Protein AF-A0A937PQC6-F1 (afdb_monomer)

Secondary structure (DSSP, 8-state):
-EE-TT-----SS-EEE----TT-SS--SSSSEEEEESS-----SEEE-SEEEEEEEESSHHHHHHHTTTPEEPTT-S--GGGGEEE--------EEEEEEETTS-EEEEEEEEEETTEEEEEESSS--EEEEEGGGEEEEEETTEEEE-S---PPPHHHHHHHTTT-S-TTS--TT---GGGG---PPPEEEEESSTT--EETT-GGGEE-TTSPBP-S-GGGT-S-EEEEE---SS-EEEE-PPTTSPPPPPEES-EEE-TTEEE-SSEEE-S-EEE-TTBEE--SSEEEEEE-STT-EEEEEE--BEE--TT-TTSPPEES-TT--SEEEEEEEE-TT-EEEEEEEEE-EEEEEEEEESSEEEE-TT-EEE--TTS-EEE-TT-EEEE-TT-EEE-SS---TTT---SEEESSEEEESBTTB-B-S-EEEEEPPBPGGG--SSPPPSTT--S-SEEE-TT-EEEE-BSSTTTS-EEEEE--SHHHHHHHHHTT---BEEEEE-SEEE-EEEEE-SEEEEEEEE-HHHHHT-EEEEE-TT-SS-GGGGEEEPP-

Solvent-accessible surface area (backbone atoms only — not comparable to full-atom values): 26957 Å² total; per-residue (Å²): 92,77,54,57,83,86,61,86,66,78,50,91,57,84,49,76,48,70,61,92,49,96,89,48,91,58,22,38,82,89,42,60,36,49,38,44,29,79,44,76,61,48,54,41,49,26,38,41,26,19,30,10,43,34,19,38,29,12,62,49,40,66,57,38,49,62,35,41,66,63,42,44,75,42,90,33,26,48,46,63,74,73,51,27,39,27,69,43,82,67,72,96,52,88,48,40,59,32,39,45,29,29,21,68,67,54,70,46,68,25,34,40,31,45,72,54,96,73,19,37,34,34,25,42,68,45,65,49,52,48,52,60,42,57,43,87,52,28,15,33,38,32,40,88,87,47,74,47,79,71,40,74,74,44,81,69,51,73,68,54,54,59,54,42,64,67,52,44,95,47,87,55,58,64,56,89,60,46,89,42,68,35,44,77,42,77,47,80,91,57,56,41,37,32,52,64,49,60,41,54,61,46,52,62,64,44,13,68,48,24,16,37,67,83,68,46,67,33,76,58,43,63,68,81,78,50,58,63,26,30,38,29,34,44,56,31,94,42,67,22,41,41,30,51,70,39,93,88,73,51,33,74,57,44,51,24,21,30,40,25,29,21,30,31,20,29,47,31,34,20,37,27,37,50,43,40,37,36,34,27,43,33,7,38,48,50,19,75,37,48,26,36,37,43,39,64,53,62,67,42,44,29,40,38,37,37,41,42,41,27,48,61,53,82,90,44,91,79,42,74,56,39,75,63,51,76,80,55,35,42,6,28,34,26,38,41,34,16,11,49,76,7,35,39,36,36,38,36,55,44,22,33,8,42,34,36,33,36,38,33,43,54,14,33,42,33,28,21,36,66,5,33,44,28,45,25,70,52,24,7,36,24,29,34,66,64,10,33,39,34,27,30,56,56,18,49,63,20,35,80,35,30,38,41,86,102,46,28,28,12,19,33,28,28,30,10,35,44,30,37,23,36,92,94,50,38,21,80,42,68,27,69,48,52,24,19,18,40,40,82,94,50,58,48,93,78,56,60,87,51,46,72,19,39,37,32,14,32,36,33,31,71,73,7,36,38,41,51,30,40,72,41,34,89,64,10,23,45,30,42,29,44,46,76,50,71,66,9,46,56,46,9,59,76,41,73,49,42,80,19,27,26,40,37,43,64,24,52,58,51,46,40,10,34,29,48,25,19,32,31,57,45,16,40,32,31,34,69,74,54,58,71,67,46,38,58,74,48,74,43,92,59,35,67,44,60,80,80,48,23,53,26,72,52,80,134

Radius of gyration: 27.75 Å; Cα contacts (8 Å, |Δi|>4): 1633; chains: 1; bounding box: 67×44×89 Å

Mean predicted aligned error: 8.61 Å

Sequence (556 aa):
LYIRPTAEVRNFGKLSITAYNADANDAAADTGVSIFMEKVVDLGDVSIDYLRRGGIVARDPEAARAALAKATFGPHCAAKGAALFSRLDLVDFKGGMGTVEFVDGLKTDCRVLFPHAGRLMVRSKGNRTAQSLDLKSIHAVTIDGRRTEFNARRPLTAQEQESRKPDALWGDVPGEGQLGNYASQQWDEARLLIWRRPGETGSRFVGPNWLDARGIPCFESPMDVDPNIDILLPAARDAYSVTGYGPGGMSRPVPSRHVTIEYNAEYGSSFDVRGNLWMKHGSGIRGRQLGCFNNEEPNVHRFMRFYGKRLNKGGSRDAPPFVDSEDYTTSQWGSYQTGKDSTLEVIGKIRGAADHSRAHGAGTLIMSENSFLTEGERSAFSIVPGATVVLLQDARIGHETTMQQDICKASVWVAGTLMIGLPERPITRDMLFPVAGVTKDHISRDPAEGGRTAGVSLLLGKQGRMVIHSADPAKARVIFKMHDSEKAKTRGKRYGNPQGIALYFAGKAELNGVVFDNVYEDGIMVSPETRATWKNVSYGEHNLAEPDKLYRSLGK

Nearest PDB structures (foldseek):
  1sr6-assembly1_A  TM=5.745E-01  e=3.781E+00  Argopecten irradians
  7cfd-assembly1_B  TM=3.736E-01  e=2.196E+00  Drosophila melanogaster

pLDDT: mean 85.96, std 14.05, range [39.16, 98.75]

Structure (mmCIF, N/CA/C/O backbone):
data_AF-A0A937PQC6-F1
#
_entry.id   AF-A0A937PQC6-F1
#
loop_
_atom_site.group_PDB
_atom_site.id
_atom_site.type_symbol
_atom_site.label_atom_id
_atom_site.label_alt_id
_atom_site.label_comp_id
_atom_site.label_asym_id
_atom_site.label_entity_id
_atom_site.label_seq_id
_atom_site.pdbx_PDB_ins_code
_atom_site.Cartn_x
_atom_site.Cartn_y
_atom_site.Cartn_z
_atom_site.occupancy
_atom_site.B_iso_or_equiv
_atom_site.auth_seq_id
_atom_site.auth_comp_id
_atom_site.auth_asym_id
_atom_site.auth_atom_id
_atom_site.pdbx_PDB_model_num
ATOM 1 N N . LEU A 1 1 ? 1.681 -1.363 -37.205 1.00 61.41 1 LEU A N 1
ATOM 2 C CA . LEU A 1 1 ? 1.971 -2.719 -37.737 1.00 61.41 1 LEU A CA 1
ATOM 3 C C . LEU A 1 1 ? 3.273 -3.222 -37.114 1.00 61.41 1 LEU A C 1
ATOM 5 O O . LEU A 1 1 ? 4.212 -2.439 -37.033 1.00 61.41 1 LEU A O 1
ATOM 9 N N . TYR A 1 2 ? 3.341 -4.479 -36.669 1.00 51.19 2 TYR A N 1
ATOM 10 C CA . TYR A 1 2 ? 4.580 -5.101 -36.180 1.00 51.19 2 TYR A CA 1
ATOM 11 C C . TYR A 1 2 ? 4.824 -6.428 -36.896 1.00 51.19 2 TYR A C 1
ATOM 13 O O . TYR A 1 2 ? 3.902 -7.233 -37.007 1.00 51.19 2 TYR A O 1
ATOM 21 N N . ILE A 1 3 ? 6.050 -6.649 -37.373 1.00 58.12 3 ILE A N 1
ATOM 22 C CA . ILE A 1 3 ? 6.432 -7.858 -38.108 1.00 58.12 3 ILE A CA 1
ATOM 23 C C . ILE A 1 3 ? 7.481 -8.604 -37.281 1.00 58.12 3 ILE A C 1
ATOM 25 O O . ILE A 1 3 ? 8.595 -8.115 -37.089 1.00 58.12 3 ILE A O 1
ATOM 29 N N . ARG A 1 4 ? 7.093 -9.769 -36.742 1.00 45.78 4 ARG A N 1
ATOM 30 C CA . ARG A 1 4 ? 7.930 -10.590 -35.851 1.00 45.78 4 ARG A CA 1
ATOM 31 C C . ARG A 1 4 ? 9.152 -11.157 -36.600 1.00 45.78 4 ARG A C 1
ATOM 33 O O . ARG A 1 4 ? 9.034 -11.458 -37.786 1.00 45.78 4 ARG A O 1
ATOM 40 N N . PRO A 1 5 ? 10.284 -11.420 -35.916 1.00 44.47 5 PRO A N 1
ATOM 41 C CA . PRO A 1 5 ? 11.506 -11.960 -36.533 1.00 44.47 5 PRO A CA 1
ATOM 42 C C . PRO A 1 5 ? 11.341 -13.284 -37.292 1.00 44.47 5 PRO A C 1
ATOM 44 O O . PRO A 1 5 ? 12.136 -13.582 -38.181 1.00 44.47 5 PRO A O 1
ATOM 47 N N . THR A 1 6 ? 10.339 -14.087 -36.928 1.00 42.06 6 THR A N 1
ATOM 48 C CA . THR A 1 6 ? 10.061 -15.403 -37.522 1.00 42.06 6 THR A CA 1
ATOM 49 C C . THR A 1 6 ? 9.070 -15.352 -38.683 1.00 42.06 6 THR A C 1
ATOM 51 O O . THR A 1 6 ? 8.801 -16.386 -39.285 1.00 42.06 6 THR A O 1
ATOM 54 N N . ALA A 1 7 ? 8.485 -14.190 -38.979 1.00 49.34 7 ALA A N 1
ATOM 55 C CA . ALA A 1 7 ? 7.516 -14.053 -40.055 1.00 49.34 7 ALA A CA 1
ATOM 56 C C . ALA A 1 7 ? 8.227 -13.715 -41.373 1.00 49.34 7 ALA A C 1
ATOM 58 O O . ALA A 1 7 ? 8.906 -12.693 -41.472 1.00 49.34 7 ALA A O 1
ATOM 59 N N . GLU A 1 8 ? 8.029 -14.539 -42.404 1.00 53.00 8 GLU A N 1
ATOM 60 C CA . GLU A 1 8 ? 8.186 -14.087 -43.787 1.00 53.00 8 GLU A CA 1
ATOM 61 C C . GLU A 1 8 ? 6.868 -13.449 -44.224 1.00 53.00 8 GLU A C 1
ATOM 63 O O . GLU A 1 8 ? 5.859 -14.130 -44.393 1.00 53.00 8 GLU A O 1
ATOM 68 N N . VAL A 1 9 ? 6.862 -12.127 -44.385 1.00 55.53 9 VAL A N 1
ATOM 69 C CA . VAL A 1 9 ? 5.743 -11.419 -45.011 1.00 55.53 9 VAL A CA 1
ATOM 70 C C . VAL A 1 9 ? 6.125 -11.196 -46.465 1.00 55.53 9 VAL A C 1
ATOM 72 O O . VAL A 1 9 ? 7.112 -10.525 -46.743 1.00 55.53 9 VAL A O 1
ATOM 75 N N . ARG A 1 10 ? 5.354 -11.775 -47.387 1.00 56.34 10 ARG A N 1
ATOM 76 C CA . ARG A 1 10 ? 5.423 -11.464 -48.818 1.00 56.34 10 ARG A CA 1
ATOM 77 C C . ARG A 1 10 ? 4.057 -10.958 -49.242 1.00 56.34 10 ARG A C 1
ATOM 79 O O . ARG A 1 10 ? 3.076 -11.695 -49.188 1.00 56.34 10 ARG A O 1
ATOM 86 N N . ASN A 1 11 ? 3.987 -9.685 -49.604 1.00 51.94 11 ASN A N 1
ATOM 87 C CA . ASN A 1 11 ? 2.776 -9.100 -50.152 1.00 51.94 11 ASN A CA 1
ATOM 88 C C . ASN A 1 11 ? 2.755 -9.341 -51.668 1.00 51.94 11 ASN A C 1
ATOM 90 O O . ASN A 1 11 ? 3.586 -8.801 -52.391 1.00 51.94 11 ASN A O 1
ATOM 94 N N . PHE A 1 12 ? 1.816 -10.161 -52.138 1.00 48.94 12 PHE A N 1
ATOM 95 C CA . PHE A 1 12 ? 1.635 -10.468 -53.564 1.00 48.94 12 PHE A CA 1
ATOM 96 C C . PHE A 1 12 ? 0.605 -9.545 -54.250 1.00 48.94 12 PHE A C 1
ATOM 98 O O . PHE A 1 12 ? 0.220 -9.795 -55.389 1.00 48.94 12 PHE A O 1
ATOM 105 N N . GLY A 1 13 ? 0.137 -8.498 -53.559 1.00 57.12 13 GLY A N 1
ATOM 106 C CA . GLY A 1 13 ? -0.836 -7.524 -54.056 1.00 57.12 13 GLY A CA 1
ATOM 107 C C . GLY A 1 13 ? -0.625 -6.130 -53.451 1.00 57.12 13 GLY A C 1
ATOM 108 O O . GLY A 1 13 ? 0.497 -5.749 -53.130 1.00 57.12 13 GLY A O 1
ATOM 109 N N . LYS A 1 14 ? -1.703 -5.351 -53.282 1.00 51.06 14 LYS A N 1
ATOM 110 C CA . LYS A 1 14 ? -1.649 -4.001 -52.694 1.00 51.06 14 LYS A CA 1
ATOM 111 C C . LYS A 1 14 ? -2.082 -4.028 -51.227 1.00 51.06 14 LYS A C 1
ATOM 113 O O . LYS A 1 14 ? -3.242 -4.310 -50.935 1.00 51.06 14 LYS A O 1
ATOM 118 N N . LEU A 1 15 ? -1.176 -3.678 -50.314 1.00 57.47 15 LEU A N 1
ATOM 119 C CA . LEU A 1 15 ? -1.475 -3.485 -48.891 1.00 57.47 15 LEU A CA 1
ATOM 120 C C . LEU A 1 15 ? -1.585 -1.983 -48.605 1.00 57.47 15 LEU A C 1
ATOM 122 O O . LEU A 1 15 ? -0.674 -1.232 -48.937 1.00 57.47 15 LEU A O 1
ATOM 126 N N . SER A 1 16 ? -2.682 -1.534 -47.992 1.00 55.28 16 SER A N 1
ATOM 127 C CA . SER A 1 16 ? -2.844 -0.138 -47.567 1.00 55.28 16 SER A CA 1
ATOM 128 C C . SER A 1 16 ? -2.915 -0.059 -46.047 1.00 55.28 16 SER A C 1
ATOM 130 O O . SER A 1 16 ? -3.814 -0.638 -45.441 1.00 55.28 16 SER A O 1
ATOM 132 N N . ILE A 1 17 ? -1.978 0.656 -45.430 1.00 69.50 17 ILE A N 1
ATOM 133 C CA . ILE A 1 17 ? -1.936 0.892 -43.985 1.00 69.50 17 ILE A CA 1
ATOM 134 C C . ILE A 1 17 ? -2.270 2.362 -43.752 1.00 69.50 17 ILE A C 1
ATOM 136 O O . ILE A 1 17 ? -1.503 3.243 -44.130 1.00 69.50 17 ILE A O 1
ATOM 140 N N . THR A 1 18 ? -3.410 2.624 -43.124 1.00 51.19 18 THR A N 1
ATOM 141 C CA . THR A 1 18 ? -3.857 3.975 -42.771 1.00 51.19 18 THR A CA 1
ATOM 142 C C . THR A 1 18 ? -4.385 3.992 -41.339 1.00 51.19 18 THR A C 1
ATOM 144 O O . THR A 1 18 ? -4.791 2.952 -40.813 1.00 51.19 18 THR A O 1
ATOM 147 N N . ALA A 1 19 ? -4.362 5.155 -40.696 1.00 60.62 19 ALA A N 1
ATOM 148 C CA . ALA A 1 19 ? -5.050 5.395 -39.437 1.00 60.62 19 ALA A CA 1
ATOM 149 C C . ALA A 1 19 ? -6.194 6.373 -39.710 1.00 60.62 19 ALA A C 1
ATOM 151 O O . ALA A 1 19 ? -5.952 7.481 -40.172 1.00 60.62 19 ALA A O 1
ATOM 152 N N . TYR A 1 20 ? -7.432 5.972 -39.424 1.00 44.31 20 TYR A N 1
ATOM 153 C CA . TYR A 1 20 ? -8.561 6.894 -39.476 1.00 44.31 20 TYR A CA 1
ATOM 154 C C . TYR A 1 20 ? -8.657 7.630 -38.140 1.00 44.31 20 TYR A C 1
ATOM 156 O O . TYR A 1 20 ? -8.960 7.017 -37.115 1.00 44.31 20 TYR A O 1
ATOM 164 N N . ASN A 1 21 ? -8.375 8.931 -38.148 1.00 54.16 21 ASN A N 1
ATOM 165 C CA . ASN A 1 21 ? -8.683 9.824 -37.040 1.00 54.16 21 ASN A CA 1
ATOM 166 C C . ASN A 1 21 ? -9.731 10.832 -37.522 1.00 54.16 21 ASN A C 1
ATOM 168 O O . ASN A 1 21 ? -9.428 11.661 -38.372 1.00 54.16 21 ASN A O 1
ATOM 172 N N . ALA A 1 22 ? -10.956 10.747 -37.000 1.00 49.97 22 ALA A N 1
ATOM 173 C CA . ALA A 1 22 ? -12.048 11.638 -37.400 1.00 49.97 22 ALA A CA 1
ATOM 174 C C . ALA A 1 22 ? -11.781 13.112 -37.034 1.00 49.97 22 ALA A C 1
ATOM 176 O O . ALA A 1 22 ? -12.342 14.004 -37.665 1.00 49.97 22 ALA A O 1
ATOM 177 N N . ASP A 1 23 ? -10.902 13.356 -36.056 1.00 53.44 23 ASP A N 1
ATOM 178 C CA . ASP A 1 23 ? -10.641 14.684 -35.494 1.00 53.44 23 ASP A CA 1
ATOM 179 C C . ASP A 1 23 ? -9.305 15.297 -35.960 1.00 53.44 23 ASP A C 1
ATOM 181 O O . ASP A 1 23 ? -8.996 16.436 -35.611 1.00 53.44 23 ASP A O 1
ATOM 185 N N . ALA A 1 24 ? -8.489 14.567 -36.735 1.00 57.41 24 ALA A N 1
ATOM 186 C CA . ALA A 1 24 ? -7.202 15.060 -37.230 1.00 57.41 24 ALA A CA 1
ATOM 187 C C . ALA A 1 24 ? -7.010 14.738 -38.714 1.00 57.41 24 ALA A C 1
ATOM 189 O O . ALA A 1 24 ? -6.947 13.575 -39.107 1.00 57.41 24 ALA A O 1
ATOM 190 N N . ASN A 1 25 ? -6.854 15.790 -39.521 1.00 60.19 25 ASN A N 1
ATOM 191 C CA . ASN A 1 25 ? -6.659 15.660 -40.964 1.00 60.19 25 ASN A CA 1
ATOM 192 C C . ASN A 1 25 ? -5.242 15.188 -41.346 1.00 60.19 25 ASN A C 1
ATOM 194 O O . ASN A 1 25 ? -5.097 14.619 -42.421 1.00 60.19 25 ASN A O 1
ATOM 198 N N . ASP A 1 26 ? -4.239 15.325 -40.463 1.00 65.12 26 ASP A N 1
ATOM 199 C CA . ASP A 1 26 ? -2.829 14.982 -40.722 1.00 65.12 26 ASP A CA 1
ATOM 200 C C . ASP A 1 26 ? -2.165 14.238 -39.546 1.00 65.12 26 ASP A C 1
ATOM 202 O O . ASP A 1 26 ? -2.565 14.390 -38.388 1.00 65.12 26 ASP A O 1
ATOM 206 N N . ALA A 1 27 ? -1.110 13.459 -39.823 1.00 61.59 27 ALA A N 1
ATOM 207 C CA . ALA A 1 27 ? -0.245 12.909 -38.778 1.00 61.59 27 ALA A CA 1
ATOM 208 C C . ALA A 1 27 ? 0.687 13.981 -38.186 1.00 61.59 27 ALA A C 1
ATOM 210 O O . ALA A 1 27 ? 1.243 14.815 -38.901 1.00 61.59 27 ALA A O 1
ATOM 211 N N . ALA A 1 28 ? 0.940 13.903 -36.880 1.00 66.06 28 ALA A N 1
ATOM 212 C CA . ALA A 1 28 ? 1.915 14.724 -36.165 1.00 66.06 28 ALA A CA 1
ATOM 213 C C . ALA A 1 28 ? 3.035 13.854 -35.561 1.00 66.06 28 ALA A C 1
ATOM 215 O O . ALA A 1 28 ? 3.111 12.646 -35.782 1.00 66.06 28 ALA A O 1
ATOM 216 N N . ALA A 1 29 ? 3.959 14.455 -34.804 1.00 58.88 29 ALA A N 1
ATOM 217 C CA . ALA A 1 29 ? 5.062 13.714 -34.177 1.00 58.88 29 ALA A CA 1
ATOM 218 C C . ALA A 1 29 ? 4.577 12.651 -33.163 1.00 58.88 29 ALA A C 1
ATOM 220 O O . ALA A 1 29 ? 5.226 11.621 -32.957 1.00 58.88 29 ALA A O 1
ATOM 221 N N . ASP A 1 30 ? 3.423 12.889 -32.547 1.00 54.94 30 ASP A N 1
ATOM 222 C CA . ASP A 1 30 ? 2.812 12.087 -31.487 1.00 54.94 30 ASP A CA 1
ATOM 223 C C . ASP A 1 30 ? 1.512 11.378 -31.910 1.00 54.94 30 ASP A C 1
ATOM 225 O O . ASP A 1 30 ? 1.024 10.517 -31.179 1.00 54.94 30 ASP A O 1
ATOM 229 N N . THR A 1 31 ? 0.990 11.665 -33.105 1.00 58.03 31 THR A N 1
ATOM 230 C CA . THR A 1 31 ? -0.251 11.096 -33.652 1.00 58.03 31 THR A CA 1
ATOM 231 C C . THR A 1 31 ? -0.017 10.550 -35.063 1.00 58.03 31 THR A C 1
ATOM 233 O O . THR A 1 31 ? 0.431 11.276 -35.940 1.00 58.03 31 THR A O 1
ATOM 236 N N . GLY A 1 32 ? -0.288 9.259 -35.295 1.00 64.62 32 GLY A N 1
ATOM 237 C CA . GLY A 1 32 ? -0.123 8.620 -36.610 1.00 64.62 32 GLY A CA 1
ATOM 238 C C . GLY A 1 32 ? 0.278 7.139 -36.558 1.00 64.62 32 GLY A C 1
ATOM 239 O O . GLY A 1 32 ? 0.483 6.557 -35.490 1.00 64.62 32 GLY A O 1
ATOM 240 N N . VAL A 1 33 ? 0.415 6.520 -37.730 1.00 71.12 33 VAL A N 1
ATOM 241 C CA . VAL A 1 33 ? 0.856 5.132 -37.926 1.00 71.12 33 VAL A CA 1
ATOM 242 C C . VAL A 1 33 ? 2.329 4.978 -37.542 1.00 71.12 33 VAL A C 1
ATOM 244 O O . VAL A 1 33 ? 3.174 5.811 -37.872 1.00 71.12 33 VAL A O 1
ATOM 247 N N . SER A 1 34 ? 2.653 3.872 -36.862 1.00 74.81 34 SER A N 1
ATOM 248 C CA . SER A 1 34 ? 4.030 3.396 -36.685 1.00 74.81 34 SER A CA 1
ATOM 249 C C . SER A 1 34 ? 4.185 1.942 -37.136 1.00 74.81 34 SER A C 1
ATOM 251 O O . SER A 1 34 ? 3.308 1.096 -36.906 1.00 74.81 34 SER A O 1
ATOM 253 N N . ILE A 1 35 ? 5.318 1.657 -37.769 1.00 78.44 35 ILE A N 1
ATOM 254 C CA . ILE A 1 35 ? 5.746 0.345 -38.244 1.00 78.44 35 ILE A CA 1
ATOM 255 C C . ILE A 1 35 ? 7.056 0.011 -37.542 1.00 78.44 35 ILE A C 1
ATOM 257 O O . ILE A 1 35 ? 7.996 0.792 -37.586 1.00 78.44 35 ILE A O 1
ATOM 261 N N . PHE A 1 36 ? 7.124 -1.143 -36.890 1.00 71.12 36 PHE A N 1
ATOM 262 C CA . PHE A 1 36 ? 8.334 -1.584 -36.199 1.00 71.12 36 PHE A CA 1
ATOM 263 C C . PHE A 1 36 ? 8.888 -2.837 -36.875 1.00 71.12 36 PHE A C 1
ATOM 265 O O . PHE A 1 36 ? 8.153 -3.805 -37.085 1.00 71.12 36 PHE A O 1
ATOM 272 N N . MET A 1 37 ? 10.177 -2.801 -37.212 1.00 73.31 37 MET A N 1
ATOM 273 C CA . MET A 1 37 ? 10.878 -3.825 -37.985 1.00 73.31 37 MET A CA 1
ATOM 274 C C . MET A 1 37 ? 12.110 -4.305 -37.208 1.00 73.31 37 MET A C 1
ATOM 276 O O . MET A 1 37 ? 13.169 -3.677 -37.225 1.00 73.31 37 MET A O 1
ATOM 280 N N . GLU A 1 38 ? 11.985 -5.431 -36.498 1.00 64.25 38 GLU A N 1
ATOM 281 C CA . GLU A 1 38 ? 13.140 -6.059 -35.832 1.00 64.25 38 GLU A CA 1
ATOM 282 C C . GLU A 1 38 ? 14.099 -6.718 -36.826 1.00 64.25 38 GLU A C 1
ATOM 284 O O . GLU A 1 38 ? 15.311 -6.732 -36.606 1.00 64.25 38 GLU A O 1
ATOM 289 N N . LYS A 1 39 ? 13.547 -7.226 -37.929 1.00 73.31 39 LYS A N 1
ATOM 290 C CA . LYS A 1 39 ? 14.263 -7.678 -39.117 1.00 73.31 39 LYS A CA 1
ATOM 291 C C . LYS A 1 39 ? 13.776 -6.845 -40.297 1.00 73.31 39 LYS A C 1
ATOM 293 O O . LYS A 1 39 ? 12.625 -6.416 -40.325 1.00 73.31 39 LYS A O 1
ATOM 298 N N . VAL A 1 40 ? 14.657 -6.614 -41.259 1.00 75.19 40 VAL A N 1
ATOM 299 C CA . VAL A 1 40 ? 14.302 -5.973 -42.525 1.00 75.19 40 VAL A CA 1
ATOM 300 C C . VAL A 1 40 ? 13.346 -6.894 -43.285 1.00 75.19 40 VAL A C 1
ATOM 302 O O . VAL A 1 40 ? 13.622 -8.086 -43.430 1.00 75.19 40 VAL A O 1
ATOM 305 N N . VAL A 1 41 ? 12.216 -6.349 -43.729 1.00 74.12 41 VAL A N 1
ATOM 306 C CA . VAL A 1 41 ? 11.156 -7.078 -44.433 1.00 74.12 41 VAL A CA 1
ATOM 307 C C . VAL A 1 41 ? 10.754 -6.269 -45.655 1.00 74.12 41 VAL A C 1
ATO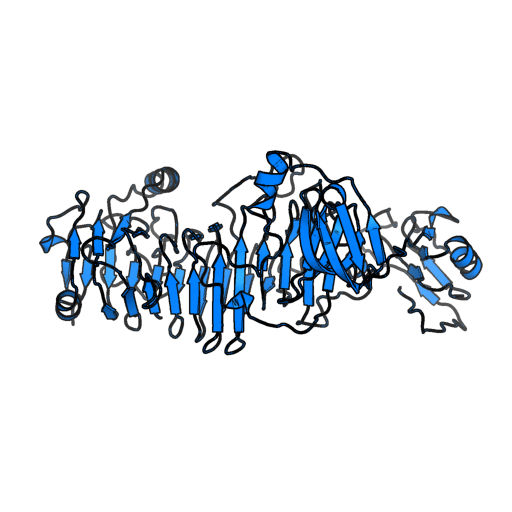M 309 O O . VAL A 1 41 ? 10.456 -5.082 -45.532 1.00 74.12 41 VAL A O 1
ATOM 312 N N . ASP A 1 42 ? 10.748 -6.919 -46.813 1.00 76.19 42 ASP A N 1
ATOM 313 C CA . ASP A 1 42 ? 10.194 -6.361 -48.043 1.00 76.19 42 ASP A CA 1
ATOM 314 C C . ASP A 1 42 ? 8.663 -6.444 -47.976 1.00 76.19 42 ASP A C 1
ATOM 316 O O . ASP A 1 42 ? 8.083 -7.530 -47.972 1.00 76.19 42 ASP A O 1
ATOM 320 N N . LEU A 1 43 ? 8.004 -5.290 -47.865 1.00 73.31 43 LEU A N 1
ATOM 321 C CA . LEU A 1 43 ? 6.541 -5.203 -47.843 1.00 73.31 43 LEU A CA 1
ATOM 322 C C . LEU A 1 43 ? 5.917 -5.177 -49.248 1.00 73.31 43 LEU A C 1
ATOM 324 O O . LEU A 1 43 ? 4.689 -5.104 -49.358 1.00 73.31 43 LEU A O 1
ATOM 328 N N . GLY A 1 44 ? 6.730 -5.244 -50.306 1.00 76.25 44 GLY A N 1
ATOM 329 C CA . GLY A 1 44 ? 6.295 -5.108 -51.690 1.00 76.25 44 GLY A CA 1
ATOM 330 C C . GLY A 1 44 ? 5.657 -3.744 -51.965 1.00 76.25 44 GLY A C 1
ATOM 331 O O . GLY A 1 44 ? 6.061 -2.720 -51.406 1.00 76.25 44 GLY A O 1
ATOM 332 N N . ASP A 1 45 ? 4.626 -3.739 -52.810 1.00 77.94 45 ASP A N 1
ATOM 333 C CA . ASP A 1 45 ? 3.860 -2.539 -53.154 1.00 77.94 45 ASP A CA 1
ATOM 334 C C . ASP A 1 45 ? 2.862 -2.210 -52.026 1.00 77.94 45 ASP A C 1
ATOM 336 O O . ASP A 1 45 ? 1.689 -2.607 -52.032 1.00 77.94 45 ASP A O 1
ATOM 340 N N . VAL A 1 46 ? 3.350 -1.504 -51.003 1.00 81.50 46 VAL A N 1
ATOM 341 C CA . VAL A 1 46 ? 2.557 -1.051 -49.852 1.00 81.50 46 VAL A CA 1
ATOM 342 C C . VAL A 1 46 ? 2.302 0.453 -49.924 1.00 81.50 46 VAL A C 1
ATOM 344 O O . VAL A 1 46 ? 3.217 1.239 -50.147 1.00 81.50 46 VAL A O 1
ATOM 347 N N . SER A 1 47 ? 1.061 0.874 -49.693 1.00 82.31 47 SER A N 1
ATOM 348 C CA . SER A 1 47 ? 0.717 2.281 -49.493 1.00 82.31 47 SER A CA 1
ATOM 349 C C . SER A 1 47 ? 0.552 2.558 -48.007 1.00 82.31 47 SER A C 1
ATOM 351 O O . SER A 1 47 ? -0.247 1.903 -47.340 1.00 82.31 47 SER A O 1
ATOM 353 N N . ILE A 1 48 ? 1.295 3.522 -47.476 1.00 84.06 48 ILE A N 1
ATOM 354 C CA . ILE A 1 48 ? 1.250 3.885 -46.060 1.00 84.06 48 ILE A CA 1
ATOM 355 C C . ILE A 1 48 ? 0.887 5.356 -45.958 1.00 84.06 48 ILE A C 1
ATOM 357 O O . ILE A 1 48 ? 1.579 6.197 -46.519 1.00 84.06 48 ILE A O 1
ATOM 361 N N . ASP A 1 49 ? -0.176 5.676 -45.234 1.00 80.19 49 ASP A N 1
ATOM 362 C CA . ASP A 1 49 ? -0.577 7.058 -44.981 1.00 80.19 49 ASP A CA 1
ATOM 363 C C . ASP A 1 49 ? -0.628 7.341 -43.478 1.00 80.19 49 ASP A C 1
ATOM 365 O O . ASP A 1 49 ? -0.625 6.415 -42.660 1.00 80.19 49 ASP A O 1
ATOM 369 N N . TYR A 1 50 ? -0.636 8.621 -43.107 1.00 80.00 50 TYR A N 1
ATOM 370 C CA . TYR A 1 50 ? -0.612 9.073 -41.713 1.00 80.00 50 TYR A CA 1
ATOM 371 C C . TYR A 1 50 ? 0.602 8.577 -40.910 1.00 80.00 50 TYR A C 1
ATOM 373 O O . TYR A 1 50 ? 0.525 8.430 -39.689 1.00 80.00 50 TYR A O 1
ATOM 381 N N . LEU A 1 51 ? 1.742 8.293 -41.548 1.00 80.94 51 LEU A N 1
ATOM 382 C CA . LEU A 1 51 ? 2.944 7.886 -40.820 1.00 80.94 51 LEU A CA 1
ATOM 383 C C . LEU A 1 51 ? 3.526 9.082 -40.061 1.00 80.94 51 LEU A C 1
ATOM 385 O O . LEU A 1 51 ? 3.788 10.133 -40.647 1.00 80.94 51 LEU A O 1
ATOM 389 N N . ARG A 1 52 ? 3.773 8.927 -38.760 1.00 79.50 52 ARG A N 1
ATOM 390 C CA . ARG A 1 52 ? 4.435 9.981 -37.980 1.00 79.50 52 ARG A CA 1
ATOM 391 C C . ARG A 1 52 ? 5.914 10.116 -38.355 1.00 79.50 52 ARG A C 1
ATOM 393 O O . ARG A 1 52 ? 6.512 9.201 -38.923 1.00 79.50 52 ARG A O 1
ATOM 400 N N . ARG A 1 53 ? 6.546 11.231 -37.976 1.00 78.06 53 ARG A N 1
ATOM 401 C CA . ARG A 1 53 ? 8.003 11.398 -38.102 1.00 78.06 53 ARG A CA 1
ATOM 402 C C . ARG A 1 53 ? 8.710 10.280 -37.328 1.00 78.06 53 ARG A C 1
ATOM 404 O O . ARG A 1 53 ? 8.381 10.030 -36.171 1.00 78.06 53 ARG A O 1
ATOM 411 N N . GLY A 1 54 ? 9.654 9.597 -37.975 1.00 78.50 54 GLY A N 1
ATOM 412 C CA . GLY A 1 54 ? 10.312 8.410 -37.420 1.00 78.50 54 GLY A CA 1
ATOM 413 C C . GLY A 1 54 ? 9.377 7.214 -37.199 1.00 78.50 54 GLY A C 1
ATOM 414 O O . GLY A 1 54 ? 9.707 6.330 -36.411 1.00 78.50 54 GLY A O 1
ATOM 415 N N . GLY A 1 55 ? 8.203 7.190 -37.838 1.00 79.00 55 GLY A N 1
ATOM 416 C CA . GLY A 1 55 ? 7.181 6.166 -37.647 1.00 79.00 55 GLY A CA 1
ATOM 417 C C . GLY A 1 55 ? 7.600 4.766 -38.094 1.00 79.00 55 GLY A C 1
ATOM 418 O O . GLY A 1 55 ? 7.031 3.806 -37.586 1.00 79.00 55 GLY A O 1
ATOM 419 N N . ILE A 1 56 ? 8.595 4.622 -38.975 1.00 82.56 56 ILE A N 1
ATOM 420 C CA . ILE A 1 56 ? 9.214 3.334 -39.314 1.00 82.56 56 ILE A CA 1
ATOM 421 C C . ILE A 1 56 ? 10.447 3.148 -38.431 1.00 82.56 56 ILE A C 1
ATOM 423 O O . ILE A 1 56 ? 11.481 3.770 -38.650 1.00 82.56 56 ILE A O 1
ATOM 427 N N . VAL A 1 57 ? 10.342 2.296 -37.420 1.00 79.25 57 VAL A N 1
ATOM 428 C CA . VAL A 1 57 ? 11.397 2.062 -36.431 1.00 79.25 57 VAL A CA 1
ATOM 429 C C . VAL A 1 57 ? 12.083 0.730 -36.735 1.00 79.25 57 VAL A C 1
ATOM 431 O O . VAL A 1 57 ? 11.435 -0.315 -36.666 1.00 79.25 57 VAL A O 1
ATOM 434 N N . ALA A 1 58 ? 13.378 0.739 -37.057 1.00 80.62 58 ALA A N 1
ATOM 435 C CA . ALA A 1 58 ? 14.116 -0.464 -37.462 1.00 80.62 58 ALA A CA 1
ATOM 436 C C . ALA A 1 58 ? 15.539 -0.515 -36.891 1.00 80.62 58 ALA A C 1
ATOM 438 O O . ALA A 1 58 ? 16.161 0.528 -36.707 1.00 80.62 58 ALA A O 1
ATOM 439 N N . ARG A 1 59 ? 16.086 -1.718 -36.641 1.00 77.06 59 ARG A N 1
ATOM 440 C CA . ARG A 1 59 ? 17.487 -1.872 -36.170 1.00 77.06 59 ARG A CA 1
ATOM 441 C C . ARG A 1 59 ? 18.491 -1.233 -37.131 1.00 77.06 59 ARG A C 1
ATOM 443 O O . ARG A 1 59 ? 19.457 -0.615 -36.694 1.00 77.06 59 ARG A O 1
ATOM 450 N N . ASP A 1 60 ? 18.218 -1.385 -38.421 1.00 86.50 60 ASP A N 1
ATOM 451 C CA . ASP A 1 60 ? 18.950 -0.774 -39.521 1.00 86.50 60 ASP A CA 1
ATOM 452 C C . ASP A 1 60 ? 17.964 0.059 -40.361 1.00 86.50 60 ASP A C 1
ATOM 454 O O . ASP A 1 60 ? 17.238 -0.494 -41.197 1.00 86.50 60 ASP A O 1
ATOM 458 N N . PRO A 1 61 ? 17.867 1.377 -40.099 1.00 87.31 61 PRO A N 1
ATOM 459 C CA . PRO A 1 61 ? 16.989 2.276 -40.843 1.00 87.31 61 PRO A CA 1
ATOM 460 C C . PRO A 1 61 ? 17.281 2.314 -42.341 1.00 87.31 61 PRO A C 1
ATOM 462 O O . PRO A 1 61 ? 16.350 2.459 -43.128 1.00 87.31 61 PRO A O 1
ATOM 465 N N . GLU A 1 62 ? 18.545 2.165 -42.742 1.00 89.56 62 GLU A N 1
ATOM 466 C CA . GLU A 1 62 ? 18.934 2.199 -44.151 1.00 89.56 62 GLU A CA 1
ATOM 467 C C . GLU A 1 62 ? 18.483 0.932 -44.867 1.00 89.56 62 GLU A C 1
ATOM 469 O O . GLU A 1 62 ? 17.874 1.007 -45.935 1.00 89.56 62 GLU A O 1
ATOM 474 N N . ALA A 1 63 ? 18.675 -0.231 -44.246 1.00 88.44 63 ALA A N 1
ATOM 475 C CA . ALA A 1 63 ? 18.178 -1.478 -44.807 1.00 88.44 63 ALA A CA 1
ATOM 476 C C . ALA A 1 63 ? 16.639 -1.542 -44.811 1.00 88.44 63 ALA A C 1
ATOM 478 O O . ALA A 1 63 ? 16.049 -2.022 -45.778 1.00 88.44 63 ALA A O 1
ATOM 479 N N . ALA A 1 64 ? 15.964 -1.001 -43.790 1.00 87.69 64 ALA A N 1
ATOM 480 C CA . ALA A 1 64 ? 14.506 -0.855 -43.800 1.00 87.69 64 ALA A CA 1
ATOM 481 C C . ALA A 1 64 ? 14.026 0.096 -44.908 1.00 87.69 64 ALA A C 1
ATOM 483 O O . ALA A 1 64 ? 13.037 -0.192 -45.579 1.00 87.69 64 ALA A O 1
ATOM 484 N N . ARG A 1 65 ? 14.743 1.201 -45.145 1.00 90.62 65 ARG A N 1
ATOM 485 C CA . ARG A 1 65 ? 14.468 2.131 -46.246 1.00 90.62 65 ARG A CA 1
ATOM 486 C C . ARG A 1 65 ? 14.639 1.463 -47.604 1.00 90.62 65 ARG A C 1
ATOM 488 O O . ARG A 1 65 ? 13.781 1.636 -48.464 1.00 90.62 65 ARG A O 1
ATOM 495 N N . ALA A 1 66 ? 15.694 0.672 -47.779 1.00 90.12 66 ALA A N 1
ATOM 496 C CA . ALA A 1 66 ? 15.916 -0.106 -48.993 1.00 90.12 66 ALA A CA 1
ATOM 497 C C . ALA A 1 66 ? 14.795 -1.134 -49.223 1.00 90.12 66 ALA A C 1
ATOM 499 O O . ALA A 1 66 ? 14.273 -1.238 -50.331 1.00 90.12 66 ALA A O 1
ATOM 500 N N . ALA A 1 67 ? 14.365 -1.837 -48.173 1.00 85.81 67 ALA A N 1
ATOM 501 C CA . ALA A 1 67 ? 13.278 -2.813 -48.260 1.00 85.81 67 ALA A CA 1
ATOM 502 C C . ALA A 1 67 ? 11.894 -2.187 -48.492 1.00 85.81 67 ALA A C 1
ATOM 504 O O . ALA A 1 67 ? 10.990 -2.861 -48.974 1.00 85.81 67 ALA A O 1
ATOM 505 N N . LEU A 1 68 ? 11.724 -0.901 -48.182 1.00 87.50 68 LEU A N 1
ATOM 506 C CA . LEU A 1 68 ? 10.502 -0.139 -48.442 1.00 87.50 68 LEU A CA 1
ATOM 507 C C . LEU A 1 68 ? 10.636 0.805 -49.643 1.00 87.50 68 LEU A C 1
ATOM 509 O O . LEU A 1 68 ? 9.832 1.721 -49.791 1.00 87.50 68 LEU A O 1
ATOM 513 N N . ALA A 1 69 ? 11.613 0.589 -50.529 1.00 89.75 69 ALA A N 1
ATOM 514 C CA . ALA A 1 69 ? 11.837 1.458 -51.686 1.00 89.75 69 ALA A CA 1
ATOM 515 C C . ALA A 1 69 ? 10.645 1.505 -52.664 1.00 89.75 69 ALA A C 1
ATOM 517 O O . ALA A 1 69 ? 10.488 2.490 -53.382 1.00 89.75 69 ALA A O 1
ATOM 518 N N . LYS A 1 70 ? 9.802 0.462 -52.681 1.00 85.31 70 LYS A N 1
ATOM 519 C CA . LYS A 1 70 ? 8.572 0.387 -53.492 1.00 85.31 70 LYS A CA 1
ATOM 520 C C . LYS A 1 70 ? 7.320 0.894 -52.767 1.00 85.31 70 LYS A C 1
ATOM 522 O O . LYS A 1 70 ? 6.254 0.970 -53.371 1.00 85.31 70 LYS A O 1
ATOM 527 N N . ALA A 1 71 ? 7.430 1.245 -51.485 1.00 87.50 71 ALA A N 1
ATOM 528 C CA . ALA A 1 71 ? 6.302 1.751 -50.721 1.00 87.50 71 ALA A CA 1
ATOM 529 C C . ALA A 1 71 ? 5.908 3.163 -51.182 1.00 87.50 71 ALA A C 1
ATOM 531 O O . ALA A 1 71 ? 6.764 4.027 -51.385 1.00 87.50 71 ALA A O 1
ATOM 532 N N . THR A 1 72 ? 4.608 3.432 -51.282 1.00 88.12 72 THR A N 1
ATOM 533 C CA . THR A 1 72 ? 4.080 4.779 -51.520 1.00 88.12 72 THR A CA 1
ATOM 534 C C . THR A 1 72 ? 3.632 5.404 -50.207 1.00 88.12 72 THR A C 1
ATOM 536 O O . THR A 1 72 ? 2.831 4.821 -49.479 1.00 88.12 72 THR A O 1
ATOM 539 N N . PHE A 1 73 ? 4.112 6.611 -49.912 1.00 87.81 73 PHE A N 1
ATOM 540 C CA . PHE A 1 73 ? 3.725 7.349 -48.709 1.00 87.81 73 PHE A CA 1
ATOM 541 C C . PHE A 1 73 ? 2.668 8.399 -49.047 1.00 87.81 73 PHE A C 1
ATOM 543 O O . PHE A 1 73 ? 2.891 9.243 -49.918 1.00 87.81 73 PHE A O 1
ATOM 550 N N . GLY A 1 74 ? 1.515 8.312 -48.387 1.00 85.31 74 GLY A N 1
ATOM 551 C CA . GLY A 1 74 ? 0.383 9.205 -48.603 1.00 85.31 74 GLY A CA 1
ATOM 552 C C . GLY A 1 74 ? 0.648 10.641 -48.131 1.00 85.31 74 GLY A C 1
ATOM 553 O O . GLY A 1 74 ? 1.624 10.901 -47.415 1.00 85.31 74 GLY A O 1
ATOM 554 N N . PRO A 1 75 ? -0.194 11.597 -48.559 1.00 85.81 75 PRO A N 1
ATOM 555 C CA . PRO A 1 75 ? 0.030 13.021 -48.323 1.00 85.81 75 PRO A CA 1
ATOM 556 C C . PRO A 1 75 ? -0.075 13.423 -46.847 1.00 85.81 75 PRO A C 1
ATOM 558 O O . PRO A 1 75 ? 0.494 14.448 -46.484 1.00 85.81 75 PRO A O 1
ATOM 561 N N . HIS A 1 76 ? -0.720 12.613 -46.003 1.00 82.94 76 HIS A N 1
ATOM 562 C CA . HIS A 1 76 ? -0.962 12.917 -44.591 1.00 82.94 76 HIS A CA 1
ATOM 563 C C . HIS A 1 76 ? 0.162 12.414 -43.667 1.00 82.94 76 HIS A C 1
ATOM 565 O O . HIS A 1 76 ? 0.041 12.464 -42.442 1.00 82.94 76 HIS A O 1
ATOM 571 N N . CYS A 1 77 ? 1.267 11.891 -44.217 1.00 82.25 77 CYS A N 1
ATOM 572 C CA . CYS A 1 77 ? 2.439 11.520 -43.424 1.00 82.25 77 CYS A CA 1
ATOM 573 C C . CYS A 1 77 ? 3.159 12.771 -42.888 1.00 82.25 77 CYS A C 1
ATOM 575 O O . CYS A 1 77 ? 3.471 13.697 -43.632 1.00 82.25 77 CYS A O 1
ATOM 577 N N . ALA A 1 78 ? 3.541 12.753 -41.610 1.00 81.88 78 ALA A N 1
ATOM 578 C CA . ALA A 1 78 ? 4.173 13.880 -40.914 1.00 81.88 78 ALA A CA 1
ATOM 579 C C . ALA A 1 78 ? 5.613 14.193 -41.386 1.00 81.88 78 ALA A C 1
ATOM 581 O O . ALA A 1 78 ? 6.260 15.123 -40.894 1.00 81.88 78 ALA A O 1
ATOM 582 N N . ALA A 1 79 ? 6.173 13.366 -42.271 1.00 87.12 79 ALA A N 1
ATOM 583 C CA . ALA A 1 79 ? 7.518 13.495 -42.817 1.00 87.12 79 ALA A CA 1
ATOM 584 C C . ALA A 1 79 ? 7.606 12.850 -44.214 1.00 87.12 79 ALA A C 1
ATOM 586 O O . ALA A 1 79 ? 6.660 12.229 -44.689 1.00 87.12 79 ALA A O 1
ATOM 587 N N . LYS A 1 80 ? 8.759 12.987 -44.879 1.00 88.25 80 LYS A N 1
ATOM 588 C CA . LYS A 1 80 ? 9.069 12.319 -46.153 1.00 88.25 80 LYS A CA 1
ATOM 589 C C . LYS A 1 80 ? 10.481 11.733 -46.121 1.00 88.25 80 LYS A C 1
ATOM 591 O O . LYS A 1 80 ? 11.338 12.207 -45.373 1.00 88.25 80 LYS A O 1
ATOM 596 N N . GLY A 1 81 ? 10.727 10.726 -46.960 1.00 89.88 81 GLY A N 1
ATOM 597 C CA . GLY A 1 81 ? 12.055 10.137 -47.155 1.00 89.88 81 GLY A CA 1
ATOM 598 C C . GLY A 1 81 ? 12.665 9.595 -45.859 1.00 89.88 81 GLY A C 1
ATOM 599 O O . GLY A 1 81 ? 11.981 8.953 -45.068 1.00 89.88 81 GLY A O 1
ATOM 600 N N . ALA A 1 82 ? 13.949 9.877 -45.623 1.00 88.81 82 ALA A N 1
ATOM 601 C CA . ALA A 1 82 ? 14.686 9.373 -44.460 1.00 88.81 82 ALA A CA 1
ATOM 602 C C . ALA A 1 82 ? 14.072 9.786 -43.109 1.00 88.81 82 ALA A C 1
ATOM 604 O O . ALA A 1 82 ? 14.162 9.036 -42.145 1.00 88.81 82 ALA A O 1
ATOM 605 N N . ALA A 1 83 ? 13.376 10.927 -43.038 1.00 87.00 83 ALA A N 1
ATOM 606 C CA . ALA A 1 83 ? 12.740 11.398 -41.805 1.00 87.00 83 ALA A CA 1
ATOM 607 C C . ALA A 1 83 ? 11.528 10.547 -41.363 1.00 87.00 83 ALA A C 1
ATOM 609 O O . ALA A 1 83 ? 11.014 10.731 -40.257 1.00 87.00 83 ALA A O 1
ATOM 610 N N . LEU A 1 84 ? 11.063 9.617 -42.205 1.00 86.00 84 LEU A N 1
ATOM 611 C CA . LEU A 1 84 ? 10.074 8.599 -41.834 1.00 86.00 84 LEU A CA 1
ATOM 612 C C . LEU A 1 84 ? 10.691 7.459 -41.013 1.00 86.00 84 LEU A C 1
ATOM 614 O O . LEU A 1 84 ? 9.960 6.755 -40.320 1.00 86.00 84 LEU A O 1
ATOM 618 N N . PHE A 1 85 ? 12.013 7.292 -41.065 1.00 87.69 85 PHE A N 1
ATOM 619 C CA . PHE A 1 85 ? 12.726 6.181 -40.452 1.00 87.69 85 PHE A CA 1
ATOM 620 C C . PHE A 1 85 ? 13.407 6.619 -39.155 1.00 87.69 85 PHE A C 1
ATOM 622 O O . PHE A 1 85 ? 13.922 7.730 -39.041 1.00 87.69 85 PHE A O 1
ATOM 629 N N . SER A 1 86 ? 13.414 5.740 -38.160 1.00 80.69 86 SER A N 1
ATOM 630 C CA . SER A 1 86 ? 14.171 5.915 -36.926 1.00 80.69 86 SER A CA 1
ATOM 631 C C . SER A 1 86 ? 14.851 4.612 -36.524 1.00 80.69 86 SER A C 1
ATOM 633 O O . SER A 1 86 ? 14.390 3.512 -36.842 1.00 80.69 86 SER A O 1
ATOM 635 N N . ARG A 1 87 ? 15.992 4.736 -35.843 1.00 79.31 87 ARG A N 1
ATOM 636 C CA . ARG A 1 87 ? 16.742 3.581 -35.361 1.00 79.31 87 ARG A CA 1
ATOM 637 C C . ARG A 1 87 ? 16.044 2.962 -34.156 1.00 79.31 87 ARG A C 1
ATOM 639 O O . ARG A 1 87 ? 15.675 3.652 -33.209 1.00 79.31 87 ARG A O 1
ATOM 646 N N . LEU A 1 88 ? 15.883 1.643 -34.192 1.00 70.06 88 LEU A N 1
ATOM 647 C CA . LEU A 1 88 ? 15.579 0.840 -33.021 1.00 70.06 88 LEU A CA 1
ATOM 648 C C . LEU A 1 88 ? 16.898 0.548 -32.307 1.00 70.06 88 LEU A C 1
ATOM 650 O O . LEU A 1 88 ? 17.570 -0.439 -32.614 1.00 70.06 88 LEU A O 1
ATOM 654 N N . ASP A 1 89 ? 17.268 1.414 -31.370 1.00 62.28 89 ASP A N 1
ATOM 655 C CA . ASP A 1 89 ? 18.393 1.163 -30.475 1.00 62.28 89 ASP A CA 1
ATOM 656 C C . ASP A 1 89 ? 17.991 0.079 -29.474 1.00 62.28 89 ASP A C 1
ATOM 658 O O . ASP A 1 89 ? 17.433 0.348 -28.409 1.00 62.28 89 ASP A O 1
ATOM 662 N N . LEU A 1 90 ? 18.224 -1.180 -29.846 1.00 63.28 90 LEU A N 1
ATOM 663 C CA . LEU A 1 90 ? 18.223 -2.251 -28.865 1.00 63.28 90 LEU A CA 1
ATOM 664 C C . LEU A 1 90 ? 19.512 -2.162 -28.078 1.00 63.28 90 LEU A C 1
ATOM 666 O O . LEU A 1 90 ? 20.603 -2.046 -28.636 1.00 63.28 90 LEU A O 1
ATOM 670 N N . VAL A 1 91 ? 19.369 -2.239 -26.768 1.00 59.31 91 VAL A N 1
ATOM 671 C CA . VAL A 1 91 ? 20.519 -2.313 -25.894 1.00 59.31 91 VAL A CA 1
ATOM 672 C C . VAL A 1 91 ? 21.195 -3.660 -26.135 1.00 59.31 91 VAL A C 1
ATOM 674 O O . VAL A 1 91 ? 20.591 -4.702 -25.885 1.00 59.31 91 VAL A O 1
ATOM 677 N N . ASP A 1 92 ? 22.442 -3.648 -26.607 1.00 67.12 92 ASP A N 1
ATOM 678 C CA . ASP A 1 92 ? 23.295 -4.840 -26.652 1.00 67.12 92 ASP A CA 1
ATOM 679 C C . ASP A 1 92 ? 23.764 -5.185 -25.230 1.00 67.12 92 ASP A C 1
ATOM 681 O O . ASP A 1 92 ? 24.912 -4.994 -24.834 1.00 67.12 92 ASP A O 1
ATOM 685 N N . PHE A 1 93 ? 22.804 -5.586 -24.401 1.00 77.50 93 PHE A N 1
ATOM 686 C CA . PHE A 1 93 ? 23.005 -5.955 -23.014 1.00 77.50 93 PHE A CA 1
ATOM 687 C C . PHE A 1 93 ? 22.351 -7.308 -22.786 1.00 77.50 93 PHE A C 1
ATOM 689 O O . PHE A 1 93 ? 21.127 -7.451 -22.814 1.00 77.50 93 PHE A O 1
ATOM 696 N N . LYS A 1 94 ? 23.179 -8.325 -22.551 1.00 86.31 94 LYS A N 1
ATOM 697 C CA . LYS A 1 94 ? 22.699 -9.658 -22.206 1.00 86.31 94 LYS A CA 1
ATOM 698 C C . LYS A 1 94 ? 22.354 -9.689 -20.717 1.00 86.31 94 LYS A C 1
ATOM 700 O O . LYS A 1 94 ? 23.230 -9.876 -19.878 1.00 86.31 94 LYS A O 1
ATOM 705 N N . GLY A 1 95 ? 21.076 -9.481 -20.408 1.00 92.50 95 GLY A N 1
ATOM 706 C CA . GLY A 1 95 ? 20.538 -9.694 -19.067 1.00 92.50 95 GLY A CA 1
ATOM 707 C C . GLY A 1 95 ? 20.700 -11.144 -18.596 1.00 92.50 95 GLY A C 1
ATOM 708 O O . GLY A 1 95 ? 20.913 -12.057 -19.395 1.00 92.50 95 GLY A O 1
ATOM 709 N N . GLY A 1 96 ? 20.572 -11.366 -17.293 1.00 95.62 96 GLY A N 1
ATOM 710 C CA . GLY A 1 96 ? 20.759 -12.674 -16.675 1.00 95.62 96 GLY A CA 1
ATOM 711 C C . GLY A 1 96 ? 20.720 -12.609 -15.154 1.00 95.62 96 GLY A C 1
ATOM 712 O O . GLY A 1 96 ? 20.520 -11.544 -14.566 1.00 95.62 96 GLY A O 1
ATOM 713 N N . MET A 1 97 ? 20.887 -13.761 -14.509 1.00 96.25 97 MET A N 1
ATOM 714 C CA . MET A 1 97 ? 21.084 -13.796 -13.062 1.00 96.25 97 MET A CA 1
ATOM 715 C C . MET A 1 97 ? 22.458 -13.222 -12.723 1.00 96.25 97 MET A C 1
ATOM 717 O O . MET A 1 97 ? 23.449 -13.500 -13.397 1.00 96.25 97 MET A O 1
ATOM 721 N N . GLY A 1 98 ? 22.514 -12.404 -11.680 1.00 96.25 98 GLY A N 1
ATOM 722 C CA . GLY A 1 98 ? 23.730 -11.695 -11.340 1.00 96.25 98 GLY A CA 1
ATOM 723 C C . GLY A 1 98 ? 23.651 -10.942 -10.025 1.00 96.25 98 GLY A C 1
ATOM 724 O O . GLY A 1 98 ? 22.679 -11.046 -9.277 1.00 96.25 98 GLY A O 1
ATOM 725 N N . THR A 1 99 ? 24.685 -10.148 -9.779 1.00 97.12 99 THR A N 1
ATOM 726 C CA . THR A 1 99 ? 24.801 -9.291 -8.600 1.00 97.12 99 THR A CA 1
ATOM 727 C C . THR A 1 99 ? 24.997 -7.850 -9.052 1.00 97.12 99 THR A C 1
ATOM 729 O O . THR A 1 99 ? 25.846 -7.568 -9.900 1.00 97.12 99 THR A O 1
ATOM 732 N N . VAL A 1 100 ? 24.233 -6.929 -8.466 1.00 96.94 100 VAL A N 1
ATOM 733 C CA . VAL A 1 100 ? 24.455 -5.485 -8.591 1.00 96.94 100 VAL A CA 1
ATOM 734 C C . VAL A 1 100 ? 25.208 -5.008 -7.356 1.00 96.94 100 VAL A C 1
ATOM 736 O O . VAL A 1 100 ? 24.776 -5.246 -6.229 1.00 96.94 100 VAL A O 1
ATOM 739 N N . GLU A 1 101 ? 26.337 -4.344 -7.573 1.00 96.94 101 GLU A N 1
ATOM 740 C CA . GLU A 1 101 ? 27.148 -3.695 -6.549 1.00 96.94 101 GLU A CA 1
ATOM 741 C C . GLU A 1 101 ? 27.000 -2.178 -6.675 1.00 96.94 101 GLU A C 1
ATOM 743 O O . GLU A 1 101 ? 27.210 -1.607 -7.746 1.00 96.94 101 GLU A O 1
ATOM 748 N N . PHE A 1 102 ? 26.644 -1.516 -5.583 1.00 96.19 102 PHE A N 1
ATOM 749 C CA . PHE A 1 102 ? 26.446 -0.073 -5.525 1.00 96.19 102 PHE A CA 1
ATOM 750 C C . PHE A 1 102 ? 27.739 0.661 -5.165 1.00 96.19 102 PHE A C 1
ATOM 752 O O . PHE A 1 102 ? 28.703 0.058 -4.693 1.00 96.19 102 PHE A O 1
ATOM 759 N N . VAL A 1 103 ? 27.767 1.975 -5.401 1.00 96.38 103 VAL A N 1
ATOM 760 C CA . VAL A 1 103 ? 28.941 2.829 -5.135 1.00 96.38 103 VAL A CA 1
ATOM 761 C C . VAL A 1 103 ? 29.414 2.770 -3.683 1.00 96.38 103 VAL A C 1
ATOM 763 O O . VAL A 1 103 ? 30.612 2.872 -3.438 1.00 96.38 103 VAL A O 1
ATOM 766 N N . ASP A 1 104 ? 28.509 2.512 -2.742 1.00 95.00 104 ASP A N 1
ATOM 767 C CA . ASP A 1 104 ? 28.789 2.357 -1.312 1.00 95.00 104 ASP A CA 1
ATOM 768 C C . ASP A 1 104 ? 29.202 0.937 -0.898 1.00 95.00 104 ASP A C 1
ATOM 770 O O . ASP A 1 104 ? 29.414 0.670 0.282 1.00 95.00 104 ASP A O 1
ATOM 774 N N . GLY A 1 105 ? 29.324 0.017 -1.856 1.00 95.12 105 GLY A N 1
ATOM 775 C CA . GLY A 1 105 ? 29.714 -1.370 -1.621 1.00 95.12 105 GLY A CA 1
ATOM 776 C C . GLY A 1 105 ? 28.562 -2.303 -1.249 1.00 95.12 105 GLY A C 1
ATOM 777 O O . GLY A 1 105 ? 28.799 -3.507 -1.124 1.00 95.12 105 GLY A O 1
ATOM 778 N N . LEU A 1 106 ? 27.323 -1.805 -1.119 1.00 93.69 106 LEU A N 1
ATOM 779 C CA . LEU A 1 106 ? 26.164 -2.678 -0.938 1.00 93.69 106 LEU A CA 1
ATOM 780 C C . LEU A 1 106 ? 26.006 -3.580 -2.168 1.00 93.69 106 LEU A C 1
ATOM 782 O O . LEU A 1 106 ? 26.169 -3.132 -3.303 1.00 93.69 106 LEU A O 1
ATOM 786 N N . LYS A 1 107 ? 25.676 -4.854 -1.952 1.00 94.88 107 LYS A N 1
ATOM 787 C CA . LYS A 1 107 ? 25.491 -5.843 -3.019 1.00 94.88 107 LYS A CA 1
ATOM 788 C C . LYS A 1 107 ? 24.114 -6.463 -2.945 1.00 94.88 107 LYS A C 1
ATOM 790 O O . LYS A 1 107 ? 23.565 -6.643 -1.860 1.00 94.88 107 LYS A O 1
ATOM 795 N N . THR A 1 108 ? 23.567 -6.811 -4.102 1.00 93.94 108 THR A N 1
ATOM 796 C CA . THR A 1 108 ? 22.288 -7.504 -4.161 1.00 93.94 108 THR A CA 1
ATOM 797 C C . THR A 1 108 ? 22.187 -8.452 -5.340 1.00 93.94 108 THR A C 1
ATOM 799 O O . THR A 1 108 ? 22.522 -8.093 -6.471 1.00 93.94 108 THR A O 1
ATOM 802 N N . ASP A 1 109 ? 21.716 -9.663 -5.065 1.00 95.00 109 ASP A N 1
ATOM 803 C CA . ASP A 1 109 ? 21.495 -10.680 -6.083 1.00 95.00 109 ASP A CA 1
ATOM 804 C C . ASP A 1 109 ? 20.128 -10.495 -6.731 1.00 95.00 109 ASP A C 1
ATOM 806 O O . ASP A 1 109 ? 19.104 -10.347 -6.059 1.00 95.00 109 ASP A O 1
ATOM 810 N N . CYS A 1 110 ? 20.105 -10.514 -8.058 1.00 96.25 110 CYS A N 1
ATOM 811 C CA . CYS A 1 110 ? 18.897 -10.281 -8.831 1.00 96.25 110 CYS A CA 1
ATOM 812 C C . CYS A 1 110 ? 18.996 -10.831 -10.246 1.00 96.25 110 CYS A C 1
ATOM 814 O O . CYS A 1 110 ? 20.044 -11.291 -10.699 1.00 96.25 110 CYS A O 1
ATOM 816 N N . ARG A 1 111 ? 17.877 -10.761 -10.964 1.00 96.50 111 ARG A N 1
ATOM 817 C CA . ARG A 1 111 ? 17.889 -10.861 -12.416 1.00 96.50 111 ARG A CA 1
ATOM 818 C C . ARG A 1 111 ? 18.088 -9.463 -12.988 1.00 96.50 111 ARG A C 1
ATOM 820 O O . ARG A 1 111 ? 17.209 -8.608 -12.864 1.00 96.50 111 ARG A O 1
ATOM 827 N N . VAL A 1 112 ? 19.235 -9.235 -13.611 1.00 97.00 112 VAL A N 1
ATOM 828 C CA . VAL A 1 112 ? 19.523 -8.003 -14.343 1.00 97.00 112 VAL A CA 1
ATOM 829 C C . VAL A 1 112 ? 18.887 -8.109 -15.722 1.00 97.00 112 VAL A C 1
ATOM 831 O O . VAL A 1 112 ? 19.072 -9.113 -16.407 1.00 97.00 112 VAL A O 1
ATOM 834 N N . LEU A 1 113 ? 18.120 -7.099 -16.124 1.00 96.12 113 LEU A N 1
ATOM 835 C CA . LEU A 1 113 ? 17.393 -7.116 -17.391 1.00 96.12 113 LEU A CA 1
ATOM 836 C C . LEU A 1 113 ? 18.173 -6.347 -18.458 1.00 96.12 113 LEU A C 1
ATOM 838 O O . LEU A 1 113 ? 18.863 -6.953 -19.270 1.00 96.12 113 LEU A O 1
ATOM 842 N N . PHE A 1 114 ? 18.091 -5.019 -18.433 1.00 94.88 114 PHE A N 1
ATOM 843 C CA . PHE A 1 114 ? 18.755 -4.122 -19.378 1.00 94.88 114 PHE A CA 1
ATOM 844 C C . PHE A 1 114 ? 18.781 -2.689 -18.813 1.00 94.88 114 PHE A C 1
ATOM 846 O O . PHE A 1 114 ? 17.926 -2.332 -17.995 1.00 94.88 114 PHE A O 1
ATOM 853 N N . PRO A 1 115 ? 19.742 -1.839 -19.208 1.00 94.12 115 PRO A N 1
ATOM 854 C CA . PRO A 1 115 ? 19.694 -0.410 -18.932 1.00 94.12 115 PRO A CA 1
ATOM 855 C C . PRO A 1 115 ? 18.648 0.299 -19.804 1.00 94.12 115 PRO A C 1
ATOM 857 O O . PRO A 1 115 ? 18.512 0.020 -20.988 1.00 94.12 115 PRO A O 1
ATOM 860 N N . HIS A 1 116 ? 17.922 1.255 -19.240 1.00 93.06 116 HIS A N 1
ATOM 861 C CA . HIS A 1 116 ? 16.936 2.065 -19.940 1.00 93.06 116 HIS A CA 1
ATOM 862 C C . HIS A 1 116 ? 16.769 3.425 -19.252 1.00 93.06 116 HIS A C 1
ATOM 864 O O . HIS A 1 116 ? 16.682 3.500 -18.028 1.00 93.06 116 HIS A O 1
ATOM 870 N N . ALA A 1 117 ? 16.760 4.505 -20.043 1.00 90.19 117 ALA A N 1
ATOM 871 C CA . ALA A 1 117 ? 16.605 5.887 -19.570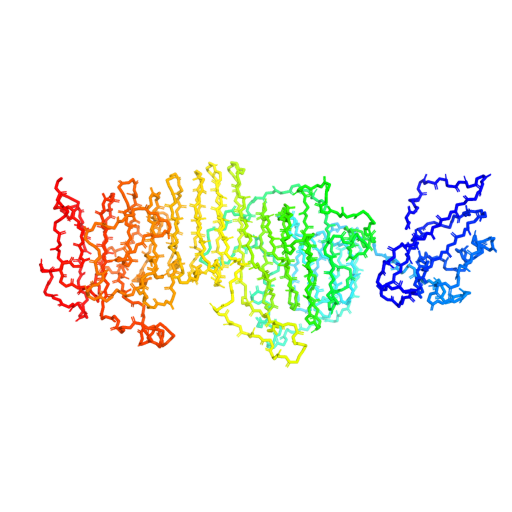 1.00 90.19 117 ALA A CA 1
ATOM 872 C C . ALA A 1 117 ? 17.578 6.285 -18.431 1.00 90.19 117 ALA A C 1
ATOM 874 O O . ALA A 1 117 ? 17.194 6.945 -17.469 1.00 90.19 117 ALA A O 1
ATOM 875 N N . GLY A 1 118 ? 18.847 5.864 -18.522 1.00 92.19 118 GLY A N 1
ATOM 876 C CA . GLY A 1 118 ? 19.866 6.154 -17.500 1.00 92.19 118 GLY A CA 1
ATOM 877 C C . GLY A 1 118 ? 19.748 5.309 -16.225 1.00 92.19 118 GLY A C 1
ATOM 878 O O . GLY A 1 118 ? 20.388 5.618 -15.223 1.00 92.19 118 GLY A O 1
ATOM 879 N N . ARG A 1 119 ? 18.940 4.245 -16.245 1.00 95.50 119 ARG A N 1
ATOM 880 C CA . ARG A 1 119 ? 18.669 3.375 -15.094 1.00 95.50 119 ARG A CA 1
ATOM 881 C C . ARG A 1 119 ? 18.852 1.910 -15.468 1.00 95.50 119 ARG A C 1
ATOM 883 O O . ARG A 1 119 ? 18.663 1.552 -16.621 1.00 95.50 119 ARG A O 1
ATOM 890 N N . LEU A 1 120 ? 19.201 1.050 -14.520 1.00 96.31 120 LEU A N 1
ATOM 891 C CA . LEU A 1 120 ? 19.268 -0.397 -14.712 1.00 96.31 120 LEU A CA 1
ATOM 892 C C . LEU A 1 120 ? 17.953 -1.042 -14.281 1.00 96.31 120 LEU A C 1
ATOM 894 O O . LEU A 1 120 ? 17.564 -0.924 -13.119 1.00 96.31 120 LEU A O 1
ATOM 898 N N . MET A 1 121 ? 17.287 -1.738 -15.200 1.00 97.31 121 MET A N 1
ATOM 899 C CA . MET A 1 121 ? 16.087 -2.512 -14.890 1.00 97.31 121 MET A CA 1
ATOM 900 C C . MET A 1 121 ? 16.495 -3.845 -14.267 1.00 97.31 121 MET A C 1
ATOM 902 O O . MET A 1 121 ? 17.305 -4.587 -14.833 1.00 97.31 121 MET A O 1
ATOM 906 N N . VAL A 1 122 ? 15.935 -4.155 -13.101 1.00 96.81 122 VAL A N 1
ATOM 907 C CA . VAL A 1 122 ? 16.235 -5.383 -12.358 1.00 96.81 122 VAL A CA 1
ATOM 908 C C . VAL A 1 122 ? 14.965 -5.996 -11.788 1.00 96.81 122 VAL A C 1
ATOM 910 O O . VAL A 1 122 ? 13.954 -5.319 -11.593 1.00 96.81 122 VAL A O 1
ATOM 913 N N . ARG A 1 123 ? 15.034 -7.290 -11.488 1.00 96.06 123 ARG A N 1
ATOM 914 C CA . ARG A 1 123 ? 13.956 -8.061 -10.871 1.00 96.06 123 ARG A CA 1
ATOM 915 C C . ARG A 1 123 ? 14.488 -8.850 -9.678 1.00 96.06 123 ARG A C 1
ATOM 917 O O . ARG A 1 123 ? 15.540 -9.484 -9.790 1.00 96.06 123 ARG A O 1
ATOM 924 N N . SER A 1 124 ? 13.768 -8.817 -8.554 1.00 94.25 124 SER A N 1
ATOM 925 C CA . SER A 1 124 ? 14.175 -9.523 -7.336 1.00 94.25 124 SER A CA 1
ATOM 926 C C . SER A 1 124 ? 14.255 -11.029 -7.589 1.00 94.25 124 SER A C 1
ATOM 928 O O . SER A 1 124 ? 13.544 -11.583 -8.437 1.00 94.25 124 SER A O 1
ATOM 930 N N . LYS A 1 125 ? 15.163 -11.708 -6.882 1.00 90.06 125 LYS A N 1
ATOM 931 C CA . LYS A 1 125 ? 15.292 -13.167 -6.977 1.00 90.06 125 LYS A CA 1
ATOM 932 C C . LYS A 1 125 ? 14.087 -13.883 -6.354 1.00 90.06 125 LYS A C 1
ATOM 934 O O . LYS A 1 125 ? 13.666 -14.886 -6.917 1.00 90.06 125 LYS A O 1
ATOM 939 N N . GLY A 1 126 ? 13.569 -13.359 -5.238 1.00 87.19 126 GLY A N 1
ATOM 940 C CA . GLY A 1 126 ? 12.451 -13.922 -4.474 1.00 87.19 126 GLY A CA 1
ATOM 941 C C . GLY A 1 126 ? 11.100 -13.615 -5.111 1.00 87.19 126 GLY A C 1
ATOM 942 O O . GLY A 1 126 ? 10.666 -14.317 -6.021 1.00 87.19 126 GLY A O 1
ATOM 943 N N . ASN A 1 127 ? 10.454 -12.523 -4.693 1.00 88.00 127 ASN A N 1
ATOM 944 C CA . ASN A 1 127 ? 9.085 -12.204 -5.115 1.00 88.00 127 ASN A CA 1
ATOM 945 C C . ASN A 1 127 ? 8.939 -11.743 -6.572 1.00 88.00 127 ASN A C 1
ATOM 947 O O . ASN A 1 127 ? 7.845 -11.364 -6.984 1.00 88.00 127 ASN A O 1
ATOM 951 N N . ARG A 1 128 ? 10.025 -11.727 -7.353 1.00 92.50 128 ARG A N 1
ATOM 952 C CA . ARG A 1 128 ? 10.053 -11.304 -8.764 1.00 92.50 128 ARG A CA 1
ATOM 953 C C . ARG A 1 128 ? 9.526 -9.888 -9.007 1.00 92.50 128 ARG A C 1
ATOM 955 O O . ARG A 1 128 ? 9.205 -9.536 -10.144 1.00 92.50 128 ARG A O 1
ATOM 962 N N . THR A 1 129 ? 9.511 -9.046 -7.975 1.00 92.94 129 THR A N 1
ATOM 963 C CA . THR A 1 129 ? 9.168 -7.629 -8.111 1.00 92.94 129 THR A CA 1
ATOM 964 C C . THR A 1 129 ? 10.249 -6.926 -8.925 1.00 92.94 129 THR A C 1
ATOM 966 O O . THR A 1 129 ? 11.445 -7.189 -8.772 1.00 92.94 129 THR A O 1
ATOM 969 N N . ALA A 1 130 ? 9.833 -6.058 -9.843 1.00 96.12 130 ALA A N 1
ATOM 970 C CA . ALA A 1 130 ? 10.744 -5.293 -10.684 1.00 96.12 130 ALA A CA 1
ATOM 971 C C . ALA A 1 130 ? 10.960 -3.889 -10.116 1.00 96.12 130 ALA A C 1
ATOM 973 O O . ALA A 1 130 ? 10.090 -3.343 -9.440 1.00 96.12 130 ALA A O 1
ATOM 974 N N . GLN A 1 131 ? 12.112 -3.301 -10.411 1.00 96.06 131 GLN A N 1
ATOM 975 C CA . GLN A 1 131 ? 12.437 -1.914 -10.084 1.00 96.06 131 GLN A CA 1
ATOM 976 C C . GLN A 1 131 ? 13.492 -1.377 -11.052 1.00 96.06 131 GLN A C 1
ATOM 978 O O . GLN A 1 131 ? 14.108 -2.143 -11.801 1.00 96.06 131 GLN A O 1
ATOM 983 N N . SER A 1 132 ? 13.747 -0.073 -10.995 1.00 96.00 132 SER A N 1
ATOM 984 C CA . SER A 1 132 ? 14.852 0.537 -11.719 1.00 96.00 132 SER A CA 1
ATOM 985 C C . SER A 1 132 ? 15.836 1.236 -10.785 1.00 96.00 132 SER A C 1
ATOM 987 O O . SER A 1 132 ? 15.463 2.008 -9.901 1.00 96.00 132 SER A O 1
ATOM 989 N N . LEU A 1 133 ? 17.121 0.966 -10.989 1.00 94.50 133 LEU A N 1
ATOM 990 C CA . LEU A 1 133 ? 18.222 1.493 -10.187 1.00 94.50 133 LEU A CA 1
ATOM 991 C C . LEU A 1 133 ? 18.932 2.605 -10.958 1.00 94.50 133 LEU A C 1
ATOM 993 O O . LEU A 1 133 ? 19.197 2.442 -12.145 1.00 94.50 133 LEU A O 1
ATOM 997 N N . ASP A 1 134 ? 19.262 3.727 -10.319 1.00 93.19 134 ASP A N 1
ATOM 998 C CA . ASP A 1 134 ? 20.030 4.786 -10.990 1.00 93.19 134 ASP A CA 1
ATOM 999 C C . ASP A 1 134 ? 21.417 4.252 -11.374 1.00 93.19 134 ASP A C 1
ATOM 1001 O O . ASP A 1 134 ? 22.165 3.808 -10.497 1.00 93.19 134 ASP A O 1
ATOM 1005 N N . LEU A 1 135 ? 21.784 4.311 -12.662 1.00 94.50 135 LEU A N 1
ATOM 1006 C CA . LEU A 1 135 ? 23.102 3.858 -13.112 1.00 94.50 135 LEU A CA 1
ATOM 1007 C C . LEU A 1 135 ? 24.230 4.610 -12.408 1.00 94.50 135 LEU A C 1
ATOM 1009 O O . LEU A 1 135 ? 25.274 4.013 -12.188 1.00 94.50 135 LEU A O 1
ATOM 1013 N N . LYS A 1 136 ? 24.023 5.864 -11.982 1.00 93.44 136 LYS A N 1
ATOM 1014 C CA . LYS A 1 136 ? 25.017 6.651 -11.223 1.00 93.44 136 LYS A CA 1
ATOM 1015 C C . LYS A 1 136 ? 25.274 6.124 -9.808 1.00 93.44 136 LYS A C 1
ATOM 1017 O O . LYS A 1 136 ? 26.295 6.452 -9.205 1.00 93.44 136 LYS A O 1
ATOM 1022 N N . SER A 1 137 ? 24.350 5.327 -9.273 1.00 93.75 137 SER A N 1
ATOM 1023 C CA . SER A 1 137 ? 24.467 4.696 -7.952 1.00 93.75 137 SER A CA 1
ATOM 1024 C C . SER A 1 137 ? 25.120 3.311 -8.006 1.00 93.75 137 SER A C 1
ATOM 1026 O O . SER A 1 137 ? 25.448 2.740 -6.965 1.00 93.75 137 SER A O 1
ATOM 1028 N N . ILE A 1 138 ? 25.329 2.763 -9.206 1.00 95.75 138 ILE A N 1
ATOM 1029 C CA . ILE A 1 138 ? 25.862 1.416 -9.415 1.00 95.75 138 ILE A CA 1
ATOM 1030 C C . ILE A 1 138 ? 27.375 1.496 -9.612 1.00 95.75 138 ILE A C 1
ATOM 1032 O O . ILE A 1 138 ? 27.855 2.169 -10.516 1.00 95.75 138 ILE A O 1
ATOM 1036 N N . HIS A 1 139 ? 28.142 0.782 -8.792 1.00 97.31 139 HIS A N 1
ATOM 1037 C CA . HIS A 1 139 ? 29.573 0.600 -9.015 1.00 97.31 139 HIS A CA 1
ATOM 1038 C C . HIS A 1 139 ? 29.813 -0.403 -10.143 1.00 97.31 139 HIS A C 1
ATOM 1040 O O . HIS A 1 139 ? 30.514 -0.091 -11.104 1.00 97.31 139 HIS A O 1
ATOM 1046 N N . ALA A 1 140 ? 29.221 -1.594 -10.041 1.00 97.44 140 ALA A N 1
ATOM 1047 C CA . ALA A 1 140 ? 29.424 -2.667 -11.003 1.00 97.44 140 ALA A CA 1
ATOM 1048 C C . ALA A 1 140 ? 28.250 -3.649 -11.040 1.00 97.44 140 ALA A C 1
ATOM 1050 O O . ALA A 1 140 ? 27.478 -3.772 -10.092 1.00 97.44 140 ALA A O 1
ATOM 1051 N N . VAL A 1 141 ? 28.153 -4.390 -12.137 1.00 97.25 141 VAL A N 1
ATOM 1052 C CA . VAL A 1 141 ? 27.199 -5.483 -12.321 1.00 97.25 141 VAL A CA 1
ATOM 1053 C C . VAL A 1 141 ? 27.956 -6.722 -12.773 1.00 97.25 141 VAL A C 1
ATOM 1055 O O . VAL A 1 141 ? 28.759 -6.645 -13.702 1.00 97.25 141 VAL A O 1
ATOM 1058 N N . THR A 1 142 ? 27.685 -7.863 -12.148 1.00 97.50 142 THR A N 1
ATOM 1059 C CA . THR A 1 142 ? 28.234 -9.162 -12.555 1.00 97.50 142 THR A CA 1
ATOM 1060 C C . THR A 1 142 ? 27.105 -10.062 -13.038 1.00 97.50 142 THR A C 1
ATOM 1062 O O . THR A 1 142 ? 26.210 -10.356 -12.253 1.00 97.50 142 THR A O 1
ATOM 1065 N N . ILE A 1 143 ? 27.151 -10.516 -14.292 1.00 96.44 143 ILE A N 1
ATOM 1066 C CA . ILE A 1 143 ? 26.185 -11.460 -14.890 1.00 96.44 143 ILE A CA 1
ATOM 1067 C C . ILE A 1 143 ? 26.977 -12.633 -15.451 1.00 96.44 143 ILE A C 1
ATOM 1069 O O . ILE A 1 143 ? 27.934 -12.412 -16.190 1.00 96.44 143 ILE A O 1
ATOM 1073 N N . ASP A 1 144 ? 26.611 -13.864 -15.089 1.00 92.38 144 ASP A N 1
ATOM 1074 C CA . ASP A 1 144 ? 27.286 -15.086 -15.555 1.00 92.38 144 ASP A CA 1
ATOM 1075 C C . ASP A 1 144 ? 28.828 -15.022 -15.415 1.00 92.38 144 ASP A C 1
ATOM 1077 O O . ASP A 1 144 ? 29.581 -15.391 -16.313 1.00 92.38 144 ASP A O 1
ATOM 1081 N N . GLY A 1 145 ? 29.315 -14.466 -14.298 1.00 92.62 145 GLY A N 1
ATOM 1082 C CA . GLY A 1 145 ? 30.747 -14.288 -14.015 1.00 92.62 145 GLY A CA 1
ATOM 1083 C C . GLY A 1 145 ? 31.421 -13.106 -14.726 1.00 92.62 145 GLY A C 1
ATOM 1084 O O . GLY A 1 145 ? 32.542 -12.742 -14.371 1.00 92.62 145 GLY A O 1
ATOM 1085 N N . ARG A 1 146 ? 30.752 -12.444 -15.677 1.00 95.44 146 ARG A N 1
ATOM 1086 C CA . ARG A 1 146 ? 31.272 -11.253 -16.357 1.00 95.44 146 ARG A CA 1
ATOM 1087 C C . ARG A 1 146 ? 30.924 -9.987 -15.579 1.00 95.44 146 ARG A C 1
ATOM 1089 O O . ARG A 1 146 ? 29.753 -9.635 -15.454 1.00 95.44 146 ARG A O 1
ATOM 1096 N N . ARG A 1 147 ? 31.949 -9.273 -15.109 1.00 95.81 147 ARG A N 1
ATOM 1097 C CA . ARG A 1 147 ? 31.825 -7.980 -14.416 1.00 95.81 147 ARG A CA 1
ATOM 1098 C C . ARG A 1 147 ? 31.860 -6.811 -15.405 1.00 95.81 147 ARG A C 1
ATOM 1100 O O . ARG A 1 147 ? 32.718 -6.767 -16.281 1.00 95.81 147 ARG A O 1
ATOM 1107 N N . THR A 1 148 ? 30.950 -5.858 -15.230 1.00 94.94 148 THR A N 1
ATOM 1108 C CA . THR A 1 148 ? 30.892 -4.575 -15.945 1.00 94.94 148 THR A CA 1
ATOM 1109 C C . THR A 1 148 ? 30.867 -3.446 -14.922 1.00 94.94 148 THR A C 1
ATOM 1111 O O . THR A 1 148 ? 29.982 -3.424 -14.068 1.00 94.94 148 THR A O 1
ATOM 1114 N N . GLU A 1 149 ? 31.826 -2.525 -14.985 1.00 95.50 149 GLU A N 1
ATOM 1115 C CA . GLU A 1 149 ? 31.917 -1.388 -14.060 1.00 95.50 149 GLU A CA 1
ATOM 1116 C C . GLU A 1 149 ? 31.270 -0.135 -14.660 1.00 95.50 149 GLU A C 1
ATOM 1118 O O . GLU A 1 149 ? 31.394 0.122 -15.856 1.00 95.50 149 GLU A O 1
ATOM 1123 N N . PHE A 1 150 ? 30.567 0.630 -13.825 1.00 93.44 150 PHE A N 1
ATOM 1124 C CA . PHE A 1 150 ? 29.825 1.833 -14.215 1.00 93.44 150 PHE A CA 1
ATOM 1125 C C . PHE A 1 150 ? 30.365 3.092 -13.531 1.00 93.44 150 PHE A C 1
ATOM 1127 O O . PHE A 1 150 ? 30.520 4.120 -14.183 1.00 93.44 150 PHE A O 1
ATOM 1134 N N . ASN A 1 151 ? 30.663 3.024 -12.230 1.00 97.06 151 ASN A N 1
ATOM 1135 C CA . ASN A 1 151 ? 31.169 4.157 -11.448 1.00 97.06 151 ASN A CA 1
ATOM 1136 C C . ASN A 1 151 ? 32.230 3.689 -10.449 1.00 97.06 151 ASN A C 1
ATOM 1138 O O . ASN A 1 151 ? 32.237 2.527 -10.052 1.00 97.06 151 ASN A O 1
ATOM 1142 N N . ALA A 1 152 ? 33.094 4.594 -9.985 1.00 97.62 152 ALA A N 1
ATOM 1143 C CA . ALA A 1 152 ? 34.004 4.311 -8.876 1.00 97.62 152 ALA A CA 1
ATOM 1144 C C . ALA A 1 152 ? 33.242 4.155 -7.546 1.00 97.62 152 ALA A C 1
ATOM 1146 O O . ALA A 1 152 ? 32.179 4.751 -7.349 1.00 97.62 152 ALA A O 1
ATOM 1147 N N . ARG A 1 153 ? 33.806 3.382 -6.609 1.00 97.94 153 ARG A N 1
ATOM 1148 C CA . ARG A 1 153 ? 33.279 3.308 -5.240 1.00 97.94 153 ARG A CA 1
ATOM 1149 C C . ARG A 1 153 ? 33.431 4.651 -4.537 1.00 97.94 153 ARG A C 1
ATOM 1151 O O . ARG A 1 153 ? 34.459 5.310 -4.672 1.00 97.94 153 ARG A O 1
ATOM 1158 N N . ARG A 1 154 ? 32.424 5.024 -3.757 1.00 97.25 154 ARG A N 1
ATOM 1159 C CA . ARG A 1 154 ? 32.410 6.229 -2.928 1.00 97.25 154 ARG A CA 1
ATOM 1160 C C . ARG A 1 154 ? 31.360 6.108 -1.822 1.00 97.25 154 ARG A C 1
ATOM 1162 O O . ARG A 1 154 ? 30.371 5.397 -2.003 1.00 97.25 154 ARG A O 1
ATOM 1169 N N . PRO A 1 155 ? 31.516 6.832 -0.705 1.00 95.75 155 PRO A N 1
ATOM 1170 C CA . PRO A 1 155 ? 30.427 6.978 0.250 1.00 95.75 155 PRO A CA 1
ATOM 1171 C C . PRO A 1 155 ? 29.193 7.606 -0.417 1.00 95.75 155 PRO A C 1
ATOM 1173 O O . PRO A 1 155 ? 29.301 8.418 -1.346 1.00 95.75 155 PRO A O 1
ATOM 1176 N N . LEU A 1 156 ? 28.013 7.231 0.078 1.00 92.50 156 LEU A N 1
ATOM 1177 C CA . LEU A 1 156 ? 26.772 7.914 -0.268 1.00 92.50 156 LEU A CA 1
ATOM 1178 C C . LEU A 1 156 ? 26.796 9.335 0.295 1.00 92.50 156 LEU A C 1
ATOM 1180 O O . LEU A 1 156 ? 27.164 9.548 1.453 1.00 92.50 156 LEU A O 1
ATOM 1184 N N . THR A 1 157 ? 26.333 10.287 -0.505 1.00 91.25 157 THR A N 1
ATOM 1185 C CA . THR A 1 157 ? 25.957 11.618 -0.021 1.00 91.25 157 THR A CA 1
ATOM 1186 C C . THR A 1 157 ? 24.790 11.509 0.967 1.00 91.25 157 THR A C 1
ATOM 1188 O O . THR A 1 157 ? 24.048 10.527 0.955 1.00 91.25 157 THR A O 1
ATOM 1191 N N . ALA A 1 158 ? 24.583 12.524 1.812 1.00 88.50 158 ALA A N 1
ATOM 1192 C CA . ALA A 1 158 ? 23.470 12.530 2.768 1.00 88.50 158 ALA A CA 1
ATOM 1193 C C . ALA A 1 158 ? 22.103 12.324 2.081 1.00 88.50 158 ALA A C 1
ATOM 1195 O O . ALA A 1 158 ? 21.292 11.529 2.546 1.00 88.50 158 ALA A O 1
ATOM 1196 N N . GLN A 1 159 ? 21.895 12.955 0.920 1.00 83.12 159 GLN A N 1
ATOM 1197 C CA . GLN A 1 159 ? 20.676 12.806 0.118 1.00 83.12 159 GLN A CA 1
ATOM 1198 C C . GLN A 1 159 ? 20.488 11.374 -0.419 1.00 83.12 159 GLN A C 1
ATOM 1200 O O . GLN A 1 159 ? 19.374 10.847 -0.441 1.00 83.12 159 GLN A O 1
ATOM 1205 N N . GLU A 1 160 ? 21.565 10.713 -0.848 1.00 86.75 160 GLU A N 1
ATOM 1206 C CA . GLU A 1 160 ? 21.510 9.309 -1.277 1.00 86.75 160 GLU A CA 1
ATOM 1207 C C . GLU A 1 160 ? 21.213 8.369 -0.104 1.00 86.75 160 GLU A C 1
ATOM 1209 O O . GLU A 1 160 ? 20.442 7.427 -0.254 1.00 86.75 160 GLU A O 1
ATOM 1214 N N . GLN A 1 161 ? 21.775 8.631 1.080 1.00 85.81 161 GLN A N 1
ATOM 1215 C CA . GLN A 1 161 ? 21.465 7.849 2.282 1.00 85.81 161 GLN A CA 1
ATOM 1216 C C . GLN A 1 161 ? 19.998 8.003 2.688 1.00 85.81 161 GLN A C 1
ATOM 1218 O O . GLN A 1 161 ? 19.348 7.022 3.051 1.00 85.81 161 GLN A O 1
ATOM 1223 N N . GLU A 1 162 ? 19.475 9.226 2.617 1.00 78.69 162 GLU A N 1
ATOM 1224 C CA . GLU A 1 162 ? 18.087 9.526 2.948 1.00 78.69 162 GLU A CA 1
ATOM 1225 C C . GLU A 1 162 ? 17.116 8.867 1.969 1.00 78.69 162 GLU A C 1
ATOM 1227 O O . GLU A 1 162 ? 16.183 8.207 2.413 1.00 78.69 162 GLU A O 1
ATOM 1232 N N . SER A 1 163 ? 17.368 8.956 0.659 1.00 74.56 163 SER A N 1
ATOM 1233 C CA . SER A 1 163 ? 16.523 8.332 -0.374 1.00 74.56 163 SER A CA 1
ATOM 1234 C C . SER A 1 163 ? 16.588 6.802 -0.383 1.00 74.56 163 SER A C 1
ATOM 1236 O O . SER A 1 163 ? 15.608 6.144 -0.728 1.00 74.56 163 SER A O 1
ATOM 1238 N N . ARG A 1 164 ? 17.697 6.202 0.064 1.00 79.06 164 ARG A N 1
ATOM 1239 C CA . ARG A 1 164 ? 17.858 4.742 0.106 1.00 79.06 164 ARG A CA 1
ATOM 1240 C C . ARG A 1 164 ? 17.032 4.047 1.190 1.00 79.06 164 ARG A C 1
ATOM 1242 O O . ARG A 1 164 ? 16.691 2.879 1.029 1.00 79.06 164 ARG A O 1
ATOM 1249 N N . LYS A 1 165 ? 16.715 4.738 2.290 1.00 72.31 165 LYS A N 1
ATOM 1250 C CA . LYS A 1 165 ? 15.886 4.196 3.382 1.00 72.31 165 LYS A CA 1
ATOM 1251 C C . LYS A 1 165 ? 14.439 3.898 2.952 1.00 72.31 165 LYS A C 1
ATOM 1253 O O . LYS A 1 165 ? 13.998 2.770 3.177 1.00 72.31 165 LYS A O 1
ATOM 1258 N N . PRO A 1 166 ? 13.691 4.843 2.345 1.00 66.75 166 PRO A N 1
ATOM 1259 C CA . PRO A 1 166 ? 12.376 4.547 1.796 1.00 66.75 166 PRO A CA 1
ATOM 1260 C C . PRO A 1 166 ? 12.483 3.620 0.579 1.00 66.75 166 PRO A C 1
ATOM 1262 O O . PRO A 1 166 ? 11.705 2.681 0.462 1.00 66.75 166 PRO A O 1
ATOM 1265 N N . ASP A 1 167 ? 13.495 3.777 -0.275 1.00 71.88 167 ASP A N 1
ATOM 1266 C CA . ASP A 1 167 ? 13.672 2.929 -1.459 1.00 71.88 167 ASP A CA 1
ATOM 1267 C C . ASP A 1 167 ? 14.574 1.722 -1.176 1.00 71.88 167 ASP A C 1
ATOM 1269 O O . ASP A 1 167 ? 15.517 1.444 -1.925 1.00 71.88 167 ASP A O 1
ATOM 1273 N N . ALA A 1 168 ? 14.280 1.002 -0.084 1.00 76.00 168 ALA A N 1
ATOM 1274 C CA . ALA A 1 168 ? 14.972 -0.235 0.273 1.00 76.00 168 ALA A CA 1
ATOM 1275 C C . ALA A 1 168 ? 15.140 -1.123 -0.963 1.00 76.00 168 ALA A C 1
ATOM 1277 O O . ALA A 1 168 ? 14.243 -1.183 -1.796 1.00 76.00 168 ALA A O 1
ATOM 1278 N N . LEU A 1 169 ? 16.275 -1.819 -1.081 1.00 80.56 169 LEU A N 1
ATOM 1279 C CA . LEU A 1 169 ? 16.641 -2.504 -2.323 1.00 80.56 169 LEU A CA 1
ATOM 1280 C C . LEU A 1 169 ? 15.550 -3.402 -2.879 1.00 80.56 169 LEU A C 1
ATOM 1282 O O . LEU A 1 169 ? 15.420 -3.467 -4.086 1.00 80.56 169 LEU A O 1
ATOM 1286 N N . TRP A 1 170 ? 14.767 -4.075 -2.050 1.00 90.00 170 TRP A N 1
ATOM 1287 C CA . TRP A 1 170 ? 13.626 -4.818 -2.550 1.00 90.00 170 TRP A CA 1
ATOM 1288 C C . TRP A 1 170 ? 12.403 -4.554 -1.700 1.00 90.00 170 TRP A C 1
ATOM 1290 O O . TRP A 1 170 ? 12.475 -4.513 -0.470 1.00 90.00 170 TRP A O 1
ATOM 1300 N N . GLY A 1 171 ? 11.258 -4.436 -2.370 1.00 79.44 171 GLY A N 1
ATOM 1301 C CA . GLY A 1 171 ? 9.973 -4.323 -1.698 1.00 79.44 171 GLY A CA 1
ATOM 1302 C C . GLY A 1 171 ? 9.655 -5.551 -0.841 1.00 79.44 171 GLY A C 1
ATOM 1303 O O . GLY A 1 171 ? 8.947 -5.408 0.149 1.00 79.44 171 GLY A O 1
ATOM 1304 N N . ASP A 1 172 ? 10.225 -6.714 -1.183 1.00 80.88 172 ASP A N 1
ATOM 1305 C CA . ASP A 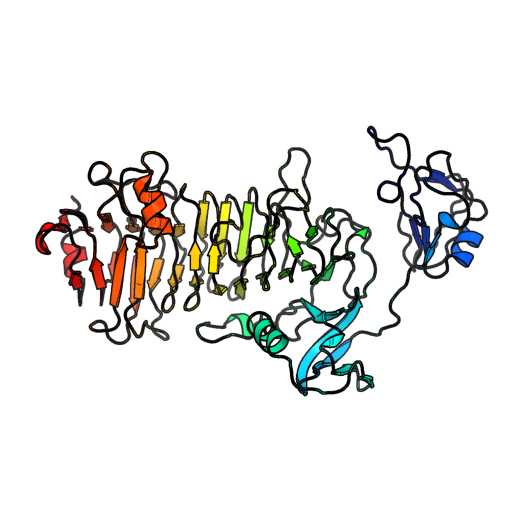1 172 ? 10.057 -7.984 -0.472 1.00 80.88 172 ASP A CA 1
ATOM 1306 C C . ASP A 1 172 ? 10.975 -8.161 0.748 1.00 80.88 172 ASP A C 1
ATOM 1308 O O . ASP A 1 172 ? 10.857 -9.169 1.432 1.00 80.88 172 ASP A O 1
ATOM 1312 N N . VAL A 1 173 ? 11.831 -7.187 1.072 1.00 87.69 173 VAL A N 1
ATOM 1313 C CA . VAL A 1 173 ? 12.619 -7.199 2.312 1.00 87.69 173 VAL A CA 1
ATOM 1314 C C . VAL A 1 173 ? 11.810 -6.544 3.438 1.00 87.69 173 VAL A C 1
ATOM 1316 O O . VAL A 1 173 ? 11.542 -5.334 3.341 1.00 87.69 173 VAL A O 1
ATOM 1319 N N . PRO A 1 174 ? 11.458 -7.292 4.506 1.00 90.00 174 PRO A N 1
ATOM 1320 C CA . PRO A 1 174 ? 10.745 -6.749 5.651 1.00 90.00 174 PRO A CA 1
ATOM 1321 C C . PRO A 1 174 ? 11.588 -5.722 6.390 1.00 90.00 174 PRO A C 1
ATOM 1323 O O . PRO A 1 174 ? 12.759 -5.950 6.693 1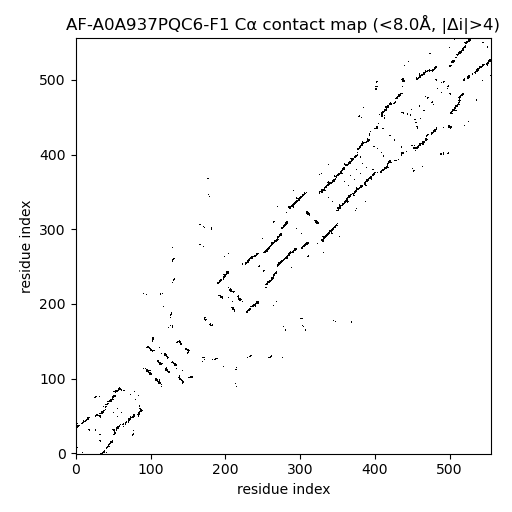.00 90.00 174 PRO A O 1
ATOM 1326 N N . GLY A 1 175 ? 10.974 -4.581 6.675 1.00 89.12 175 GLY A N 1
ATOM 1327 C CA . GLY A 1 175 ? 11.515 -3.590 7.597 1.00 89.12 175 GLY A CA 1
ATOM 1328 C C . GLY A 1 175 ? 11.094 -3.856 9.041 1.00 89.12 175 GLY A C 1
ATOM 1329 O O . GLY A 1 175 ? 10.282 -4.737 9.326 1.00 89.12 175 GLY A O 1
ATOM 1330 N N . GLU A 1 176 ? 11.623 -3.039 9.947 1.00 89.94 176 GLU A N 1
ATOM 1331 C CA . GLU A 1 176 ? 11.173 -2.989 11.338 1.00 89.94 176 GLU A CA 1
ATOM 1332 C C . GLU A 1 176 ? 9.652 -2.768 11.416 1.00 89.94 176 GLU A C 1
ATOM 1334 O O . GLU A 1 176 ? 9.076 -2.024 10.615 1.00 89.94 176 GLU A O 1
ATOM 1339 N N . GLY A 1 177 ? 9.001 -3.469 12.349 1.00 91.69 177 GLY A N 1
ATOM 1340 C CA . GLY A 1 177 ? 7.560 -3.368 12.578 1.00 91.69 177 GLY A CA 1
ATOM 1341 C C . GLY A 1 177 ? 6.660 -4.079 11.558 1.00 91.69 177 GLY A C 1
ATOM 1342 O O . GLY A 1 177 ? 5.439 -3.931 11.595 1.00 91.69 177 GLY A O 1
ATOM 1343 N N . GLN A 1 178 ? 7.231 -4.863 10.642 1.00 94.12 178 GLN A N 1
ATOM 1344 C CA . GLN A 1 178 ? 6.483 -5.640 9.647 1.00 94.12 178 GLN A CA 1
ATOM 1345 C C . GLN A 1 178 ? 6.448 -7.121 10.035 1.00 94.12 178 GLN A C 1
ATOM 1347 O O . GLN A 1 178 ? 7.428 -7.639 10.580 1.00 94.12 178 GLN A O 1
ATOM 1352 N N . LEU A 1 179 ? 5.347 -7.830 9.756 1.00 93.62 179 LEU A N 1
ATOM 1353 C CA . LEU A 1 179 ? 5.305 -9.290 9.902 1.00 93.62 179 LEU A CA 1
ATOM 1354 C C . LEU A 1 179 ? 6.263 -9.942 8.917 1.00 93.62 179 LEU A C 1
ATOM 1356 O O . LEU A 1 179 ? 7.053 -10.796 9.315 1.00 93.62 179 LEU A O 1
ATOM 1360 N N . GLY A 1 180 ? 6.227 -9.501 7.657 1.00 92.19 180 GLY A N 1
ATOM 1361 C CA . GLY A 1 180 ? 7.195 -9.927 6.655 1.00 92.19 180 GLY A CA 1
ATOM 1362 C C . GLY A 1 180 ? 6.937 -11.317 6.075 1.00 92.19 180 GLY A C 1
ATOM 1363 O O . GLY A 1 180 ? 7.799 -11.836 5.373 1.00 92.19 180 GLY A O 1
ATOM 1364 N N . ASN A 1 181 ? 5.760 -11.916 6.300 1.00 92.12 181 ASN A N 1
ATOM 1365 C CA . ASN A 1 181 ? 5.409 -13.241 5.758 1.00 92.12 181 ASN A CA 1
ATOM 1366 C C . ASN A 1 181 ? 5.504 -13.300 4.224 1.00 92.12 181 ASN A C 1
ATOM 1368 O O . ASN A 1 181 ? 5.725 -14.357 3.642 1.00 92.12 181 ASN A O 1
ATOM 1372 N N . TYR A 1 182 ? 5.355 -12.156 3.557 1.00 92.50 182 TYR A N 1
ATOM 1373 C CA . TYR A 1 182 ? 5.505 -12.036 2.111 1.00 92.50 182 TYR A CA 1
ATOM 1374 C C . TYR A 1 182 ? 6.949 -12.251 1.632 1.00 92.50 182 TYR A C 1
ATOM 1376 O O . TYR A 1 182 ? 7.148 -12.541 0.460 1.00 92.50 182 TYR A O 1
ATOM 1384 N N . ALA A 1 183 ? 7.961 -12.100 2.488 1.00 90.44 183 ALA A N 1
ATOM 1385 C CA . ALA A 1 183 ? 9.372 -12.165 2.098 1.00 90.44 183 ALA A CA 1
ATOM 1386 C C . ALA A 1 183 ? 9.873 -13.587 1.834 1.00 90.44 183 ALA A C 1
ATOM 1388 O O . ALA A 1 183 ? 10.858 -13.782 1.124 1.00 90.44 183 ALA A O 1
ATOM 1389 N N . SER A 1 184 ? 9.205 -14.585 2.415 1.00 89.31 184 SER A N 1
ATOM 1390 C CA . SER A 1 184 ? 9.519 -15.998 2.200 1.00 89.31 184 SER A CA 1
ATOM 1391 C C . SER A 1 184 ? 8.843 -16.573 0.956 1.00 89.31 184 SER A C 1
ATOM 1393 O O . SER A 1 184 ? 9.190 -17.676 0.530 1.00 89.31 184 SER A O 1
ATOM 1395 N N . GLN A 1 185 ? 7.894 -15.844 0.362 1.00 90.50 185 GLN A N 1
ATOM 1396 C CA . GLN A 1 185 ? 7.167 -16.306 -0.811 1.00 90.50 185 GLN A CA 1
ATOM 1397 C C . GLN A 1 185 ? 8.112 -16.452 -2.005 1.00 90.50 185 GLN A C 1
ATOM 1399 O O . GLN A 1 185 ? 9.049 -15.679 -2.205 1.00 90.50 185 GLN A O 1
ATOM 1404 N N . GLN A 1 186 ? 7.868 -17.486 -2.801 1.00 90.81 186 GLN A N 1
ATOM 1405 C CA . GLN A 1 186 ? 8.540 -17.686 -4.074 1.00 90.81 186 GLN A CA 1
ATOM 1406 C C . GLN A 1 186 ? 7.499 -17.606 -5.167 1.00 90.81 186 GLN A C 1
ATOM 1408 O O . GLN A 1 186 ? 6.387 -18.107 -5.041 1.00 90.81 186 GLN A O 1
ATOM 1413 N N . TRP A 1 187 ? 7.882 -16.927 -6.230 1.00 92.12 187 TRP A N 1
ATOM 1414 C CA . TRP A 1 187 ? 6.964 -16.461 -7.241 1.00 92.12 187 TRP A CA 1
ATOM 1415 C C . TRP A 1 187 ? 7.539 -16.843 -8.601 1.00 92.12 187 TRP A C 1
ATOM 1417 O O . TRP A 1 187 ? 8.698 -16.541 -8.908 1.00 92.12 187 TRP A O 1
ATOM 1427 N N . ASP A 1 188 ? 6.726 -17.503 -9.425 1.00 92.75 188 ASP A N 1
ATOM 1428 C CA . ASP A 1 188 ? 7.121 -17.843 -10.789 1.00 92.75 188 ASP A CA 1
ATOM 1429 C C . ASP A 1 188 ? 7.318 -16.582 -11.617 1.00 92.75 188 ASP A C 1
ATOM 1431 O O . ASP A 1 188 ? 6.684 -15.551 -11.382 1.00 92.75 188 ASP A O 1
ATOM 1435 N N . GLU A 1 189 ? 8.198 -16.639 -12.607 1.00 91.69 189 GLU A N 1
ATOM 1436 C CA . GLU A 1 189 ? 8.438 -15.477 -13.445 1.00 91.69 189 GLU A CA 1
ATOM 1437 C C . GLU A 1 189 ? 7.225 -15.164 -14.329 1.00 91.69 189 GLU A C 1
ATOM 1439 O O . GLU A 1 189 ? 6.851 -15.949 -15.196 1.00 91.69 189 GLU A O 1
ATOM 1444 N N . ALA A 1 190 ? 6.632 -13.988 -14.123 1.00 93.38 190 ALA A N 1
ATOM 1445 C CA . ALA A 1 190 ? 5.563 -13.457 -14.956 1.00 93.38 190 ALA A CA 1
ATOM 1446 C C . ALA A 1 190 ? 6.097 -12.552 -16.072 1.00 93.38 190 ALA A C 1
ATOM 1448 O O . ALA A 1 190 ? 7.220 -12.016 -16.019 1.00 93.38 190 ALA A O 1
ATOM 1449 N N . ARG A 1 191 ? 5.240 -12.320 -17.072 1.00 93.50 191 ARG A N 1
ATOM 1450 C CA . ARG A 1 191 ? 5.462 -11.293 -18.090 1.00 93.50 191 ARG A CA 1
ATOM 1451 C C . ARG A 1 191 ? 5.646 -9.938 -17.403 1.00 93.50 191 ARG A C 1
ATOM 1453 O O . ARG A 1 191 ? 4.809 -9.528 -16.610 1.00 93.50 191 ARG A O 1
ATOM 1460 N N . LEU A 1 192 ? 6.735 -9.243 -17.727 1.00 95.25 192 LEU A N 1
ATOM 1461 C CA . LEU A 1 192 ? 7.011 -7.894 -17.231 1.00 95.25 192 LEU A CA 1
ATOM 1462 C C . LEU A 1 192 ? 6.677 -6.858 -18.298 1.00 95.25 192 LEU A C 1
ATOM 1464 O O 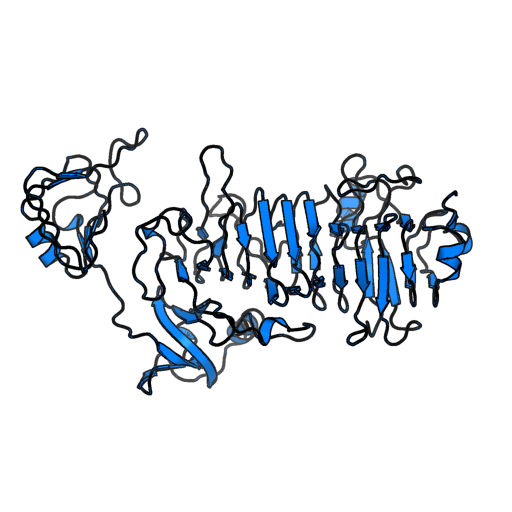. LEU A 1 192 ? 7.115 -6.998 -19.441 1.00 95.25 192 LEU A O 1
ATOM 1468 N N . LEU A 1 193 ? 5.975 -5.804 -17.899 1.00 95.56 193 LEU A N 1
ATOM 1469 C CA . LEU A 1 193 ? 5.802 -4.584 -18.670 1.00 95.56 193 LEU A CA 1
ATOM 1470 C C . LEU A 1 193 ? 6.525 -3.435 -17.980 1.00 95.56 193 LEU A C 1
ATOM 1472 O O . LEU A 1 193 ? 6.262 -3.118 -16.821 1.00 95.56 193 LEU A O 1
ATOM 1476 N N . ILE A 1 194 ? 7.411 -2.781 -18.718 1.00 96.62 194 ILE A N 1
ATOM 1477 C CA . ILE A 1 194 ? 8.160 -1.618 -18.247 1.00 96.62 194 ILE A CA 1
ATOM 1478 C C . ILE A 1 194 ? 7.710 -0.421 -19.070 1.00 96.62 194 ILE A C 1
ATOM 1480 O O . ILE A 1 194 ? 7.679 -0.496 -20.298 1.00 96.62 194 ILE A O 1
ATOM 1484 N N . TRP A 1 195 ? 7.343 0.686 -18.430 1.00 96.50 195 TRP A N 1
ATOM 1485 C CA . TRP A 1 195 ? 6.993 1.888 -19.183 1.00 96.50 195 TRP A CA 1
ATOM 1486 C C . TRP A 1 195 ? 8.194 2.392 -19.990 1.00 96.50 195 TRP A C 1
ATOM 1488 O O . TRP A 1 195 ? 9.259 2.654 -19.435 1.00 96.50 195 TRP A O 1
ATOM 1498 N N . ARG A 1 196 ? 8.016 2.527 -21.308 1.00 94.38 196 ARG A N 1
ATOM 1499 C CA . ARG A 1 196 ? 9.093 2.815 -22.270 1.00 94.38 196 ARG A CA 1
ATOM 1500 C C . ARG A 1 196 ? 9.607 4.249 -22.207 1.00 94.38 196 ARG A C 1
ATOM 1502 O O . ARG A 1 196 ? 10.695 4.528 -22.698 1.00 94.38 196 ARG A O 1
ATOM 1509 N N . ARG A 1 197 ? 8.794 5.189 -21.727 1.00 93.19 197 ARG A N 1
ATOM 1510 C CA . ARG A 1 197 ? 9.113 6.622 -21.785 1.00 93.19 197 ARG A CA 1
ATOM 1511 C C . ARG A 1 197 ? 8.937 7.270 -20.411 1.00 93.19 197 ARG A C 1
ATOM 1513 O O . ARG A 1 197 ? 7.985 8.028 -20.226 1.00 93.19 197 ARG A O 1
ATOM 1520 N N . PRO A 1 198 ? 9.778 6.933 -19.412 1.00 94.38 198 PRO A N 1
ATOM 1521 C CA . PRO A 1 198 ? 9.729 7.592 -18.109 1.00 94.38 198 PRO A CA 1
ATOM 1522 C C . PRO A 1 198 ? 9.838 9.114 -18.283 1.00 94.38 198 PRO A C 1
ATOM 1524 O O . PRO A 1 198 ? 10.709 9.588 -19.006 1.00 94.38 198 PRO A O 1
ATOM 1527 N N . GLY A 1 199 ? 8.939 9.871 -17.655 1.00 90.75 199 GLY A N 1
ATOM 1528 C CA . GLY A 1 199 ? 8.812 11.323 -17.847 1.00 90.75 199 GLY A CA 1
ATOM 1529 C C . GLY A 1 199 ? 7.789 11.740 -18.911 1.00 90.75 199 GLY A C 1
ATOM 1530 O O . GLY A 1 199 ? 7.380 12.897 -18.943 1.00 90.75 199 GLY A O 1
ATOM 1531 N N . GLU A 1 200 ? 7.283 10.803 -19.718 1.00 88.38 200 GLU A N 1
ATOM 1532 C CA . GLU A 1 200 ? 6.215 11.060 -20.686 1.00 88.38 200 GLU A CA 1
ATOM 1533 C C . GLU A 1 200 ? 4.905 10.382 -20.273 1.00 88.38 200 GLU A C 1
ATOM 1535 O O . GLU A 1 200 ? 4.832 9.170 -20.057 1.00 88.38 200 GLU A O 1
ATOM 1540 N N . THR A 1 201 ? 3.842 11.184 -20.187 1.00 88.88 201 THR A N 1
ATOM 1541 C CA . THR A 1 201 ? 2.480 10.704 -19.916 1.00 88.88 201 THR A CA 1
ATOM 1542 C C . THR A 1 201 ? 1.923 9.979 -21.136 1.00 88.88 201 THR A C 1
ATOM 1544 O O . THR A 1 201 ? 2.104 10.426 -22.268 1.00 88.88 201 THR A O 1
ATOM 1547 N N . GLY A 1 202 ? 1.189 8.888 -20.924 1.00 86.31 202 GLY A N 1
ATOM 1548 C CA . GLY A 1 202 ? 0.567 8.168 -22.028 1.00 86.31 202 GLY A CA 1
ATOM 1549 C C . GLY A 1 202 ? -0.486 7.153 -21.607 1.00 86.31 202 GLY A C 1
ATOM 1550 O O . GLY A 1 202 ? -0.772 6.953 -20.423 1.00 86.31 202 GLY A O 1
ATOM 1551 N N . SER A 1 203 ? -1.074 6.510 -22.619 1.00 86.19 203 SER A N 1
ATOM 1552 C CA . SER A 1 203 ? -2.082 5.472 -22.421 1.00 86.19 203 SER A CA 1
ATOM 1553 C C . SER A 1 203 ? -1.447 4.112 -22.117 1.00 86.19 203 SER A C 1
ATOM 1555 O O . SER A 1 203 ? -0.590 3.648 -22.875 1.00 86.19 203 SER A O 1
ATOM 1557 N N . ARG A 1 204 ? -1.924 3.438 -21.064 1.00 86.62 204 ARG A N 1
ATOM 1558 C CA . ARG A 1 204 ? -1.561 2.059 -20.700 1.00 86.62 204 ARG A CA 1
ATOM 1559 C C . ARG A 1 204 ? -2.067 1.007 -21.687 1.00 86.62 204 ARG A C 1
ATOM 1561 O O . ARG A 1 204 ? -1.566 -0.109 -21.677 1.00 86.62 204 ARG A O 1
ATOM 1568 N N . PHE A 1 205 ? -3.029 1.358 -22.537 1.00 84.19 205 PHE A N 1
ATOM 1569 C CA . PHE A 1 205 ? -3.615 0.454 -23.536 1.00 84.19 205 PHE A CA 1
ATOM 1570 C C . PHE A 1 205 ? -2.872 0.476 -24.880 1.00 84.19 205 PHE A C 1
ATOM 1572 O O . PHE A 1 205 ? -3.193 -0.278 -25.791 1.00 84.19 205 PHE A O 1
ATOM 1579 N N . VAL A 1 206 ? -1.859 1.333 -25.025 1.00 83.62 206 VAL A N 1
ATOM 1580 C CA . VAL A 1 206 ? -1.059 1.423 -26.249 1.00 83.62 206 VAL A CA 1
ATOM 1581 C C . VAL A 1 206 ? 0.190 0.568 -26.074 1.00 83.62 206 VAL A C 1
ATOM 1583 O O . VAL A 1 206 ? 1.125 0.969 -25.384 1.00 83.62 206 VAL A O 1
ATOM 1586 N N . GLY A 1 207 ? 0.207 -0.606 -26.714 1.00 84.44 207 GLY A N 1
ATOM 1587 C CA . GLY A 1 207 ? 1.317 -1.567 -26.662 1.00 84.44 207 GLY A CA 1
ATOM 1588 C C . GLY A 1 207 ? 2.704 -0.926 -26.805 1.00 84.44 207 GLY A C 1
ATOM 1589 O O . GLY A 1 207 ? 3.522 -1.099 -25.904 1.00 84.44 207 GLY A O 1
ATOM 1590 N N . PRO A 1 208 ? 2.952 -0.098 -27.841 1.00 83.50 208 PRO A N 1
ATOM 1591 C CA . PRO A 1 208 ? 4.254 0.546 -28.067 1.00 83.50 208 PRO A CA 1
ATOM 1592 C C . PRO A 1 208 ? 4.764 1.491 -26.969 1.00 83.50 208 PRO A C 1
ATOM 1594 O O . PRO A 1 208 ? 5.910 1.946 -27.058 1.00 83.50 208 PRO A O 1
ATOM 1597 N N . ASN A 1 209 ? 3.945 1.804 -25.959 1.00 87.94 209 ASN A N 1
ATOM 1598 C CA . ASN A 1 209 ? 4.374 2.532 -24.765 1.00 87.94 209 ASN A CA 1
ATOM 1599 C C . ASN A 1 209 ? 5.043 1.638 -23.711 1.00 87.94 209 ASN A C 1
ATOM 1601 O O . ASN A 1 209 ? 5.581 2.153 -22.734 1.00 87.94 209 ASN A O 1
ATOM 1605 N N . TRP A 1 210 ? 5.030 0.323 -23.902 1.00 92.12 210 TRP A N 1
ATOM 1606 C CA . TRP A 1 210 ? 5.600 -0.653 -22.983 1.00 92.12 210 TRP A CA 1
ATOM 1607 C C . TRP A 1 210 ? 6.813 -1.337 -23.597 1.00 92.12 210 TRP A C 1
ATOM 1609 O O . TRP A 1 210 ? 6.882 -1.513 -24.810 1.00 92.12 210 TRP A O 1
ATOM 1619 N N . LEU A 1 211 ? 7.748 -1.749 -22.751 1.00 92.12 211 LEU A N 1
ATOM 1620 C CA . LEU A 1 211 ? 8.833 -2.672 -23.053 1.00 92.12 211 LEU A CA 1
ATOM 1621 C C . LEU A 1 211 ? 8.569 -4.003 -22.345 1.00 92.12 211 LEU A C 1
ATOM 1623 O O . LEU A 1 211 ? 8.006 -4.017 -21.250 1.00 92.12 211 LEU A O 1
ATOM 1627 N N . ASP A 1 212 ? 8.999 -5.106 -22.947 1.00 92.25 212 ASP A N 1
ATOM 1628 C CA . ASP A 1 212 ? 9.075 -6.400 -22.275 1.00 92.25 212 ASP A CA 1
ATOM 1629 C C . ASP A 1 212 ? 10.348 -6.522 -21.407 1.00 92.25 212 ASP A C 1
ATOM 1631 O O . ASP A 1 212 ? 11.183 -5.615 -21.340 1.00 92.25 212 ASP A O 1
ATOM 1635 N N . ALA A 1 213 ? 10.533 -7.675 -20.757 1.00 93.12 213 ALA A N 1
ATOM 1636 C CA . ALA A 1 213 ? 11.705 -7.957 -19.921 1.00 93.12 213 ALA A CA 1
ATOM 1637 C C . ALA A 1 213 ? 13.056 -7.952 -20.676 1.00 93.12 213 ALA A C 1
ATOM 1639 O O . ALA A 1 213 ? 14.105 -8.015 -20.038 1.00 93.12 213 ALA A O 1
ATOM 1640 N N . ARG A 1 214 ? 13.047 -7.891 -22.014 1.00 90.31 214 ARG A N 1
ATOM 1641 C CA . ARG A 1 214 ? 14.235 -7.817 -22.882 1.00 90.31 214 ARG A CA 1
ATOM 1642 C C . ARG A 1 214 ? 14.485 -6.397 -23.400 1.00 90.31 214 ARG A C 1
ATOM 1644 O O . ARG A 1 214 ? 15.428 -6.191 -24.155 1.00 90.31 214 ARG A O 1
ATOM 1651 N N . GLY A 1 215 ? 13.638 -5.434 -23.038 1.00 89.44 215 GLY A N 1
ATOM 1652 C CA . GLY A 1 215 ? 13.726 -4.057 -23.521 1.00 89.44 215 GLY A CA 1
ATOM 1653 C C . GLY A 1 215 ? 13.145 -3.866 -24.914 1.00 89.44 215 GLY A C 1
ATOM 1654 O O . GLY A 1 215 ? 13.397 -2.844 -25.550 1.00 89.44 215 GLY A O 1
ATOM 1655 N N . ILE A 1 216 ? 12.358 -4.829 -25.394 1.00 84.69 216 ILE A N 1
ATOM 1656 C CA . ILE A 1 216 ? 11.720 -4.773 -26.706 1.00 84.69 216 ILE A CA 1
ATOM 1657 C C . ILE A 1 216 ? 10.333 -4.142 -26.550 1.00 84.69 216 ILE A C 1
ATOM 1659 O O . ILE A 1 216 ? 9.583 -4.557 -25.662 1.00 84.69 216 ILE A O 1
ATOM 1663 N N . PRO A 1 217 ? 9.952 -3.159 -27.389 1.00 84.94 217 PRO A N 1
ATOM 1664 C CA . PRO A 1 217 ? 8.607 -2.603 -27.365 1.00 84.94 217 PRO A CA 1
ATOM 1665 C C . PRO A 1 217 ? 7.521 -3.678 -27.480 1.00 84.94 217 PRO A C 1
ATOM 1667 O O . PRO A 1 217 ? 7.618 -4.592 -28.292 1.00 84.94 217 PRO A O 1
ATOM 1670 N N . CYS A 1 218 ? 6.460 -3.560 -26.686 1.00 83.69 218 CYS A N 1
ATOM 1671 C CA . CYS A 1 218 ? 5.246 -4.342 -26.892 1.00 83.69 218 CYS A CA 1
ATOM 1672 C C . CYS A 1 218 ? 4.455 -3.758 -28.071 1.00 83.69 218 CYS A C 1
ATOM 1674 O O . CYS A 1 218 ? 4.569 -2.578 -28.393 1.00 83.69 218 CYS A O 1
ATOM 1676 N N . PHE A 1 219 ? 3.616 -4.568 -28.713 1.00 72.38 219 PHE A N 1
ATOM 1677 C CA . PHE A 1 219 ? 2.865 -4.138 -29.903 1.00 72.38 219 PHE A CA 1
ATOM 1678 C C . PHE A 1 219 ? 1.364 -4.329 -29.762 1.00 72.38 219 PHE A C 1
ATOM 1680 O O . PHE A 1 219 ? 0.590 -3.485 -30.206 1.00 72.38 219 PHE A O 1
ATOM 1687 N N . GLU A 1 220 ? 0.961 -5.399 -29.093 1.00 75.31 220 GLU A N 1
ATOM 1688 C CA . GLU A 1 220 ? -0.412 -5.610 -28.657 1.00 75.31 220 GLU A CA 1
ATOM 1689 C C . GLU A 1 220 ? -0.650 -4.839 -27.355 1.00 75.31 220 GLU A C 1
ATOM 1691 O O . GLU A 1 220 ? 0.286 -4.649 -26.569 1.00 75.31 220 GLU A O 1
ATOM 1696 N N . SER A 1 221 ? -1.892 -4.397 -27.125 1.00 75.75 221 SER A N 1
ATOM 1697 C CA . SER A 1 221 ? -2.310 -3.926 -25.802 1.00 75.75 221 SER A CA 1
ATOM 1698 C C . SER A 1 221 ? -2.029 -5.057 -24.817 1.00 75.75 221 SER A C 1
ATOM 1700 O O . SER A 1 221 ? -2.636 -6.125 -24.911 1.00 75.75 221 SER A O 1
ATOM 1702 N N . PRO A 1 222 ? -1.075 -4.884 -23.894 1.00 70.06 222 PRO A N 1
ATOM 1703 C CA . PRO A 1 222 ? -0.678 -5.991 -23.046 1.00 70.06 222 PRO A CA 1
ATOM 1704 C C . PRO A 1 222 ? -1.734 -6.260 -21.966 1.00 70.06 222 PRO A C 1
ATOM 1706 O O . PRO A 1 222 ? -1.720 -7.313 -21.345 1.00 70.06 222 PRO A O 1
ATOM 1709 N N . MET A 1 223 ? -2.670 -5.326 -21.789 1.00 70.06 223 MET A N 1
ATOM 1710 C CA . MET A 1 223 ? -3.673 -5.301 -20.733 1.00 70.06 223 MET A CA 1
ATOM 1711 C C . MET A 1 223 ? -4.952 -6.083 -21.075 1.00 70.06 223 MET A C 1
ATOM 1713 O O . MET A 1 223 ? -5.797 -6.253 -20.200 1.00 70.06 223 MET A O 1
ATOM 1717 N N . ASP A 1 224 ? -5.102 -6.553 -22.319 1.00 67.88 224 ASP A N 1
ATOM 1718 C CA . ASP A 1 224 ? -6.306 -7.261 -22.785 1.00 67.88 224 ASP A CA 1
ATOM 1719 C C . ASP A 1 224 ? -6.168 -8.794 -22.790 1.00 67.88 224 ASP A C 1
ATOM 1721 O O . ASP A 1 224 ? -7.146 -9.489 -23.056 1.00 67.88 224 ASP A O 1
ATOM 1725 N N . VAL A 1 225 ? -4.976 -9.332 -22.496 1.00 60.38 225 VAL A N 1
ATOM 1726 C CA . VAL A 1 225 ? -4.642 -10.734 -22.816 1.00 60.38 225 VAL A CA 1
ATOM 1727 C C . VAL A 1 225 ? -4.278 -11.582 -21.592 1.00 60.38 225 VAL A C 1
ATOM 1729 O O . VAL A 1 225 ? -4.576 -12.773 -21.590 1.00 60.38 225 VAL A O 1
ATOM 1732 N N . ASP A 1 226 ? -3.663 -11.013 -20.549 1.00 74.94 226 ASP A N 1
ATOM 1733 C CA . ASP A 1 226 ? -3.093 -11.806 -19.449 1.00 74.94 226 ASP A CA 1
ATOM 1734 C C . ASP A 1 226 ? -3.234 -11.098 -18.082 1.00 74.94 226 ASP A C 1
ATOM 1736 O O . ASP A 1 226 ? -2.746 -9.979 -17.928 1.00 74.94 226 ASP A O 1
ATOM 1740 N N . PRO A 1 227 ? -3.896 -11.707 -17.076 1.00 77.50 227 PRO A N 1
ATOM 1741 C CA . PRO A 1 227 ? -3.972 -11.152 -15.724 1.00 77.50 227 PRO A CA 1
ATOM 1742 C C . PRO A 1 227 ? -2.688 -11.351 -14.894 1.00 77.50 227 PRO A C 1
ATOM 1744 O O . PRO A 1 227 ? -2.559 -10.759 -13.821 1.00 77.50 227 PRO A O 1
ATOM 1747 N N . ASN A 1 228 ? -1.747 -12.179 -15.353 1.00 89.31 228 ASN A N 1
ATOM 1748 C CA . ASN A 1 228 ? -0.494 -12.517 -14.678 1.00 89.31 228 ASN A CA 1
ATOM 1749 C C . ASN A 1 228 ? 0.670 -11.645 -15.185 1.00 89.31 228 ASN A C 1
ATOM 1751 O O . ASN A 1 228 ? 1.672 -12.136 -15.706 1.00 89.31 228 ASN A O 1
ATOM 1755 N N . ILE A 1 229 ? 0.519 -10.326 -15.050 1.00 92.50 229 ILE A N 1
ATOM 1756 C CA . ILE A 1 229 ? 1.489 -9.340 -15.539 1.00 92.50 229 ILE A CA 1
ATOM 1757 C C . ILE A 1 229 ? 2.090 -8.540 -14.389 1.00 92.50 229 ILE A C 1
ATOM 1759 O O . ILE A 1 229 ? 1.365 -7.990 -13.562 1.00 92.50 229 ILE A O 1
ATOM 1763 N N . ASP A 1 230 ? 3.408 -8.386 -14.410 1.00 95.56 230 ASP A N 1
ATOM 1764 C CA . ASP A 1 230 ? 4.123 -7.437 -13.567 1.00 95.56 230 ASP A CA 1
ATOM 1765 C C . ASP A 1 230 ? 4.288 -6.098 -14.288 1.00 95.56 230 ASP A C 1
ATOM 1767 O O . ASP A 1 230 ? 4.573 -6.050 -15.486 1.00 95.56 230 ASP A O 1
ATOM 1771 N N . ILE A 1 231 ? 4.159 -4.999 -13.553 1.00 95.88 231 ILE A N 1
ATOM 1772 C CA . ILE A 1 231 ? 4.289 -3.636 -14.063 1.00 95.88 231 ILE A CA 1
ATOM 1773 C C . ILE A 1 231 ? 5.403 -2.920 -13.313 1.00 95.88 231 ILE A C 1
ATOM 1775 O O . ILE A 1 231 ? 5.425 -2.888 -12.083 1.00 95.88 231 ILE A O 1
ATOM 1779 N N . LEU A 1 232 ? 6.286 -2.277 -14.071 1.00 97.69 232 LEU A N 1
ATOM 1780 C CA . LEU A 1 232 ? 7.250 -1.310 -13.571 1.00 97.69 232 LEU A CA 1
ATOM 1781 C C . LEU A 1 232 ? 7.029 0.035 -14.263 1.00 97.69 232 LEU A C 1
ATOM 1783 O O . LEU A 1 232 ? 7.114 0.133 -15.489 1.00 97.69 232 LEU A O 1
ATOM 1787 N N . LEU A 1 233 ? 6.802 1.077 -13.466 1.00 97.12 233 LEU A N 1
ATOM 1788 C CA . LEU A 1 233 ? 6.898 2.468 -13.902 1.00 97.12 233 LEU A CA 1
ATOM 1789 C C . LEU A 1 233 ? 8.225 3.050 -13.386 1.00 97.12 233 LEU A C 1
ATOM 1791 O O . LEU A 1 233 ? 8.291 3.402 -12.206 1.00 97.12 233 LEU A O 1
ATOM 1795 N N . PRO A 1 234 ? 9.290 3.111 -14.216 1.00 97.00 234 PRO A N 1
ATOM 1796 C CA . PRO A 1 234 ? 10.617 3.532 -13.772 1.00 97.00 234 PRO A CA 1
ATOM 1797 C C . PRO A 1 234 ? 10.648 4.977 -13.277 1.00 97.00 234 PRO A C 1
ATOM 1799 O O . PRO A 1 234 ? 9.899 5.827 -13.765 1.00 97.00 234 PRO A O 1
ATOM 1802 N N . ALA A 1 235 ? 11.562 5.278 -12.358 1.00 93.50 235 ALA A N 1
ATOM 1803 C CA . ALA A 1 235 ? 11.726 6.643 -11.879 1.00 93.50 235 ALA A CA 1
ATOM 1804 C C . ALA A 1 235 ? 12.147 7.586 -13.015 1.00 93.50 235 ALA A C 1
ATOM 1806 O O . ALA A 1 235 ? 12.941 7.218 -13.886 1.00 93.50 235 ALA A O 1
ATOM 1807 N N . ALA A 1 236 ? 11.659 8.824 -12.969 1.00 92.56 236 ALA A N 1
ATOM 1808 C CA . ALA A 1 236 ? 11.971 9.849 -13.958 1.00 92.56 236 ALA A CA 1
ATOM 1809 C C . ALA A 1 236 ? 12.261 11.206 -13.311 1.00 92.56 236 ALA A C 1
ATOM 1811 O O . ALA A 1 236 ? 11.819 11.505 -12.200 1.00 92.56 236 ALA A O 1
ATOM 1812 N N . ARG A 1 237 ? 12.992 12.061 -14.034 1.00 88.00 237 ARG A N 1
ATOM 1813 C CA . ARG A 1 237 ? 13.177 13.461 -13.630 1.00 88.00 237 ARG A CA 1
ATOM 1814 C C . ARG A 1 237 ? 11.855 14.221 -13.665 1.00 88.00 237 ARG A C 1
ATOM 1816 O O . ARG A 1 237 ? 11.560 14.950 -12.723 1.00 88.00 237 ARG A O 1
ATOM 1823 N N . ASP A 1 238 ? 11.091 14.028 -14.732 1.00 86.12 238 ASP A N 1
ATOM 1824 C CA . ASP A 1 238 ? 9.818 14.700 -14.951 1.00 86.12 238 ASP A CA 1
ATOM 1825 C C . ASP A 1 238 ? 8.660 13.805 -14.513 1.00 86.12 238 ASP A C 1
ATOM 1827 O O . ASP A 1 238 ? 8.713 12.580 -14.636 1.00 86.12 238 ASP A O 1
ATOM 1831 N N . ALA A 1 239 ? 7.614 14.425 -13.972 1.00 86.75 239 ALA A N 1
ATOM 1832 C CA . ALA A 1 239 ? 6.411 13.717 -13.565 1.00 86.75 239 ALA A CA 1
ATOM 1833 C C . ALA A 1 239 ? 5.633 13.197 -14.775 1.00 86.75 239 ALA A C 1
ATOM 1835 O O . ALA A 1 239 ? 5.448 13.914 -15.760 1.00 86.75 239 ALA A O 1
ATOM 1836 N N . TYR A 1 240 ? 5.126 11.970 -14.681 1.00 89.12 240 TYR A N 1
ATOM 1837 C CA . TYR A 1 240 ? 4.345 11.362 -15.749 1.00 89.12 240 TYR A CA 1
ATOM 1838 C C . TYR A 1 240 ? 3.252 10.438 -15.227 1.00 89.12 240 TYR A C 1
ATOM 1840 O O . TYR A 1 240 ? 3.396 9.797 -14.187 1.00 89.12 240 TYR A O 1
ATOM 1848 N N . SER A 1 241 ? 2.165 10.341 -15.992 1.00 88.38 241 SER A N 1
ATOM 1849 C CA . SER A 1 241 ? 1.047 9.457 -15.678 1.00 88.38 241 SER A CA 1
ATOM 1850 C C . SER A 1 241 ? 0.858 8.388 -16.751 1.00 88.38 241 SER A C 1
ATOM 1852 O O . SER A 1 241 ? 0.795 8.671 -17.948 1.00 88.38 241 SER A O 1
ATOM 1854 N N . VAL A 1 242 ? 0.678 7.148 -16.314 1.00 89.88 242 VAL A N 1
ATOM 1855 C CA . VAL A 1 242 ? 0.307 6.009 -17.154 1.00 89.88 242 VAL A CA 1
ATOM 1856 C C . VAL A 1 242 ? -1.159 5.697 -16.892 1.00 89.88 242 VAL A C 1
ATOM 1858 O O . VAL A 1 242 ? -1.518 5.001 -15.942 1.00 89.88 242 VAL A O 1
ATOM 1861 N N . THR A 1 243 ? -2.032 6.281 -17.710 1.00 85.44 243 THR A N 1
ATOM 1862 C CA . THR A 1 243 ? -3.492 6.249 -17.508 1.00 85.44 243 THR A CA 1
ATOM 1863 C C . THR A 1 243 ? -4.184 5.582 -18.683 1.00 85.44 243 THR A C 1
ATOM 1865 O O . THR A 1 243 ? -3.546 5.158 -19.632 1.00 85.44 243 THR A O 1
ATOM 1868 N N . GLY A 1 244 ? -5.497 5.426 -18.637 1.00 74.31 244 GLY A N 1
ATOM 1869 C CA . GLY A 1 244 ? -6.249 4.989 -19.802 1.00 74.31 244 GLY A CA 1
ATOM 1870 C C . GLY A 1 244 ? -7.725 5.103 -19.498 1.00 74.31 244 GLY A C 1
ATOM 1871 O O . GLY A 1 244 ? -8.188 4.487 -18.544 1.00 74.31 244 GLY A O 1
ATOM 1872 N N . TYR A 1 245 ? -8.445 5.898 -20.280 1.00 67.12 245 TYR A N 1
ATOM 1873 C CA . TYR A 1 245 ? -9.896 5.997 -20.192 1.00 67.12 245 TYR A CA 1
ATOM 1874 C C . TYR A 1 245 ? -10.504 5.071 -21.241 1.00 67.12 245 TYR A C 1
ATOM 1876 O O . TYR A 1 245 ? -10.089 5.099 -22.398 1.00 67.12 245 TYR A O 1
ATOM 1884 N N . GLY A 1 246 ? -11.459 4.236 -20.833 1.00 56.19 246 GLY A N 1
ATOM 1885 C CA . GLY A 1 246 ? -12.362 3.616 -21.794 1.00 56.19 246 GLY A CA 1
ATOM 1886 C C . GLY A 1 246 ? -13.371 4.649 -22.321 1.00 56.19 246 GLY A C 1
ATOM 1887 O O . GLY A 1 246 ? -13.498 5.738 -21.741 1.00 56.19 246 GLY A O 1
ATOM 1888 N N . PRO A 1 247 ? -14.119 4.320 -23.388 1.00 39.16 247 PRO A N 1
ATOM 1889 C CA . PRO A 1 247 ? -15.305 5.079 -23.777 1.00 39.16 247 PRO A CA 1
ATOM 1890 C C . PRO A 1 247 ? -16.223 5.268 -22.554 1.00 39.16 247 PRO A C 1
ATOM 1892 O O . PRO A 1 247 ? -16.524 4.303 -21.854 1.00 39.16 247 PRO A O 1
ATOM 1895 N N . GLY A 1 248 ? -16.614 6.510 -22.248 1.00 51.47 248 GLY A N 1
ATOM 1896 C CA . GLY A 1 248 ? -17.427 6.844 -21.065 1.00 51.47 248 GLY A CA 1
ATOM 1897 C C . GLY A 1 248 ? -16.646 7.252 -19.806 1.00 51.47 248 GLY A C 1
ATOM 1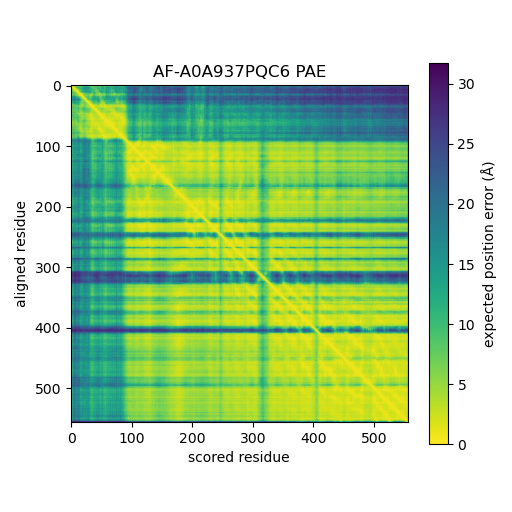898 O O . GLY A 1 248 ? -17.239 7.405 -18.742 1.00 51.47 248 GLY A O 1
ATOM 1899 N N . GLY A 1 249 ? -15.323 7.434 -19.888 1.00 60.78 249 GLY A N 1
ATOM 1900 C CA . GLY A 1 249 ? -14.518 7.979 -18.783 1.00 60.78 249 GLY A CA 1
ATOM 1901 C C . GLY A 1 249 ? -14.279 7.009 -17.620 1.00 60.78 249 GLY A C 1
ATOM 1902 O O . GLY A 1 249 ? -13.575 7.359 -16.671 1.00 60.78 249 GLY A O 1
ATOM 1903 N N . MET A 1 250 ? -14.802 5.783 -17.707 1.00 60.53 250 MET A N 1
ATOM 1904 C CA . MET A 1 250 ? -14.483 4.694 -16.788 1.00 60.53 250 MET A CA 1
ATOM 1905 C C . MET A 1 250 ? -13.307 3.895 -17.338 1.00 60.53 250 MET A C 1
ATOM 1907 O O . MET A 1 250 ? -13.330 3.416 -18.473 1.00 60.53 250 MET A O 1
ATOM 1911 N N . SER A 1 251 ? -12.250 3.749 -16.544 1.00 67.31 251 SER A N 1
ATOM 1912 C CA . SER A 1 251 ? -11.165 2.838 -16.898 1.00 67.31 251 SER A CA 1
ATOM 1913 C C . SER A 1 251 ? -11.506 1.448 -16.380 1.00 67.31 251 SER A C 1
ATOM 1915 O O . SER A 1 251 ? -11.677 1.280 -15.174 1.00 67.31 251 SER A O 1
ATOM 1917 N N . ARG A 1 252 ? -11.563 0.442 -17.258 1.00 74.62 252 ARG A N 1
ATOM 1918 C CA . ARG A 1 252 ? -11.620 -0.962 -16.831 1.00 74.62 252 ARG A CA 1
ATOM 1919 C C . ARG A 1 252 ? -10.428 -1.234 -15.894 1.00 74.62 252 ARG A C 1
ATOM 1921 O O . ARG A 1 252 ? -9.295 -0.926 -16.296 1.00 74.62 252 ARG A O 1
ATOM 1928 N N . PRO A 1 253 ? -10.636 -1.751 -14.665 1.00 81.31 253 PRO A N 1
ATOM 1929 C CA . PRO A 1 253 ? -9.540 -2.242 -13.841 1.00 81.31 253 PRO A CA 1
ATOM 1930 C C . PRO A 1 253 ? -8.797 -3.318 -14.625 1.00 81.31 253 PRO A C 1
ATOM 1932 O O . PRO A 1 253 ? -9.423 -4.238 -15.150 1.00 81.31 253 PRO A O 1
ATOM 1935 N N . VAL A 1 254 ? -7.482 -3.171 -14.749 1.00 81.06 254 VAL A N 1
ATOM 1936 C CA . VAL A 1 254 ? -6.661 -4.199 -15.382 1.00 81.06 254 VAL A CA 1
ATOM 1937 C C . VAL A 1 254 ? -6.008 -5.011 -14.273 1.00 81.06 254 VAL A C 1
ATOM 1939 O O . VAL A 1 254 ? -5.260 -4.415 -13.487 1.00 81.06 254 VAL A O 1
ATOM 1942 N N . PRO A 1 255 ? -6.281 -6.325 -14.205 1.00 89.50 255 PRO A N 1
ATOM 1943 C CA . PRO A 1 255 ? -5.573 -7.225 -13.315 1.00 89.50 255 PRO A CA 1
ATOM 1944 C C . PRO A 1 255 ? -4.071 -7.138 -13.567 1.00 89.50 255 PRO A C 1
ATOM 1946 O O . PRO A 1 255 ? -3.610 -7.291 -14.693 1.00 89.50 255 PRO A O 1
ATOM 1949 N N . SER A 1 256 ? -3.311 -6.834 -12.528 1.00 92.38 256 SER A N 1
ATOM 1950 C CA . SER A 1 256 ? -1.851 -6.821 -12.544 1.00 92.38 256 SER A CA 1
ATOM 1951 C C . SER A 1 256 ? -1.388 -7.654 -11.366 1.00 92.38 256 SER A C 1
ATOM 1953 O O . SER A 1 256 ? -1.898 -7.484 -10.262 1.00 92.38 256 SER A O 1
ATOM 1955 N N . ARG A 1 257 ? -0.429 -8.547 -11.571 1.00 93.75 257 ARG A N 1
ATOM 1956 C CA . ARG A 1 257 ? 0.141 -9.347 -10.497 1.00 93.75 257 ARG A CA 1
ATOM 1957 C C . ARG A 1 257 ? 1.001 -8.473 -9.592 1.00 93.75 257 ARG A C 1
ATOM 1959 O O . ARG A 1 257 ? 0.601 -8.207 -8.467 1.00 93.75 257 ARG A O 1
ATOM 1966 N N . HIS A 1 258 ? 2.146 -7.979 -10.051 1.00 95.69 258 HIS A N 1
ATOM 1967 C CA . HIS A 1 258 ? 2.959 -7.039 -9.274 1.00 95.69 258 HIS A CA 1
ATOM 1968 C C . HIS A 1 258 ? 2.935 -5.648 -9.896 1.00 95.69 258 HIS A C 1
ATOM 1970 O O . HIS A 1 258 ? 2.921 -5.507 -11.115 1.00 95.69 258 HIS A O 1
ATOM 1976 N N . VAL A 1 259 ? 2.942 -4.606 -9.067 1.00 95.81 259 VAL A N 1
ATOM 1977 C CA . VAL A 1 259 ? 3.034 -3.221 -9.541 1.00 95.81 259 VAL A CA 1
ATOM 1978 C C . VAL A 1 259 ? 4.079 -2.483 -8.720 1.00 95.81 259 VAL A C 1
ATOM 1980 O O . VAL A 1 259 ? 3.916 -2.314 -7.514 1.00 95.81 259 VAL A O 1
ATOM 1983 N N . THR A 1 260 ? 5.126 -2.003 -9.383 1.00 96.62 260 THR A N 1
ATOM 1984 C CA . THR A 1 260 ? 6.103 -1.078 -8.804 1.00 96.62 260 THR A CA 1
ATOM 1985 C C . THR A 1 260 ? 5.970 0.276 -9.485 1.00 96.62 260 THR A C 1
ATOM 1987 O O . THR A 1 260 ? 6.091 0.389 -10.708 1.00 96.62 260 THR A O 1
ATOM 1990 N N . ILE A 1 261 ? 5.735 1.310 -8.684 1.00 95.00 261 ILE A N 1
ATOM 1991 C CA . ILE A 1 261 ? 5.596 2.693 -9.131 1.00 95.00 261 ILE A CA 1
ATOM 1992 C C . ILE A 1 261 ? 6.713 3.488 -8.481 1.00 95.00 261 ILE A C 1
ATOM 1994 O O . ILE A 1 261 ? 6.786 3.583 -7.254 1.00 95.00 261 ILE A O 1
ATOM 1998 N N . GLU A 1 262 ? 7.609 4.022 -9.300 1.00 94.31 262 GLU A N 1
ATOM 1999 C CA . GLU A 1 262 ? 8.778 4.730 -8.802 1.00 94.31 262 GLU A CA 1
ATOM 2000 C C . GLU A 1 262 ? 8.611 6.252 -8.844 1.00 94.31 262 GLU A C 1
ATOM 2002 O O . GLU A 1 262 ? 7.569 6.778 -9.238 1.00 94.31 262 GLU A O 1
ATOM 2007 N N . TYR A 1 263 ? 9.635 6.966 -8.376 1.00 90.19 263 TYR A N 1
ATOM 2008 C CA . TYR A 1 263 ? 9.626 8.417 -8.232 1.00 90.19 263 TYR A CA 1
ATOM 2009 C C . TYR A 1 263 ? 9.121 9.135 -9.493 1.00 90.19 263 TYR A C 1
ATOM 2011 O O . TYR A 1 263 ? 9.567 8.845 -10.607 1.00 90.19 263 TYR A O 1
ATOM 2019 N N . ASN A 1 264 ? 8.211 10.094 -9.291 1.00 89.06 264 ASN A N 1
ATOM 2020 C CA . ASN A 1 264 ? 7.548 10.900 -10.318 1.00 89.06 264 ASN A CA 1
ATOM 2021 C C . ASN A 1 264 ? 6.617 10.131 -11.278 1.00 89.06 264 ASN A C 1
ATOM 2023 O O . ASN A 1 264 ? 6.068 10.738 -12.200 1.00 89.06 264 ASN A O 1
ATOM 2027 N N . ALA A 1 265 ? 6.383 8.837 -11.061 1.00 91.31 265 ALA A N 1
ATOM 2028 C CA . ALA A 1 265 ? 5.420 8.066 -11.834 1.00 91.31 265 ALA A CA 1
ATOM 2029 C C . ALA A 1 265 ? 4.048 7.998 -11.147 1.00 91.31 265 ALA A C 1
ATOM 2031 O O . ALA A 1 265 ? 3.936 7.857 -9.927 1.00 91.31 265 ALA A O 1
ATOM 2032 N N . GLU A 1 266 ? 2.991 8.025 -11.954 1.00 89.44 266 GLU A N 1
ATOM 2033 C CA . GLU A 1 266 ? 1.613 7.822 -11.516 1.00 89.44 266 GLU A CA 1
ATOM 2034 C C . GLU A 1 266 ? 0.944 6.701 -12.326 1.00 89.44 266 GLU A C 1
ATOM 2036 O O . GLU A 1 266 ? 0.974 6.719 -13.558 1.00 89.44 266 GLU A O 1
ATOM 2041 N N . TYR A 1 267 ? 0.298 5.741 -11.656 1.00 89.62 267 TYR A N 1
ATOM 2042 C CA . TYR A 1 267 ? -0.408 4.638 -12.318 1.00 89.62 267 TYR A CA 1
ATOM 2043 C C . TYR A 1 267 ? -1.932 4.733 -12.195 1.00 89.62 267 TYR A C 1
ATOM 2045 O O . TYR A 1 267 ? -2.472 4.787 -11.091 1.00 89.62 267 TYR A O 1
ATOM 2053 N N . GLY A 1 268 ? -2.608 4.628 -13.344 1.00 80.69 268 GLY A N 1
ATOM 2054 C CA . GLY A 1 268 ? -3.994 4.183 -13.499 1.00 80.69 268 GLY A CA 1
ATOM 2055 C C . GLY A 1 268 ? -5.090 5.100 -12.946 1.00 80.69 268 GLY A C 1
ATOM 2056 O O . GLY A 1 268 ? -4.909 5.822 -11.975 1.00 80.69 268 GLY A O 1
ATOM 2057 N N . SER A 1 269 ? -6.281 5.019 -13.554 1.00 74.19 269 SER A N 1
ATOM 2058 C CA . SER A 1 269 ? -7.531 5.581 -13.000 1.00 74.19 269 SER A CA 1
ATOM 2059 C C . SER A 1 269 ? -8.403 4.556 -12.272 1.00 74.19 269 SER A C 1
ATOM 2061 O O . SER A 1 269 ? -9.277 4.914 -11.476 1.00 74.19 269 SER A O 1
ATOM 2063 N N . SER A 1 270 ? -8.127 3.276 -12.512 1.00 84.31 270 SER A N 1
ATOM 2064 C CA . SER A 1 270 ? -8.639 2.113 -11.792 1.00 84.31 270 SER A CA 1
ATOM 2065 C C . SER A 1 270 ? -7.621 0.980 -11.895 1.00 84.31 270 SER A C 1
ATOM 2067 O O . SER A 1 270 ? -6.917 0.863 -12.910 1.00 84.31 270 SER A O 1
ATOM 2069 N N . PHE A 1 271 ? -7.531 0.150 -10.863 1.00 88.06 271 PHE A N 1
ATOM 2070 C CA . PHE A 1 271 ? -6.525 -0.908 -10.750 1.00 88.06 271 PHE A CA 1
ATOM 2071 C C . PHE A 1 271 ? -7.090 -2.134 -10.026 1.00 88.06 271 PHE A C 1
ATOM 2073 O O . PHE A 1 271 ? -7.967 -2.006 -9.174 1.00 88.06 271 PHE A O 1
ATOM 2080 N N . ASP A 1 272 ? -6.576 -3.306 -10.387 1.00 92.25 272 ASP A N 1
ATOM 2081 C CA . ASP A 1 272 ? -6.806 -4.590 -9.719 1.00 92.25 272 ASP A CA 1
ATOM 2082 C C . ASP A 1 272 ? -5.423 -5.221 -9.509 1.00 92.25 272 ASP A C 1
ATOM 2084 O O . ASP A 1 272 ? -4.848 -5.768 -10.446 1.00 92.25 272 ASP A O 1
ATOM 2088 N N . VAL A 1 273 ? -4.832 -5.044 -8.324 1.00 94.31 273 VAL A N 1
ATOM 2089 C CA . VAL A 1 273 ? -3.506 -5.591 -8.004 1.00 94.31 273 VAL A CA 1
ATOM 2090 C C . VAL A 1 273 ? -3.668 -6.915 -7.265 1.00 94.31 273 VAL A C 1
ATOM 2092 O O . VAL A 1 273 ? -4.218 -6.963 -6.166 1.00 94.31 273 VAL A O 1
ATOM 2095 N N . ARG A 1 274 ? -3.158 -7.989 -7.867 1.00 95.12 274 ARG A N 1
ATOM 2096 C CA . ARG A 1 274 ? -3.268 -9.388 -7.431 1.00 95.12 274 ARG A CA 1
ATOM 2097 C C . ARG A 1 274 ? -1.941 -9.967 -6.953 1.00 95.12 274 ARG A C 1
ATOM 2099 O O . ARG A 1 274 ? -1.656 -11.142 -7.127 1.00 95.12 274 ARG A O 1
ATOM 2106 N N . GLY A 1 275 ? -1.098 -9.147 -6.370 1.00 94.94 275 GLY A N 1
ATOM 2107 C CA . GLY A 1 275 ? 0.228 -9.517 -5.894 1.00 94.94 275 GLY A CA 1
ATOM 2108 C C . GLY A 1 275 ? 0.753 -8.353 -5.075 1.00 94.94 275 GLY A C 1
ATOM 2109 O O . GLY A 1 275 ? -0.022 -7.658 -4.422 1.00 94.94 275 GLY A O 1
ATOM 2110 N N . ASN A 1 276 ? 2.058 -8.123 -5.114 1.00 96.31 276 ASN A N 1
ATOM 2111 C CA . ASN A 1 276 ? 2.683 -7.023 -4.396 1.00 96.31 276 ASN A CA 1
ATOM 2112 C C . ASN A 1 276 ? 2.487 -5.663 -5.090 1.00 96.31 276 ASN A C 1
ATOM 2114 O O . ASN A 1 276 ? 2.737 -5.533 -6.291 1.00 96.31 276 ASN A O 1
ATOM 2118 N N . LEU A 1 277 ? 2.110 -4.642 -4.314 1.00 95.50 277 LEU A N 1
ATOM 2119 C CA . LEU A 1 277 ? 2.176 -3.234 -4.712 1.00 95.50 277 LEU A CA 1
ATOM 2120 C C . LEU A 1 277 ? 3.330 -2.550 -3.976 1.00 95.50 277 LEU A C 1
ATOM 2122 O O . LEU A 1 277 ? 3.368 -2.541 -2.747 1.00 95.50 277 LEU A O 1
ATOM 2126 N N . TRP A 1 278 ? 4.202 -1.874 -4.719 1.00 94.75 278 TRP A N 1
ATOM 2127 C CA . TRP A 1 278 ? 5.225 -1.004 -4.157 1.00 94.75 278 TRP A CA 1
ATOM 2128 C C . TRP A 1 278 ? 5.169 0.391 -4.775 1.00 94.75 278 TRP A C 1
ATOM 2130 O O . TRP A 1 278 ? 5.539 0.605 -5.927 1.00 94.75 278 TRP A O 1
ATOM 2140 N N . MET A 1 279 ? 4.711 1.350 -3.980 1.00 92.19 279 MET A N 1
ATOM 2141 C CA . MET A 1 279 ? 4.743 2.773 -4.282 1.00 92.19 279 MET A CA 1
ATOM 2142 C C . MET A 1 279 ? 5.931 3.406 -3.566 1.00 92.19 279 MET A C 1
ATOM 2144 O O . MET A 1 279 ? 5.895 3.623 -2.351 1.00 92.19 279 MET A O 1
ATOM 2148 N N . LYS A 1 280 ? 6.993 3.684 -4.321 1.00 90.56 280 LYS A N 1
ATOM 2149 C CA . LYS A 1 280 ? 8.195 4.346 -3.805 1.00 90.56 280 LYS A CA 1
ATOM 2150 C C . LYS A 1 280 ? 7.943 5.816 -3.505 1.00 90.56 280 LYS A C 1
ATOM 2152 O O . LYS A 1 280 ? 6.901 6.369 -3.876 1.00 90.56 280 LYS A O 1
ATOM 2157 N N . HIS A 1 281 ? 8.903 6.444 -2.834 1.00 85.81 281 HIS A N 1
ATOM 2158 C CA . HIS A 1 281 ? 8.800 7.854 -2.508 1.00 85.81 281 HIS A CA 1
ATOM 2159 C C . HIS A 1 281 ? 8.538 8.686 -3.764 1.00 85.81 281 HIS A C 1
ATOM 2161 O O . HIS A 1 281 ? 9.147 8.489 -4.816 1.00 85.81 281 HIS A O 1
ATOM 2167 N N . GLY A 1 282 ? 7.584 9.602 -3.660 1.00 82.88 282 GLY A N 1
ATOM 2168 C CA . GLY A 1 282 ? 7.222 10.503 -4.740 1.00 82.88 282 GLY A CA 1
ATOM 2169 C C . GLY A 1 282 ? 6.510 9.852 -5.929 1.00 82.88 282 GLY A C 1
ATOM 2170 O O . GLY A 1 282 ? 6.491 10.429 -7.015 1.00 82.88 282 GLY A O 1
ATOM 2171 N N . SER A 1 283 ? 5.930 8.670 -5.734 1.00 88.00 283 SER A N 1
ATOM 2172 C CA . SER A 1 283 ? 5.072 7.999 -6.712 1.00 88.00 283 SER A CA 1
ATOM 2173 C C . SER A 1 283 ? 3.584 8.165 -6.381 1.00 88.00 283 SER A C 1
ATOM 2175 O O . SER A 1 283 ? 3.212 8.666 -5.311 1.00 88.00 283 SER A O 1
ATOM 2177 N N . GLY A 1 284 ? 2.706 7.745 -7.295 1.00 87.50 284 GLY A N 1
ATOM 2178 C CA . GLY A 1 284 ? 1.266 7.886 -7.122 1.00 87.50 284 GLY A CA 1
ATOM 2179 C C . GLY A 1 284 ? 0.413 6.823 -7.810 1.00 87.50 284 GLY A C 1
ATOM 2180 O O . GLY A 1 284 ? 0.779 6.227 -8.815 1.00 87.50 284 GLY A O 1
ATOM 2181 N N . ILE A 1 285 ? -0.794 6.643 -7.281 1.00 86.44 285 ILE A N 1
ATOM 2182 C CA . ILE A 1 285 ? -1.919 6.029 -7.987 1.00 86.44 285 ILE A CA 1
ATOM 2183 C C . ILE A 1 285 ? -3.027 7.074 -8.044 1.00 86.44 285 ILE A C 1
ATOM 2185 O O . ILE A 1 285 ? -3.319 7.723 -7.029 1.00 86.44 285 ILE A O 1
ATOM 2189 N N . ARG A 1 286 ? -3.646 7.227 -9.217 1.00 76.00 286 ARG A N 1
ATOM 2190 C CA . ARG A 1 286 ? -4.719 8.198 -9.460 1.00 76.00 286 ARG A CA 1
ATOM 2191 C C . ARG A 1 286 ? -6.065 7.513 -9.592 1.00 76.00 286 ARG A C 1
ATOM 2193 O O . ARG A 1 286 ? -6.732 7.630 -10.610 1.00 76.00 286 ARG A O 1
ATOM 2200 N N . GLY A 1 287 ? -6.531 6.816 -8.565 1.00 67.25 287 GLY A N 1
ATOM 2201 C CA . GLY A 1 287 ? -7.848 6.196 -8.647 1.00 67.25 287 GLY A CA 1
ATOM 2202 C C . GLY A 1 287 ? -8.964 7.238 -8.558 1.00 67.25 287 GLY A C 1
ATOM 2203 O O . GLY A 1 287 ? -9.263 7.759 -7.486 1.00 67.25 287 GLY A O 1
ATOM 2204 N N . ARG A 1 288 ? -9.612 7.525 -9.692 1.00 70.81 288 ARG A N 1
ATOM 2205 C CA . ARG A 1 288 ? -10.865 8.299 -9.719 1.00 70.81 288 ARG A CA 1
ATOM 2206 C C . ARG A 1 288 ? -12.080 7.446 -9.372 1.00 70.81 288 ARG A C 1
ATOM 2208 O O . ARG A 1 288 ? -13.124 8.016 -9.100 1.00 70.81 288 ARG A O 1
ATOM 2215 N N . GLN A 1 289 ? -11.955 6.119 -9.426 1.00 77.75 289 GLN A N 1
ATOM 2216 C CA . GLN A 1 289 ? -13.078 5.190 -9.297 1.00 77.75 289 GLN A CA 1
ATOM 2217 C C . GLN A 1 289 ? -12.679 3.958 -8.477 1.00 77.75 289 GLN A C 1
ATOM 2219 O O . GLN A 1 289 ? -12.556 4.062 -7.261 1.00 77.75 289 GLN A O 1
ATOM 2224 N N . LEU A 1 290 ? -12.434 2.815 -9.122 1.00 83.69 290 LEU A N 1
ATOM 2225 C CA . LEU A 1 290 ? -12.255 1.518 -8.465 1.00 83.69 290 LEU A CA 1
ATOM 2226 C C . LEU A 1 290 ? -10.776 1.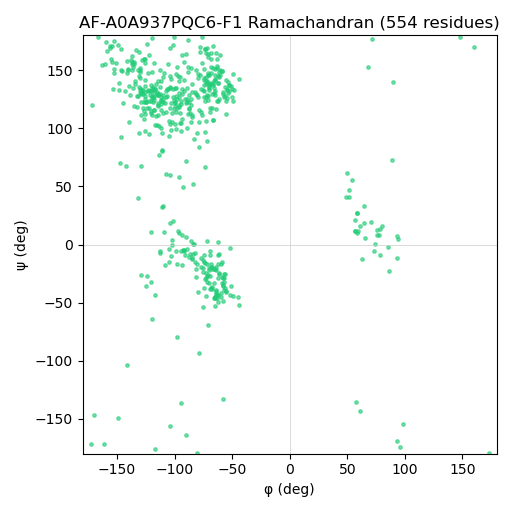180 -8.241 1.00 83.69 290 LEU A C 1
ATOM 2228 O O . LEU A 1 290 ? -9.980 1.174 -9.180 1.00 83.69 290 LEU A O 1
ATOM 2232 N N . GLY A 1 291 ? -10.424 0.856 -7.004 1.00 89.06 291 GLY A N 1
ATOM 2233 C CA . GLY A 1 291 ? -9.143 0.287 -6.620 1.00 89.06 291 GLY A CA 1
ATOM 2234 C C . GLY A 1 291 ? -9.345 -1.022 -5.874 1.00 89.06 291 GLY A C 1
ATOM 2235 O O . GLY A 1 291 ? -9.934 -1.032 -4.796 1.00 89.06 291 GLY A O 1
ATOM 2236 N N . CYS A 1 292 ? -8.847 -2.123 -6.424 1.00 92.00 292 CYS A N 1
ATOM 2237 C CA . CYS A 1 292 ? -8.914 -3.429 -5.780 1.00 92.00 292 CYS A CA 1
ATOM 2238 C C . CYS A 1 292 ? -7.510 -3.977 -5.527 1.00 92.00 292 CYS A C 1
ATOM 2240 O O . CYS A 1 292 ? -6.647 -3.939 -6.405 1.00 92.00 292 CYS A O 1
ATOM 2242 N N . PHE A 1 293 ? -7.314 -4.508 -4.326 1.00 94.31 293 PHE A N 1
ATOM 2243 C CA . PHE A 1 293 ? -6.169 -5.309 -3.923 1.00 94.31 293 PHE A CA 1
ATOM 2244 C C . PHE A 1 293 ? -6.684 -6.703 -3.600 1.00 94.31 293 PHE A C 1
ATOM 2246 O O . PHE A 1 293 ? -7.321 -6.908 -2.568 1.00 94.31 293 PHE A O 1
ATOM 2253 N N . ASN A 1 294 ? -6.462 -7.637 -4.517 1.00 94.44 294 ASN A N 1
ATOM 2254 C CA . ASN A 1 294 ? -7.116 -8.936 -4.505 1.00 94.44 294 ASN A CA 1
ATOM 2255 C C . ASN A 1 294 ? -6.107 -10.039 -4.212 1.00 94.44 294 ASN A C 1
ATOM 2257 O O . ASN A 1 294 ? -5.380 -10.470 -5.102 1.00 94.44 294 ASN A O 1
ATOM 2261 N N . ASN A 1 295 ? -6.074 -10.511 -2.968 1.00 94.62 295 ASN A N 1
ATOM 2262 C CA . ASN A 1 295 ? -5.326 -11.680 -2.521 1.00 94.62 295 ASN A CA 1
ATOM 2263 C C . ASN A 1 295 ? -6.218 -12.896 -2.295 1.00 94.62 295 ASN A C 1
ATOM 2265 O O . ASN A 1 295 ? -6.281 -13.399 -1.190 1.00 94.62 295 ASN A O 1
ATOM 2269 N N . GLU A 1 296 ? -6.929 -13.366 -3.315 1.00 93.25 296 GLU A N 1
ATOM 2270 C CA . GLU A 1 296 ? -7.865 -14.495 -3.172 1.00 93.25 296 GLU A CA 1
ATOM 2271 C C . GLU A 1 296 ? -7.181 -15.865 -3.040 1.00 93.25 296 GLU A C 1
ATOM 2273 O O . GLU A 1 296 ? -7.823 -16.841 -2.656 1.00 93.25 296 GLU A O 1
ATOM 2278 N N . GLU A 1 297 ? -5.890 -15.943 -3.363 1.00 93.00 297 GLU A N 1
ATOM 2279 C CA . GLU A 1 297 ? -5.145 -17.195 -3.390 1.00 93.00 297 GLU A CA 1
ATOM 2280 C C . GLU A 1 297 ? -4.849 -17.685 -1.963 1.00 93.00 297 GLU A C 1
ATOM 2282 O O . GLU A 1 297 ? -4.251 -16.945 -1.173 1.00 93.00 297 GLU A O 1
ATOM 2287 N N . PRO A 1 298 ? -5.263 -18.912 -1.600 1.00 93.44 298 PRO A N 1
ATOM 2288 C CA . PRO A 1 298 ? -5.031 -19.429 -0.260 1.00 93.44 298 PRO A CA 1
ATOM 2289 C C . PRO A 1 298 ? -3.543 -19.531 0.079 1.00 93.44 298 PRO A C 1
ATOM 2291 O O . PRO A 1 298 ? -2.744 -19.918 -0.769 1.00 93.44 298 PRO A O 1
ATOM 2294 N N . ASN A 1 299 ? -3.179 -19.263 1.335 1.00 93.06 299 ASN A N 1
ATOM 2295 C CA . ASN A 1 299 ? -1.798 -19.363 1.845 1.00 93.06 299 ASN A CA 1
ATOM 2296 C C . ASN A 1 299 ? -0.763 -18.442 1.165 1.00 93.06 299 ASN A C 1
ATOM 2298 O O . ASN A 1 299 ? 0.442 -18.655 1.310 1.00 93.06 299 ASN A O 1
ATOM 2302 N N . VAL A 1 300 ? -1.201 -17.414 0.431 1.00 94.31 300 VAL A N 1
ATOM 2303 C CA . VAL A 1 300 ? -0.292 -16.445 -0.194 1.00 94.31 300 VAL A CA 1
ATOM 2304 C C . VAL A 1 300 ? -0.189 -15.178 0.645 1.00 94.31 300 VAL A C 1
ATOM 2306 O O . VAL A 1 300 ? -1.188 -14.609 1.092 1.00 94.31 300 VAL A O 1
ATOM 2309 N N . HIS A 1 301 ? 1.038 -14.698 0.832 1.00 95.62 301 HIS A N 1
ATOM 2310 C CA . HIS A 1 301 ? 1.332 -13.492 1.602 1.00 95.62 301 HIS A CA 1
ATOM 2311 C C . HIS A 1 301 ? 1.804 -12.375 0.673 1.00 95.62 301 HIS A C 1
ATOM 2313 O O . HIS A 1 301 ? 2.776 -12.528 -0.066 1.00 95.62 301 HIS A O 1
ATOM 2319 N N . ARG A 1 302 ? 1.104 -11.242 0.693 1.00 96.06 302 ARG A N 1
ATOM 2320 C CA . ARG A 1 302 ? 1.350 -10.103 -0.202 1.00 96.06 302 ARG A CA 1
ATOM 2321 C C . ARG A 1 302 ? 1.538 -8.835 0.601 1.00 96.06 302 ARG A C 1
ATOM 2323 O O . ARG A 1 302 ? 1.077 -8.749 1.738 1.00 96.06 302 ARG A O 1
ATOM 2330 N N . PHE A 1 303 ? 2.164 -7.838 -0.010 1.00 95.75 303 PHE A N 1
ATOM 2331 C CA . PHE A 1 303 ? 2.305 -6.526 0.602 1.00 95.75 303 PHE A CA 1
ATOM 2332 C C . PHE A 1 303 ? 1.790 -5.391 -0.281 1.00 95.75 303 PHE A C 1
ATOM 2334 O O . PHE A 1 303 ? 1.770 -5.464 -1.512 1.00 95.75 303 PHE A O 1
ATOM 2341 N N . MET A 1 304 ? 1.435 -4.301 0.386 1.00 95.19 304 MET A N 1
ATOM 2342 C CA . MET A 1 304 ? 1.206 -2.988 -0.187 1.00 95.19 304 MET A CA 1
ATOM 2343 C C . MET A 1 304 ? 2.083 -1.990 0.553 1.00 95.19 304 MET A C 1
ATOM 2345 O O . MET A 1 304 ? 1.863 -1.728 1.731 1.00 95.19 304 MET A O 1
ATOM 2349 N N . ARG A 1 305 ? 3.085 -1.437 -0.123 1.00 92.88 305 ARG A N 1
ATOM 2350 C CA . ARG A 1 305 ? 4.113 -0.604 0.506 1.00 92.88 305 ARG A CA 1
ATOM 2351 C C . ARG A 1 305 ? 4.080 0.810 -0.053 1.00 92.88 305 ARG A C 1
ATOM 2353 O O . ARG A 1 305 ? 4.145 0.979 -1.269 1.00 92.88 305 ARG A O 1
ATOM 2360 N N . PHE A 1 306 ? 3.994 1.804 0.829 1.00 89.81 306 PHE A N 1
ATOM 2361 C CA . PHE A 1 306 ? 3.796 3.215 0.495 1.00 89.81 306 PHE A CA 1
ATOM 2362 C C . PHE A 1 306 ? 4.861 4.103 1.148 1.00 89.81 306 PHE A C 1
ATOM 2364 O O . PHE A 1 306 ? 4.914 4.209 2.373 1.00 89.81 306 PHE A O 1
ATOM 2371 N N . TYR A 1 307 ? 5.668 4.792 0.336 1.00 83.75 307 TYR A N 1
ATOM 2372 C CA . TYR A 1 307 ? 6.794 5.618 0.803 1.00 83.75 307 TYR A CA 1
ATOM 2373 C C . TYR A 1 307 ? 6.624 7.133 0.664 1.00 83.75 307 TYR A C 1
ATOM 2375 O O . TYR A 1 307 ? 7.586 7.880 0.492 1.00 83.75 307 TYR A O 1
ATOM 2383 N N . GLY A 1 308 ? 5.391 7.608 0.806 1.00 67.06 308 GLY A N 1
ATOM 2384 C CA . GLY A 1 308 ? 5.063 9.019 0.628 1.00 67.06 308 GLY A CA 1
ATOM 2385 C C . GLY A 1 308 ? 4.694 9.312 -0.822 1.00 67.06 308 GLY A C 1
ATOM 2386 O O . GLY A 1 308 ? 5.253 8.762 -1.774 1.00 67.06 308 GLY A O 1
ATOM 2387 N N . LYS A 1 309 ? 3.672 10.148 -0.981 1.00 62.47 309 LYS A N 1
ATOM 2388 C CA . LYS A 1 309 ? 3.001 10.384 -2.256 1.00 62.47 309 LYS A CA 1
ATOM 2389 C C . LYS A 1 309 ? 3.445 11.718 -2.828 1.00 62.47 309 LYS A C 1
ATOM 2391 O O . LYS A 1 309 ? 3.430 12.716 -2.111 1.00 62.47 309 LYS A O 1
ATOM 2396 N N . ARG A 1 310 ? 3.767 11.733 -4.126 1.00 61.06 310 ARG A N 1
ATOM 2397 C CA . ARG A 1 310 ? 3.929 12.971 -4.891 1.00 61.06 310 ARG A CA 1
ATOM 2398 C C . ARG A 1 310 ? 2.996 12.985 -6.078 1.00 61.06 310 ARG A C 1
ATOM 2400 O O . ARG A 1 310 ? 3.099 12.121 -6.937 1.00 61.06 310 ARG A O 1
ATOM 2407 N N . LEU A 1 311 ? 2.075 13.944 -6.120 1.00 56.62 311 LEU A N 1
ATOM 2408 C CA . LEU A 1 311 ? 1.167 14.106 -7.253 1.00 56.62 311 LEU A CA 1
ATOM 2409 C C . LEU A 1 311 ? 1.118 15.550 -7.732 1.00 56.62 311 LEU A C 1
ATOM 2411 O O . LEU A 1 311 ? 0.963 16.476 -6.934 1.00 56.62 311 LEU A O 1
ATOM 2415 N N . ASN A 1 312 ? 1.171 15.725 -9.052 1.00 52.25 312 ASN A N 1
ATOM 2416 C CA . ASN A 1 312 ? 0.865 16.997 -9.694 1.00 52.25 312 ASN A CA 1
ATOM 2417 C C . ASN A 1 312 ? -0.644 17.251 -9.627 1.00 52.25 312 ASN A C 1
ATOM 2419 O O . ASN A 1 312 ? -1.465 16.407 -10.005 1.00 52.25 312 ASN A O 1
ATOM 2423 N N . LYS A 1 313 ? -1.034 18.433 -9.145 1.00 47.94 313 LYS A N 1
ATOM 2424 C CA . LYS A 1 313 ? -2.441 18.828 -9.068 1.00 47.94 313 LYS A CA 1
ATOM 2425 C C . LYS A 1 313 ? -3.015 18.980 -10.481 1.00 47.94 313 LYS A C 1
ATOM 2427 O O . LYS A 1 313 ? -2.753 19.956 -11.170 1.00 47.94 313 LYS A O 1
ATOM 2432 N N . GLY A 1 314 ? -3.859 18.031 -10.884 1.00 47.75 314 GLY A N 1
ATOM 2433 C CA . GLY A 1 314 ? -4.930 18.263 -11.858 1.00 47.75 314 GLY A CA 1
ATOM 2434 C C . GLY A 1 314 ? -4.517 18.880 -13.198 1.00 47.75 314 GLY A C 1
ATOM 2435 O O . GLY A 1 314 ? -5.093 19.885 -13.590 1.00 47.75 314 GLY A O 1
ATOM 2436 N N . GLY A 1 315 ? -3.570 18.276 -13.918 1.00 43.03 315 GLY A N 1
ATOM 2437 C CA . GLY A 1 315 ? -3.306 18.618 -15.325 1.00 43.03 315 GLY A CA 1
ATOM 2438 C C . GLY A 1 315 ? -2.611 19.961 -15.576 1.00 43.03 315 GLY A C 1
ATOM 2439 O O . GLY A 1 315 ? -2.225 20.223 -16.710 1.00 43.03 315 GLY A O 1
ATOM 2440 N N . SER A 1 316 ? -2.385 20.778 -14.546 1.00 43.84 316 SER A N 1
ATOM 2441 C CA . SER A 1 316 ? -1.456 21.903 -14.621 1.00 43.84 316 SER A CA 1
ATOM 2442 C C . SER A 1 316 ? -0.038 21.356 -14.466 1.00 43.84 316 SER A C 1
ATOM 2444 O O . SER A 1 316 ? 0.300 20.792 -13.425 1.00 43.84 316 SER A O 1
ATOM 2446 N N . ARG A 1 317 ? 0.787 21.499 -15.511 1.00 50.41 317 ARG A N 1
ATOM 2447 C CA . ARG A 1 317 ? 2.230 21.195 -15.455 1.00 50.41 317 ARG A CA 1
ATOM 2448 C C . ARG A 1 317 ? 2.975 22.084 -14.446 1.00 50.41 317 ARG A C 1
ATOM 2450 O O . ARG A 1 317 ? 4.067 21.717 -14.031 1.00 50.41 317 ARG A O 1
ATOM 2457 N N . ASP A 1 318 ? 2.356 23.190 -14.031 1.00 47.75 318 ASP A N 1
ATOM 2458 C CA . ASP A 1 318 ? 2.978 24.250 -13.234 1.00 47.75 318 ASP A CA 1
ATOM 2459 C C . ASP A 1 318 ? 2.585 24.215 -11.750 1.00 47.75 318 ASP A C 1
ATOM 2461 O O . ASP A 1 318 ? 3.168 24.931 -10.936 1.00 47.75 318 ASP A O 1
ATOM 2465 N N . ALA A 1 319 ? 1.599 23.398 -11.363 1.00 52.62 319 ALA A N 1
ATOM 2466 C CA . ALA A 1 319 ? 1.256 23.250 -9.957 1.00 52.62 319 ALA A CA 1
ATOM 2467 C C . ALA A 1 319 ? 2.373 22.470 -9.248 1.00 52.62 319 ALA A C 1
ATOM 2469 O O . ALA A 1 319 ? 2.669 21.345 -9.666 1.00 52.62 319 ALA A O 1
ATOM 2470 N N . PRO A 1 320 ? 2.974 23.018 -8.172 1.00 46.03 320 PRO A N 1
ATOM 2471 C CA . PRO A 1 320 ? 4.014 22.315 -7.452 1.00 46.03 320 PRO A CA 1
ATOM 2472 C C . PRO A 1 320 ? 3.449 20.974 -6.969 1.00 46.03 320 PRO A C 1
ATOM 2474 O O . PRO A 1 320 ? 2.338 20.930 -6.426 1.00 46.03 320 PRO A O 1
ATOM 2477 N N . PRO A 1 321 ? 4.166 19.870 -7.206 1.00 52.78 321 PRO A N 1
ATOM 2478 C CA . PRO A 1 321 ? 3.725 18.562 -6.767 1.00 52.78 321 PRO A CA 1
ATOM 2479 C C . PRO A 1 321 ? 3.493 18.563 -5.256 1.00 52.78 321 PRO A C 1
ATOM 2481 O O . PRO A 1 321 ? 4.337 19.046 -4.500 1.00 52.78 321 PRO A O 1
ATOM 2484 N N . PHE A 1 322 ? 2.380 17.982 -4.810 1.00 53.34 322 PHE A N 1
ATOM 2485 C CA . PHE A 1 322 ? 2.161 17.756 -3.386 1.00 53.34 322 PHE A CA 1
ATOM 2486 C C . PHE A 1 322 ? 3.215 16.785 -2.890 1.00 53.34 322 PHE A C 1
ATOM 2488 O O . PHE A 1 322 ? 3.217 15.656 -3.347 1.00 53.34 322 PHE A O 1
ATOM 2495 N N . VAL A 1 323 ? 4.090 17.196 -1.985 1.00 51.66 323 VAL A N 1
ATOM 2496 C CA . VAL A 1 323 ? 4.887 16.261 -1.190 1.00 51.66 323 VAL A CA 1
ATOM 2497 C C . VAL A 1 323 ? 4.048 15.972 0.053 1.00 51.66 323 VAL A C 1
ATOM 2499 O O . VAL A 1 323 ? 3.566 16.905 0.690 1.00 51.66 323 VAL A O 1
ATOM 2502 N N . ASP A 1 324 ? 3.779 14.698 0.330 1.00 53.81 324 ASP A N 1
ATOM 2503 C CA . ASP A 1 324 ? 3.130 14.247 1.569 1.00 53.81 324 ASP A CA 1
ATOM 2504 C C . ASP A 1 324 ? 1.680 14.706 1.793 1.00 53.81 324 ASP A C 1
ATOM 2506 O O . ASP A 1 324 ? 1.237 14.872 2.929 1.00 53.81 324 ASP A O 1
ATOM 2510 N N . SER A 1 325 ? 0.869 14.859 0.735 1.00 51.28 325 SER A N 1
ATOM 2511 C CA . SER A 1 325 ? -0.564 15.061 0.971 1.00 51.28 325 SER A CA 1
ATOM 2512 C C . SER A 1 325 ? -1.213 13.743 1.411 1.00 51.28 325 SER A C 1
ATOM 2514 O O . SER A 1 325 ? -1.682 12.956 0.581 1.00 51.28 325 SER A O 1
ATOM 2516 N N . GLU A 1 326 ? -1.364 13.569 2.723 1.00 56.06 326 GLU A N 1
ATOM 2517 C CA . GLU A 1 326 ? -2.337 12.668 3.368 1.00 56.06 326 GLU A CA 1
ATOM 2518 C C . GLU A 1 326 ? -3.777 12.891 2.868 1.00 56.06 326 GLU A C 1
ATOM 2520 O O . GLU A 1 326 ? -4.702 12.219 3.297 1.00 56.06 326 GLU A O 1
ATOM 2525 N N . ASP A 1 327 ? -4.003 13.867 1.987 1.00 59.28 327 ASP A N 1
ATOM 2526 C CA . ASP A 1 327 ? -5.281 14.186 1.374 1.00 59.28 327 ASP A CA 1
ATOM 2527 C C . ASP A 1 327 ? -5.515 13.526 0.015 1.00 59.28 327 ASP A C 1
ATOM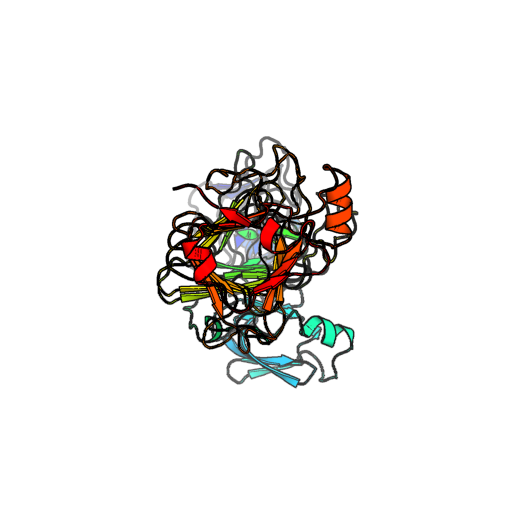 2529 O O . ASP A 1 327 ? -6.628 13.619 -0.501 1.00 59.28 327 ASP A O 1
ATOM 2533 N N . TYR A 1 328 ? -4.551 12.826 -0.582 1.00 66.62 328 TYR A N 1
ATOM 2534 C CA . TYR A 1 328 ? -4.785 12.248 -1.905 1.00 66.62 328 TYR A CA 1
ATOM 2535 C C . TYR A 1 328 ? -5.080 10.752 -1.860 1.00 66.62 328 TYR A C 1
ATOM 2537 O O . TYR A 1 328 ? -4.202 9.926 -1.616 1.00 66.62 328 TYR A O 1
ATOM 2545 N N . THR A 1 329 ? -6.310 10.408 -2.221 1.00 76.44 329 THR A N 1
ATOM 2546 C CA . THR A 1 329 ? -6.881 9.060 -2.169 1.00 76.44 329 THR A CA 1
ATOM 2547 C C . THR A 1 329 ? -6.271 8.127 -3.220 1.00 76.44 329 THR A C 1
ATOM 2549 O O . THR A 1 329 ? -5.899 8.554 -4.315 1.00 76.44 329 THR A O 1
ATOM 2552 N N . THR A 1 330 ? -6.130 6.839 -2.918 1.00 83.94 330 THR A N 1
ATOM 2553 C CA . THR A 1 330 ? -5.710 5.834 -3.912 1.00 83.94 330 THR A CA 1
ATOM 2554 C C . THR A 1 330 ? -6.819 5.528 -4.903 1.00 83.94 330 THR A C 1
ATOM 2556 O O . THR A 1 330 ? -6.526 5.187 -6.040 1.00 83.94 330 THR A O 1
ATOM 2559 N N . SER A 1 331 ? -8.078 5.660 -4.489 1.00 86.38 331 SER A N 1
ATOM 2560 C CA . SER A 1 331 ? -9.278 5.347 -5.270 1.00 86.38 331 SER A CA 1
ATOM 2561 C C . SER A 1 331 ? -10.482 6.139 -4.762 1.00 86.38 331 SER A C 1
ATOM 2563 O O . SER A 1 331 ? -10.396 6.787 -3.722 1.00 86.38 331 SER A O 1
ATOM 2565 N N . GLN A 1 332 ? -11.610 6.108 -5.473 1.00 86.31 332 GLN A N 1
ATOM 2566 C CA . GLN A 1 332 ? -12.895 6.500 -4.887 1.00 86.31 332 GLN A CA 1
ATOM 2567 C C . GLN A 1 332 ? -13.460 5.346 -4.051 1.00 86.31 332 GLN A C 1
ATOM 2569 O O . GLN A 1 332 ? -13.939 5.566 -2.943 1.00 86.31 332 GLN A O 1
ATOM 2574 N N . TRP A 1 333 ? -13.339 4.119 -4.551 1.00 89.12 333 TRP A N 1
ATOM 2575 C CA . TRP A 1 333 ? -13.766 2.889 -3.897 1.00 89.12 333 TRP A CA 1
ATOM 2576 C C . TRP A 1 333 ? -12.595 1.907 -3.838 1.00 89.12 333 TRP A C 1
ATOM 2578 O O . TRP A 1 333 ? -12.115 1.456 -4.876 1.00 89.12 333 TRP A O 1
ATOM 2588 N N . GLY A 1 334 ? -12.147 1.602 -2.626 1.00 91.25 334 GLY A N 1
ATOM 2589 C CA . GLY A 1 334 ? -11.053 0.709 -2.283 1.00 91.25 334 GLY A CA 1
ATOM 2590 C C . GLY A 1 334 ? -11.561 -0.617 -1.723 1.00 91.25 334 GLY A C 1
ATOM 2591 O O . GLY A 1 334 ? -12.421 -0.658 -0.842 1.00 91.25 334 GLY A O 1
ATOM 2592 N N . SER A 1 335 ? -11.004 -1.715 -2.213 1.00 94.06 335 SER A N 1
ATOM 2593 C CA . SER A 1 335 ? -11.314 -3.068 -1.760 1.00 94.06 335 SER A CA 1
ATOM 2594 C C . SER A 1 335 ? -10.027 -3.816 -1.431 1.00 94.06 335 SER A C 1
ATOM 2596 O O . SER A 1 335 ? -9.133 -3.873 -2.272 1.00 94.06 335 SER A O 1
ATOM 2598 N N . TYR A 1 336 ? -9.963 -4.416 -0.243 1.00 96.06 336 TYR A N 1
ATOM 2599 C CA . TYR A 1 336 ? -8.863 -5.262 0.225 1.00 96.06 336 TYR A CA 1
ATOM 2600 C C . TYR A 1 336 ? -9.416 -6.665 0.452 1.00 96.06 336 TYR A C 1
ATOM 2602 O O . TYR A 1 336 ? -10.136 -6.900 1.421 1.00 96.06 336 TYR A O 1
ATOM 2610 N N . GLN A 1 337 ? -9.139 -7.570 -0.478 1.00 96.75 337 GLN A N 1
ATOM 2611 C CA . GLN A 1 337 ? -9.664 -8.927 -0.451 1.00 96.75 337 GLN A CA 1
ATOM 2612 C C . GLN A 1 337 ? -8.566 -9.918 -0.085 1.00 96.75 337 GLN A C 1
ATOM 2614 O O . GLN A 1 337 ? -7.490 -9.883 -0.680 1.00 96.75 337 GLN A O 1
ATOM 2619 N N . THR A 1 338 ? -8.843 -10.818 0.853 1.00 97.31 338 THR A N 1
ATOM 2620 C CA . THR A 1 338 ? -7.916 -11.876 1.275 1.00 97.31 338 THR A CA 1
ATOM 2621 C C . THR A 1 338 ? -8.604 -13.244 1.266 1.00 97.31 338 THR A C 1
ATOM 2623 O O . THR A 1 338 ? -9.708 -13.421 1.769 1.00 97.31 338 THR A O 1
ATOM 2626 N N . GLY A 1 339 ? -7.974 -14.241 0.659 1.00 96.56 339 GLY A N 1
ATOM 2627 C CA . GLY A 1 339 ? -8.390 -15.635 0.623 1.00 96.56 339 GLY A CA 1
ATOM 2628 C C . GLY A 1 339 ? -8.063 -16.350 1.928 1.00 96.56 339 GLY A C 1
ATOM 2629 O O . GLY A 1 339 ? -7.349 -15.826 2.783 1.00 96.56 339 GLY A O 1
ATOM 2630 N N . LYS A 1 340 ? -8.579 -17.565 2.087 1.00 96.38 340 LYS A N 1
ATOM 2631 C CA . LYS A 1 340 ? -8.364 -18.379 3.289 1.00 96.38 340 LYS A CA 1
ATOM 2632 C C . LYS A 1 340 ? -6.864 -18.548 3.585 1.00 96.38 340 LYS A C 1
ATOM 2634 O O . LYS A 1 340 ? -6.099 -18.856 2.676 1.00 96.38 340 LYS A O 1
ATOM 2639 N N . ASP A 1 341 ? -6.457 -18.338 4.836 1.00 95.56 341 ASP A N 1
ATOM 2640 C CA . ASP A 1 341 ? -5.063 -18.465 5.305 1.00 95.56 341 ASP A CA 1
ATOM 2641 C C . ASP A 1 341 ? -4.053 -17.544 4.575 1.00 95.56 341 ASP A C 1
ATOM 2643 O O . ASP A 1 341 ? -2.841 -17.653 4.748 1.00 95.56 341 ASP A O 1
ATOM 2647 N N . SER A 1 342 ? -4.539 -16.607 3.757 1.00 96.62 342 SER A N 1
ATOM 2648 C CA . SER A 1 342 ? -3.725 -15.619 3.048 1.00 96.62 342 SER A CA 1
ATOM 2649 C C . SER A 1 342 ? -3.592 -14.339 3.872 1.00 96.62 342 SER A C 1
ATOM 2651 O O . SER A 1 342 ? -4.452 -14.020 4.705 1.00 96.62 342 SER A O 1
ATOM 2653 N N . THR A 1 343 ? -2.540 -13.560 3.610 1.00 97.06 343 THR A N 1
ATOM 2654 C CA . THR A 1 343 ? -2.390 -12.244 4.239 1.00 97.06 343 THR A CA 1
ATOM 2655 C C . THR A 1 343 ? -2.066 -11.142 3.245 1.00 97.06 343 THR A C 1
ATOM 2657 O O . THR A 1 343 ? -1.338 -11.344 2.273 1.00 97.06 343 THR A O 1
ATOM 2660 N N . LEU A 1 344 ? -2.587 -9.949 3.507 1.00 97.50 344 LEU A N 1
ATOM 2661 C CA . LEU A 1 344 ? -2.226 -8.723 2.807 1.00 97.50 344 LEU A CA 1
ATOM 2662 C C . LEU A 1 344 ? -1.684 -7.733 3.833 1.00 97.50 344 LEU A C 1
ATOM 2664 O O . LEU A 1 344 ? -2.420 -7.320 4.719 1.00 97.50 344 LEU A O 1
ATOM 2668 N N . GLU A 1 345 ? -0.409 -7.377 3.740 1.00 97.38 345 GLU A N 1
ATOM 2669 C CA . GLU A 1 345 ? 0.242 -6.477 4.691 1.00 97.38 345 GLU A CA 1
ATOM 2670 C C . GLU A 1 345 ? 0.400 -5.066 4.108 1.00 97.38 345 GLU A C 1
ATOM 2672 O O . GLU A 1 345 ? 1.024 -4.877 3.066 1.00 97.38 345 GLU A O 1
ATOM 2677 N N . VAL A 1 346 ? -0.167 -4.063 4.774 1.00 95.94 346 VAL A N 1
ATOM 2678 C CA . VAL A 1 346 ? -0.067 -2.647 4.414 1.00 95.94 346 VAL A CA 1
ATOM 2679 C C . VAL A 1 346 ? 1.045 -1.994 5.223 1.00 95.94 346 VAL A C 1
ATOM 2681 O O . VAL A 1 346 ? 0.981 -1.930 6.449 1.00 95.94 346 VAL A O 1
ATOM 2684 N N . ILE A 1 347 ? 2.029 -1.459 4.505 1.00 94.62 347 ILE A N 1
ATOM 2685 C CA . ILE A 1 347 ? 3.249 -0.860 5.035 1.00 94.62 347 ILE A CA 1
ATOM 2686 C C . ILE A 1 347 ? 3.290 0.614 4.637 1.00 94.62 347 ILE A C 1
ATOM 2688 O O . ILE A 1 347 ? 3.278 0.954 3.451 1.00 94.62 347 ILE A O 1
ATOM 2692 N N . GLY A 1 348 ? 3.423 1.487 5.627 1.00 90.81 348 GLY A N 1
ATOM 2693 C CA . GLY A 1 348 ? 3.517 2.929 5.434 1.00 90.81 348 GLY A CA 1
ATOM 2694 C C . GLY A 1 348 ? 2.168 3.634 5.536 1.00 90.81 348 GLY A C 1
ATOM 2695 O O . GLY A 1 348 ? 1.174 3.084 6.008 1.00 90.81 348 GLY A O 1
ATOM 2696 N N . LYS A 1 349 ? 2.149 4.906 5.141 1.00 88.06 349 LYS A N 1
ATOM 2697 C CA . LYS A 1 349 ? 1.004 5.800 5.339 1.00 88.06 349 LYS A CA 1
ATOM 2698 C C . LYS A 1 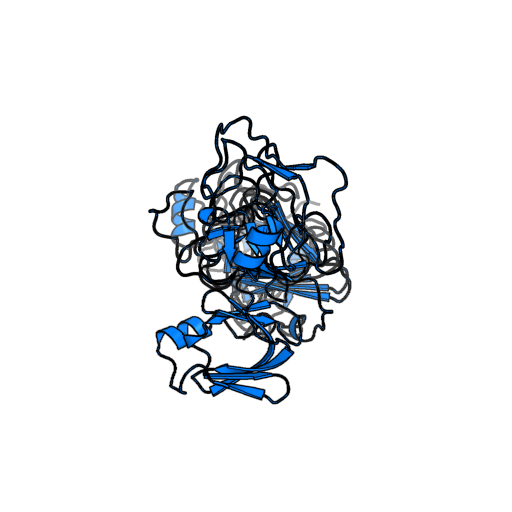349 ? 0.370 6.137 4.002 1.00 88.06 349 LYS A C 1
ATOM 2700 O O . LYS A 1 349 ? 1.052 6.594 3.085 1.00 88.06 349 LYS A O 1
ATOM 2705 N N . ILE A 1 350 ? -0.936 5.931 3.894 1.00 84.12 350 ILE A N 1
ATOM 2706 C CA . ILE A 1 350 ? -1.679 6.211 2.675 1.00 84.12 350 ILE A CA 1
ATOM 2707 C C . ILE A 1 350 ? -3.112 6.632 2.987 1.00 84.12 350 ILE A C 1
ATOM 2709 O O . ILE A 1 350 ? -3.798 6.024 3.808 1.00 84.12 350 ILE A O 1
ATOM 2713 N N . ARG A 1 351 ? -3.600 7.633 2.252 1.00 80.88 351 ARG A N 1
ATOM 2714 C CA . ARG A 1 351 ? -5.040 7.825 2.099 1.00 80.88 351 ARG A CA 1
ATOM 2715 C C . ARG A 1 351 ? -5.547 6.825 1.076 1.00 80.88 351 ARG A C 1
ATOM 2717 O O . ARG A 1 351 ? -5.287 6.970 -0.115 1.00 80.88 351 ARG A O 1
ATOM 2724 N N . GLY A 1 352 ? -6.224 5.797 1.563 1.00 79.69 352 GLY A N 1
ATOM 2725 C CA . GLY A 1 352 ? -7.036 4.831 0.840 1.00 79.69 352 GLY A CA 1
ATOM 2726 C C . GLY A 1 352 ? -8.167 5.481 0.040 1.00 79.69 352 GLY A C 1
ATOM 2727 O O . GLY A 1 352 ? -7.950 6.420 -0.728 1.00 79.69 352 GLY A O 1
ATOM 2728 N N . ALA A 1 353 ? -9.382 4.953 0.141 1.00 83.44 353 ALA A N 1
ATOM 2729 C CA . ALA A 1 353 ? -10.466 5.352 -0.750 1.00 83.44 353 ALA A CA 1
ATOM 2730 C C . ALA A 1 353 ? -11.121 6.680 -0.344 1.00 83.44 353 ALA A C 1
ATOM 2732 O O . ALA A 1 353 ? -11.237 6.973 0.839 1.00 83.44 353 ALA A O 1
ATOM 2733 N N . ALA A 1 354 ? -11.588 7.472 -1.311 1.00 81.06 354 ALA A N 1
ATOM 2734 C CA . ALA A 1 354 ? -12.288 8.739 -1.078 1.00 81.06 354 ALA A CA 1
ATOM 2735 C C . ALA A 1 354 ? -13.719 8.568 -0.558 1.00 81.06 354 ALA A C 1
ATOM 2737 O O . ALA A 1 354 ? -14.250 9.465 0.093 1.00 81.06 354 ALA A O 1
ATOM 2738 N N . ASP A 1 355 ? -14.359 7.465 -0.928 1.00 83.38 355 ASP A N 1
ATOM 2739 C CA . ASP A 1 355 ? -15.752 7.182 -0.617 1.00 83.38 355 ASP A CA 1
ATOM 2740 C C . ASP A 1 355 ? -15.850 5.901 0.202 1.00 83.38 355 ASP A C 1
ATOM 2742 O O . ASP A 1 355 ? -16.212 6.011 1.361 1.00 83.38 355 ASP A O 1
ATOM 2746 N N . HIS A 1 356 ? -15.464 4.731 -0.336 1.00 84.12 356 HIS A N 1
ATOM 2747 C CA . HIS A 1 356 ? -15.593 3.433 0.361 1.00 84.12 356 HIS A CA 1
ATOM 2748 C C . HIS A 1 356 ? -14.306 2.649 0.466 1.00 84.12 356 HIS A C 1
ATOM 2750 O O . HIS A 1 356 ? -13.752 2.319 -0.573 1.00 84.12 356 HIS A O 1
ATOM 2756 N N . SER A 1 357 ? -13.901 2.258 1.675 1.00 90.50 357 SER A N 1
ATOM 2757 C CA . SER A 1 357 ? -12.875 1.233 1.886 1.00 90.50 357 SER A CA 1
ATOM 2758 C C . SER A 1 357 ? -13.480 0.021 2.580 1.00 90.50 357 SER A C 1
ATOM 2760 O O . SER A 1 357 ? -14.152 0.149 3.602 1.00 90.50 357 SER A O 1
ATOM 2762 N N . ARG A 1 358 ? -13.224 -1.176 2.050 1.00 94.31 358 ARG A N 1
ATOM 2763 C CA . ARG A 1 358 ? -13.672 -2.417 2.692 1.00 94.31 358 ARG A CA 1
ATOM 2764 C C . ARG A 1 358 ? -12.601 -3.495 2.696 1.00 94.31 358 ARG A C 1
ATOM 2766 O O . ARG A 1 358 ? -11.988 -3.752 1.660 1.00 94.31 358 ARG A O 1
ATOM 2773 N N . ALA A 1 359 ? -12.429 -4.142 3.840 1.00 96.94 359 ALA A N 1
ATOM 2774 C CA . ALA A 1 359 ? -11.712 -5.400 3.976 1.00 96.94 359 ALA A CA 1
ATOM 2775 C C . ALA A 1 359 ? -12.719 -6.554 3.895 1.00 96.94 359 ALA A C 1
ATOM 2777 O O . ALA A 1 359 ? -13.744 -6.519 4.581 1.00 96.94 359 ALA A O 1
ATOM 2778 N N . HIS A 1 360 ? -12.455 -7.548 3.043 1.00 96.44 360 HIS A N 1
ATOM 2779 C CA . HIS A 1 360 ? -13.318 -8.717 2.859 1.00 96.44 360 HIS A CA 1
ATOM 2780 C C . HIS A 1 360 ? -12.551 -9.984 2.473 1.00 96.44 360 HIS A C 1
ATOM 2782 O O . HIS A 1 360 ? -11.355 -9.939 2.200 1.00 96.44 360 HIS A O 1
ATOM 2788 N N . GLY A 1 361 ? -13.254 -11.115 2.463 1.00 95.12 361 GLY A N 1
ATOM 2789 C CA . GLY A 1 361 ? -12.666 -12.435 2.254 1.00 95.12 361 GLY A CA 1
ATOM 2790 C C . GLY A 1 361 ? -12.365 -13.161 3.569 1.00 95.12 361 GLY A C 1
ATOM 2791 O O . GLY A 1 361 ? -12.771 -12.705 4.631 1.00 95.12 361 GLY A O 1
ATOM 2792 N N . ALA A 1 362 ? -11.724 -14.326 3.482 1.00 95.62 362 ALA A N 1
ATOM 2793 C CA . ALA A 1 362 ? -11.511 -15.259 4.594 1.00 95.62 362 ALA A CA 1
ATOM 2794 C C . ALA A 1 362 ? -10.089 -15.217 5.190 1.00 95.62 362 ALA A C 1
ATOM 2796 O O . ALA A 1 362 ? -9.756 -16.053 6.027 1.00 95.62 362 ALA A O 1
ATOM 2797 N N . GLY A 1 363 ? -9.234 -14.307 4.718 1.00 96.56 363 GLY A N 1
ATOM 2798 C CA . GLY A 1 363 ? -7.872 -14.130 5.224 1.00 96.56 363 GLY A CA 1
ATOM 2799 C C . GLY A 1 363 ? -7.721 -12.905 6.118 1.00 96.56 363 GLY A C 1
ATOM 2800 O O . GLY A 1 363 ? -8.690 -12.376 6.670 1.00 96.56 363 GLY A O 1
ATOM 2801 N N . THR A 1 364 ? -6.487 -12.403 6.194 1.00 98.19 364 THR A N 1
ATOM 2802 C CA . THR A 1 364 ? -6.124 -11.322 7.121 1.00 98.19 364 THR A CA 1
ATOM 2803 C C . THR A 1 364 ? -5.493 -10.132 6.406 1.00 98.19 364 THR A C 1
ATOM 2805 O O . THR A 1 364 ? -4.454 -10.255 5.757 1.00 98.19 364 THR A O 1
ATOM 2808 N N . LEU A 1 365 ? -6.091 -8.952 6.561 1.00 98.06 365 LEU A N 1
ATOM 2809 C CA . LEU A 1 365 ? -5.444 -7.675 6.262 1.00 98.06 365 LEU A CA 1
ATOM 2810 C C . LEU A 1 365 ? -4.641 -7.236 7.492 1.00 98.06 365 LEU A C 1
ATOM 2812 O O . LEU A 1 365 ? -5.187 -7.137 8.586 1.00 98.06 365 LEU A O 1
ATOM 2816 N N . ILE A 1 366 ? -3.355 -6.963 7.328 1.00 98.25 366 ILE A N 1
ATOM 2817 C CA . ILE A 1 366 ? -2.458 -6.557 8.411 1.00 98.25 366 ILE A CA 1
ATOM 2818 C C . ILE A 1 366 ? -2.001 -5.134 8.142 1.00 98.25 366 ILE A C 1
ATOM 2820 O O . ILE A 1 366 ? -1.514 -4.835 7.058 1.00 98.25 366 ILE A O 1
ATOM 2824 N N . MET A 1 367 ? -2.113 -4.267 9.135 1.00 97.88 367 MET A N 1
ATOM 2825 C CA . MET A 1 367 ? -1.500 -2.949 9.124 1.00 97.88 367 MET A CA 1
ATOM 2826 C C . MET A 1 367 ? -0.198 -3.027 9.925 1.00 97.88 367 MET A C 1
ATOM 2828 O O . MET A 1 367 ? -0.244 -3.279 11.133 1.00 97.88 367 MET A O 1
ATOM 2832 N N . SER A 1 368 ? 0.949 -2.844 9.262 1.00 97.62 368 SER A N 1
ATOM 2833 C CA . SER A 1 368 ? 2.262 -2.886 9.919 1.00 97.62 368 SER A CA 1
ATOM 2834 C C . SER A 1 368 ? 2.415 -1.761 10.945 1.00 97.62 368 SER A C 1
ATOM 2836 O O . SER A 1 368 ? 1.658 -0.786 10.927 1.00 97.62 368 SER A O 1
ATOM 2838 N N . GLU A 1 369 ? 3.411 -1.851 11.825 1.00 96.94 369 GLU A N 1
ATOM 2839 C CA . GLU A 1 369 ? 3.627 -0.809 12.829 1.00 96.94 369 GLU A CA 1
ATOM 2840 C C . GLU A 1 369 ? 3.778 0.573 12.187 1.00 96.94 369 GLU A C 1
ATOM 2842 O O . GLU A 1 369 ? 4.358 0.723 11.106 1.00 96.94 369 GLU A O 1
ATOM 2847 N N . ASN A 1 370 ? 3.217 1.590 12.844 1.00 94.38 370 ASN A N 1
ATOM 2848 C CA . ASN A 1 370 ? 3.183 2.978 12.365 1.00 94.38 370 ASN A CA 1
ATOM 2849 C C . ASN A 1 370 ? 2.536 3.182 10.976 1.00 94.38 370 ASN A C 1
ATOM 2851 O O . ASN A 1 370 ? 2.663 4.264 10.386 1.00 94.38 370 ASN A O 1
ATOM 2855 N N . SER A 1 371 ? 1.860 2.164 10.434 1.00 93.38 371 SER A N 1
ATOM 2856 C CA . SER A 1 371 ? 1.205 2.235 9.129 1.00 93.38 371 SER A CA 1
ATOM 2857 C C . SER A 1 371 ? -0.212 2.762 9.259 1.00 93.38 371 SER A C 1
ATOM 2859 O O . SER A 1 371 ? -0.896 2.548 10.260 1.00 93.38 371 SER A O 1
ATOM 2861 N N . PHE A 1 372 ? -0.671 3.462 8.230 1.00 89.38 372 PHE A N 1
ATOM 2862 C CA . PHE A 1 372 ? -1.983 4.084 8.254 1.00 89.38 372 PHE A CA 1
ATOM 2863 C C . PHE A 1 372 ? -2.684 3.925 6.921 1.00 89.38 372 PHE A C 1
ATOM 2865 O O . PHE A 1 372 ? -2.139 4.286 5.879 1.00 89.38 372 PHE A O 1
ATOM 2872 N N . LEU A 1 373 ? -3.916 3.437 6.981 1.00 89.00 373 LEU A N 1
ATOM 2873 C CA . LEU A 1 373 ? -4.868 3.491 5.895 1.00 89.00 373 LEU A CA 1
ATOM 2874 C C . LEU A 1 373 ? -6.007 4.457 6.238 1.00 89.00 373 LEU A C 1
ATOM 2876 O O . LEU A 1 373 ? -6.960 4.076 6.918 1.00 89.00 373 LEU A O 1
ATOM 2880 N N . THR A 1 374 ? -5.899 5.703 5.767 1.00 83.12 374 THR A N 1
ATOM 2881 C CA . THR A 1 374 ? -6.967 6.699 5.931 1.00 83.12 374 THR A CA 1
ATOM 2882 C C . THR A 1 374 ? -7.968 6.653 4.802 1.00 83.12 374 THR A C 1
ATOM 2884 O O . THR A 1 374 ? -7.635 6.319 3.678 1.00 83.12 374 THR A O 1
ATOM 2887 N N . GLU A 1 375 ? -9.200 7.053 5.034 1.00 80.44 375 GLU A N 1
ATOM 2888 C CA . GLU A 1 375 ? -10.230 7.090 3.989 1.00 80.44 375 GLU A CA 1
ATOM 2889 C C . GLU A 1 375 ? -10.830 8.494 3.861 1.00 80.44 375 GLU A C 1
ATOM 2891 O O . GLU A 1 375 ? -10.503 9.413 4.619 1.00 80.44 375 GLU A O 1
ATOM 2896 N N . GLY A 1 376 ? -11.664 8.721 2.855 1.00 77.44 376 GLY A N 1
ATOM 2897 C CA . GLY A 1 376 ? -12.430 9.949 2.703 1.00 77.44 376 GLY A CA 1
ATOM 2898 C C . GLY A 1 376 ? -13.740 9.900 3.474 1.00 77.44 376 GLY A C 1
ATOM 2899 O O . GLY A 1 376 ? -14.320 8.850 3.665 1.00 77.44 376 GLY A O 1
ATOM 2900 N N . GLU A 1 377 ? -14.218 11.062 3.894 1.00 76.56 377 GLU A N 1
ATOM 2901 C CA . GLU A 1 377 ? -15.238 11.264 4.936 1.00 76.56 377 GLU A CA 1
ATOM 2902 C C . GLU A 1 377 ? -16.644 10.689 4.682 1.00 76.56 377 GLU A C 1
ATOM 2904 O O . GLU A 1 377 ? -17.538 10.896 5.499 1.00 76.56 377 GLU A O 1
ATOM 2909 N N . ARG A 1 378 ? -16.869 10.006 3.555 1.00 79.94 378 ARG A N 1
ATOM 2910 C CA . ARG A 1 378 ? -18.204 9.617 3.086 1.00 79.94 378 ARG A CA 1
ATOM 2911 C C . ARG A 1 378 ? -18.641 8.222 3.528 1.00 79.94 378 ARG A C 1
ATOM 2913 O O . ARG A 1 378 ? -19.834 7.920 3.435 1.00 79.94 378 ARG A O 1
ATOM 2920 N N . SER A 1 379 ? -17.737 7.345 3.953 1.00 86.19 379 SER A N 1
ATOM 2921 C CA . SER A 1 379 ? -18.099 6.005 4.425 1.00 86.19 379 SER A CA 1
ATOM 2922 C C . SER A 1 379 ? -17.069 5.447 5.398 1.00 86.19 379 SER A C 1
ATOM 2924 O O . SER A 1 379 ? -15.923 5.868 5.362 1.00 86.19 379 SER A O 1
ATOM 2926 N N . ALA A 1 380 ? -17.508 4.500 6.221 1.00 89.62 380 ALA A N 1
ATOM 2927 C CA . ALA A 1 380 ? -16.685 3.827 7.207 1.00 89.62 380 ALA A CA 1
ATOM 2928 C C . ALA A 1 380 ? -15.730 2.808 6.590 1.00 89.62 380 ALA A C 1
ATOM 2930 O O . ALA A 1 380 ? -16.105 2.077 5.661 1.00 89.62 380 ALA A O 1
ATOM 2931 N N . PHE A 1 381 ? -14.593 2.615 7.257 1.00 93.56 381 PHE A N 1
ATOM 2932 C CA . PHE A 1 381 ? -13.713 1.495 6.994 1.00 93.56 381 PHE A CA 1
ATOM 2933 C C . PHE A 1 381 ? -14.452 0.232 7.398 1.00 93.56 381 PHE A C 1
ATOM 2935 O O . PHE A 1 381 ? -14.680 -0.037 8.580 1.00 93.56 381 PHE A O 1
ATOM 2942 N N . SER A 1 382 ? -14.882 -0.518 6.393 1.00 95.44 382 SER A N 1
ATOM 2943 C CA . SER A 1 382 ? -15.791 -1.637 6.580 1.00 95.44 382 SER A CA 1
ATOM 2944 C C . SER A 1 382 ? -15.001 -2.933 6.693 1.00 95.44 382 SER A C 1
ATOM 2946 O O . SER A 1 382 ? -14.410 -3.388 5.715 1.00 95.44 382 SER A O 1
ATOM 2948 N N . ILE A 1 383 ? -15.017 -3.557 7.866 1.00 97.69 383 ILE A N 1
ATOM 2949 C CA . ILE A 1 383 ? -14.532 -4.925 8.064 1.00 97.69 383 ILE A CA 1
ATOM 2950 C C . ILE A 1 383 ? -15.747 -5.833 7.943 1.00 97.69 383 ILE A C 1
ATOM 2952 O O . ILE A 1 383 ? -16.527 -5.945 8.887 1.00 97.69 383 ILE A O 1
ATOM 2956 N N . VAL A 1 384 ? -15.964 -6.422 6.769 1.00 97.19 384 VAL A N 1
ATOM 2957 C CA . VAL A 1 384 ? -17.193 -7.190 6.501 1.00 97.19 384 VAL A CA 1
ATOM 2958 C C . VAL A 1 384 ? -17.133 -8.589 7.141 1.00 97.19 384 VAL A C 1
ATOM 2960 O O . VAL A 1 384 ? -16.044 -9.032 7.519 1.00 97.19 384 VAL A O 1
ATOM 2963 N N . PRO A 1 385 ? -18.264 -9.315 7.259 1.00 97.56 385 PRO A N 1
ATOM 2964 C CA . PRO A 1 385 ? -18.270 -10.667 7.815 1.00 97.56 385 PRO A CA 1
ATOM 2965 C C . PRO A 1 385 ? -17.259 -11.599 7.134 1.00 97.56 385 PRO A C 1
ATOM 2967 O O . PRO A 1 385 ? -17.112 -11.592 5.912 1.00 97.56 385 PRO A O 1
ATOM 2970 N N . GLY A 1 386 ? -16.558 -12.399 7.939 1.00 96.44 386 GLY A N 1
ATOM 2971 C CA . GLY A 1 386 ? -15.491 -13.304 7.495 1.00 96.44 386 GLY A CA 1
ATOM 2972 C C . GLY A 1 386 ? -14.100 -12.666 7.404 1.00 96.44 386 GLY A C 1
ATOM 2973 O O . GLY A 1 386 ? -13.110 -13.381 7.536 1.00 96.44 386 GLY A O 1
ATOM 2974 N N . ALA A 1 387 ? -14.013 -11.340 7.264 1.00 97.88 387 ALA A N 1
ATOM 2975 C CA . ALA A 1 387 ? -12.739 -10.638 7.159 1.00 97.88 387 ALA A CA 1
ATOM 2976 C C . ALA A 1 387 ? -12.060 -10.483 8.520 1.00 97.88 387 ALA A C 1
ATOM 2978 O O . ALA A 1 387 ? -12.730 -10.232 9.525 1.00 97.88 387 ALA A O 1
ATOM 2979 N N . THR A 1 388 ? -10.728 -10.526 8.537 1.00 98.62 388 THR A N 1
ATOM 2980 C CA . THR A 1 388 ? -9.927 -10.144 9.707 1.00 98.62 388 THR A CA 1
ATOM 2981 C C . THR A 1 388 ? -9.015 -8.975 9.365 1.00 98.62 388 THR A C 1
ATOM 2983 O O . THR A 1 388 ? -8.329 -8.993 8.342 1.00 98.62 388 THR A O 1
ATOM 2986 N N . VAL A 1 389 ? -8.986 -7.965 10.233 1.00 98.56 389 VAL A N 1
ATOM 2987 C CA . VAL A 1 389 ? -8.012 -6.871 10.189 1.00 98.56 389 VAL A CA 1
ATOM 2988 C C . VAL A 1 389 ? -7.189 -6.879 11.465 1.00 98.56 389 VAL A C 1
ATOM 2990 O O . VAL A 1 389 ? -7.748 -6.900 12.558 1.00 98.56 389 VAL A O 1
ATOM 2993 N N . VAL A 1 390 ? -5.869 -6.831 11.321 1.00 98.62 390 VAL A N 1
ATOM 2994 C CA . VAL A 1 390 ? -4.902 -6.755 12.419 1.00 98.62 390 VAL A CA 1
ATOM 2995 C C . VAL A 1 390 ? -4.216 -5.400 12.379 1.00 98.62 390 VAL A C 1
ATOM 2997 O O . VAL A 1 390 ? -3.685 -5.005 11.342 1.00 98.62 390 VAL A O 1
ATOM 3000 N N . LEU A 1 391 ? -4.187 -4.707 13.511 1.00 98.56 391 LEU A N 1
ATOM 3001 C CA . LEU A 1 391 ? -3.423 -3.480 13.701 1.00 98.56 391 LEU A CA 1
ATOM 3002 C C . LEU A 1 391 ? -2.229 -3.775 14.604 1.00 98.56 391 LEU A C 1
ATOM 3004 O O . LEU A 1 391 ? -2.416 -4.099 15.775 1.00 98.56 391 LEU A O 1
ATOM 3008 N N . LEU A 1 392 ? -1.012 -3.680 14.068 1.00 98.50 392 LEU A N 1
ATOM 3009 C CA . LEU A 1 392 ? 0.204 -3.734 14.883 1.00 98.50 392 LEU A CA 1
ATOM 3010 C C . LEU A 1 392 ? 0.425 -2.404 15.623 1.00 98.50 392 LEU A C 1
ATOM 3012 O O . LEU A 1 392 ? -0.367 -1.471 15.491 1.00 98.50 392 LEU A O 1
ATOM 3016 N N . GLN A 1 393 ? 1.481 -2.316 16.434 1.00 98.06 393 GLN A N 1
ATOM 3017 C CA . GLN A 1 393 ? 1.762 -1.147 17.271 1.00 98.06 393 GLN A CA 1
ATOM 3018 C C . GLN A 1 393 ? 1.688 0.171 16.472 1.00 98.06 393 GLN A C 1
ATOM 3020 O O . GLN A 1 393 ? 2.368 0.354 15.465 1.00 98.06 393 GLN A O 1
ATOM 3025 N N . ASP A 1 394 ? 0.845 1.099 16.932 1.00 96.50 394 ASP A N 1
ATOM 3026 C CA . ASP A 1 394 ? 0.567 2.411 16.314 1.00 96.50 394 ASP A CA 1
ATOM 3027 C C . ASP A 1 394 ? 0.011 2.390 14.888 1.00 96.50 394 ASP A C 1
ATOM 3029 O O . ASP A 1 394 ? -0.088 3.439 14.244 1.00 96.50 394 ASP A O 1
ATOM 3033 N N . ALA A 1 395 ? -0.395 1.222 14.398 1.00 96.44 395 ALA A N 1
ATOM 3034 C CA . ALA A 1 395 ? -1.102 1.111 13.142 1.00 96.44 395 ALA A CA 1
ATOM 3035 C C . ALA A 1 395 ? -2.530 1.665 13.255 1.00 96.44 395 ALA A C 1
ATOM 3037 O O . ALA A 1 395 ? -3.190 1.549 14.287 1.00 96.44 395 ALA A O 1
ATOM 3038 N N . ARG A 1 396 ? -3.045 2.276 12.190 1.00 92.88 396 ARG A N 1
ATOM 3039 C CA . ARG A 1 396 ? -4.361 2.933 12.218 1.00 92.88 396 ARG A CA 1
ATOM 3040 C C . ARG A 1 396 ? -5.183 2.616 10.973 1.00 92.88 396 ARG A C 1
ATOM 3042 O O . ARG A 1 396 ? -4.641 2.373 9.893 1.00 92.88 396 ARG A O 1
ATOM 3049 N N . ILE A 1 397 ? -6.501 2.669 11.138 1.00 92.88 397 ILE A N 1
ATOM 3050 C CA . ILE A 1 397 ? -7.524 2.621 10.082 1.00 92.88 397 ILE A CA 1
ATOM 3051 C C . ILE A 1 397 ? -8.602 3.671 10.389 1.00 92.88 397 ILE A C 1
ATOM 3053 O O . ILE A 1 397 ? -8.701 4.129 11.527 1.00 92.88 397 ILE A O 1
ATOM 3057 N N . GLY A 1 398 ? -9.407 4.045 9.394 1.00 83.94 398 GLY A N 1
ATOM 3058 C CA . GLY A 1 398 ? -10.485 5.034 9.537 1.00 83.94 398 GLY A CA 1
ATOM 3059 C C . GLY A 1 398 ? -10.080 6.429 9.052 1.00 83.94 398 GLY A C 1
ATOM 3060 O O . GLY A 1 398 ? -9.208 6.565 8.199 1.00 83.94 398 GLY A O 1
ATOM 3061 N N . HIS A 1 399 ? -10.697 7.500 9.554 1.00 78.56 399 HIS A N 1
ATOM 3062 C CA . HIS A 1 399 ? -10.430 8.861 9.062 1.00 78.56 399 HIS A CA 1
ATOM 3063 C C . HIS A 1 399 ? -9.717 9.756 10.077 1.00 78.56 399 HIS A C 1
ATOM 3065 O O . HIS A 1 399 ? -10.104 9.827 11.240 1.00 78.56 399 HIS A O 1
ATOM 3071 N N . GLU A 1 400 ? -8.783 10.576 9.590 1.00 70.94 400 GLU A N 1
ATOM 3072 C CA . GLU A 1 400 ? -8.198 11.707 10.329 1.00 70.94 400 GLU A CA 1
ATOM 3073 C C . GLU A 1 400 ? -9.068 12.966 10.239 1.00 70.94 400 GLU A C 1
ATOM 3075 O O . GLU A 1 400 ? -8.637 14.035 9.788 1.00 70.94 400 GLU A O 1
ATOM 3080 N N . THR A 1 401 ? -10.350 12.839 10.558 1.00 68.69 401 THR A N 1
ATOM 3081 C CA . THR A 1 401 ? -11.275 13.966 10.465 1.00 68.69 401 THR A CA 1
ATOM 3082 C C . THR A 1 401 ? -12.339 13.917 11.542 1.00 68.69 401 THR A C 1
ATOM 3084 O O . THR A 1 401 ? -12.533 12.917 12.227 1.00 68.69 401 THR A O 1
ATOM 3087 N N . THR A 1 402 ? -13.039 15.032 11.643 1.00 66.56 402 THR A N 1
ATOM 3088 C CA . THR A 1 402 ? -14.113 15.289 12.583 1.00 66.56 402 THR A CA 1
ATOM 3089 C C . THR A 1 402 ? -15.429 15.459 11.796 1.00 66.56 402 THR A C 1
ATOM 3091 O O . THR A 1 402 ? -15.388 15.973 10.677 1.00 66.56 402 THR A O 1
ATOM 3094 N N . MET A 1 403 ? -16.552 14.934 12.315 1.00 62.22 403 MET A N 1
ATOM 3095 C CA . MET A 1 403 ? -17.741 14.511 11.535 1.00 62.22 403 MET A CA 1
ATOM 3096 C C . MET A 1 403 ? -18.649 15.608 10.942 1.00 62.22 403 MET A C 1
ATOM 3098 O O . MET A 1 403 ? -18.572 16.761 11.333 1.00 62.22 403 MET A O 1
ATOM 3102 N N . GLN A 1 404 ? -19.561 15.182 10.048 1.00 59.59 404 GLN A N 1
ATOM 3103 C CA . GLN A 1 404 ? -20.613 15.900 9.309 1.00 59.59 404 GLN A CA 1
ATOM 3104 C C . GLN A 1 404 ? -21.990 15.199 9.431 1.00 59.59 404 GLN A C 1
ATOM 3106 O O . GLN A 1 404 ? -22.075 13.973 9.364 1.00 59.59 404 GLN A O 1
ATOM 3111 N N . GLN A 1 405 ? -23.082 15.964 9.513 1.00 44.00 405 GLN A N 1
ATOM 3112 C CA . GLN A 1 405 ? -24.470 15.471 9.454 1.00 44.00 405 GLN A CA 1
ATOM 3113 C C . GLN A 1 405 ? -24.861 15.087 8.003 1.00 44.00 405 GLN A C 1
ATOM 3115 O O . GLN A 1 405 ? -24.402 15.719 7.054 1.00 44.00 405 GLN A O 1
ATOM 3120 N N . ASP A 1 406 ? -25.623 14.002 7.821 1.00 51.22 406 ASP A N 1
ATOM 3121 C CA . ASP A 1 406 ? -26.022 13.342 6.550 1.00 51.22 406 ASP A CA 1
ATOM 3122 C C . ASP A 1 406 ? -24.902 12.745 5.671 1.00 51.22 406 ASP A C 1
ATOM 3124 O O . ASP A 1 406 ? -25.172 11.960 4.756 1.00 51.22 406 ASP A O 1
ATOM 3128 N N . ILE A 1 407 ? -23.635 13.062 5.956 1.00 54.03 407 ILE A N 1
ATOM 3129 C CA . ILE A 1 407 ? -22.504 12.796 5.053 1.00 54.03 407 ILE A CA 1
ATOM 3130 C C . ILE A 1 407 ? -21.336 12.072 5.745 1.00 54.03 407 ILE A C 1
ATOM 3132 O O . ILE A 1 407 ? -20.662 11.295 5.067 1.00 54.03 407 ILE A O 1
ATOM 3136 N N . CYS A 1 408 ? -21.140 12.199 7.067 1.00 57.44 408 CYS A N 1
ATOM 3137 C CA . CYS A 1 408 ? -20.119 11.417 7.772 1.00 57.44 408 CYS A CA 1
ATOM 3138 C C . CYS A 1 408 ? -20.663 10.133 8.364 1.00 57.44 408 CYS A C 1
ATOM 3140 O O . CYS A 1 408 ? -21.705 10.080 9.021 1.00 57.44 408 CYS A O 1
ATOM 3142 N N . LYS A 1 409 ? -19.897 9.082 8.116 1.00 76.38 409 LYS A N 1
ATOM 3143 C CA . LYS A 1 409 ? -20.168 7.736 8.582 1.00 76.38 409 LYS A CA 1
ATOM 3144 C C . LYS A 1 409 ? -19.242 7.410 9.748 1.00 76.38 409 LYS A C 1
ATOM 3146 O O . LYS A 1 409 ? -18.329 8.185 10.036 1.00 76.38 409 LYS A O 1
ATOM 3151 N N . ALA A 1 410 ? -19.502 6.310 10.450 1.00 80.31 410 ALA A N 1
ATOM 3152 C CA . ALA A 1 410 ? -18.592 5.808 11.474 1.00 80.31 410 ALA A CA 1
ATOM 3153 C C . ALA A 1 410 ? -17.166 5.751 10.918 1.00 80.31 410 ALA A C 1
ATOM 3155 O O . ALA A 1 410 ? -16.990 5.497 9.734 1.00 80.31 410 ALA A O 1
ATOM 3156 N N . SER A 1 411 ? -16.140 5.989 11.736 1.00 84.12 411 SER A N 1
ATOM 3157 C CA . SER A 1 411 ? -14.760 5.841 11.245 1.00 84.12 411 SER A CA 1
ATOM 3158 C C . SER A 1 411 ? -14.444 4.395 10.910 1.00 84.12 411 SER A C 1
ATOM 3160 O O . SER A 1 411 ? -13.668 4.121 10.007 1.00 84.12 411 SER A O 1
ATOM 3162 N N . VAL A 1 412 ? -15.039 3.471 11.659 1.00 93.56 412 VAL A N 1
ATOM 3163 C CA . VAL A 1 412 ? -14.856 2.041 11.462 1.00 93.56 412 VAL A CA 1
ATOM 3164 C C . VAL A 1 412 ? -16.182 1.343 11.728 1.00 93.56 412 VAL A C 1
ATOM 3166 O O . VAL A 1 412 ? -16.833 1.584 12.751 1.00 93.56 412 VAL A O 1
ATOM 3169 N N . TRP A 1 413 ? -16.561 0.459 10.810 1.00 95.94 413 TRP A N 1
ATOM 3170 C CA . TRP A 1 413 ? -17.629 -0.512 11.005 1.00 95.94 413 TRP A CA 1
ATOM 3171 C C . TRP A 1 413 ? -17.031 -1.919 11.000 1.00 95.94 413 TRP A C 1
ATOM 3173 O O . TRP A 1 413 ? -16.393 -2.333 10.032 1.00 95.94 413 TRP A O 1
ATOM 3183 N N . VAL A 1 414 ? -17.240 -2.656 12.088 1.00 98.06 414 VAL A N 1
ATOM 3184 C CA . VAL A 1 414 ? -16.690 -3.994 12.304 1.00 98.06 414 VAL A CA 1
ATOM 3185 C C . VAL A 1 414 ? -17.822 -5.017 12.336 1.00 98.06 414 VAL A C 1
ATOM 3187 O O . VAL A 1 414 ? -18.505 -5.156 13.345 1.00 98.06 414 VAL A O 1
ATOM 3190 N N . ALA A 1 415 ? -18.010 -5.741 11.236 1.00 98.06 415 ALA A N 1
ATOM 3191 C CA . ALA A 1 415 ? -18.881 -6.915 11.137 1.00 98.06 415 ALA A CA 1
ATOM 3192 C C . ALA A 1 415 ? -18.094 -8.238 11.019 1.00 98.06 415 ALA A C 1
ATOM 3194 O O . ALA A 1 415 ? -18.651 -9.303 11.263 1.00 98.06 415 ALA A O 1
ATOM 3195 N N . GLY A 1 416 ? -16.808 -8.175 10.659 1.00 98.38 416 GLY A N 1
ATOM 3196 C CA . GLY A 1 416 ? -15.834 -9.264 10.772 1.00 98.38 416 GLY A CA 1
ATOM 3197 C C . GLY A 1 416 ? -15.040 -9.186 12.079 1.00 98.38 416 GLY A C 1
ATOM 3198 O O . GLY A 1 416 ? -15.600 -8.919 13.138 1.00 98.38 416 GLY A O 1
ATOM 3199 N N . THR A 1 417 ? -13.725 -9.390 12.016 1.00 98.75 417 THR A N 1
ATOM 3200 C CA . THR A 1 417 ? -12.837 -9.342 13.188 1.00 98.75 417 THR A CA 1
ATOM 3201 C C . THR A 1 417 ? -11.848 -8.182 13.100 1.00 98.75 417 THR A C 1
ATOM 3203 O O . THR A 1 417 ? -11.128 -8.049 12.113 1.00 98.75 417 THR A O 1
ATOM 3206 N N . LEU A 1 418 ? -11.772 -7.375 14.158 1.00 98.69 418 LEU A N 1
ATOM 3207 C CA . LEU A 1 418 ? -10.708 -6.399 14.389 1.00 98.69 418 LEU A CA 1
ATOM 3208 C C . LEU A 1 418 ? -9.803 -6.882 15.528 1.00 98.69 418 LEU A C 1
ATOM 3210 O O . LEU A 1 418 ? -10.260 -7.082 16.652 1.00 98.69 418 LEU A O 1
ATOM 3214 N N . MET A 1 419 ? -8.515 -7.038 15.249 1.00 98.75 419 MET A N 1
ATOM 3215 C CA . MET A 1 419 ? -7.490 -7.381 16.232 1.00 98.75 419 MET A CA 1
ATOM 3216 C C . MET A 1 419 ? -6.531 -6.208 16.409 1.00 98.75 419 MET A C 1
ATOM 3218 O O . MET A 1 419 ? -6.085 -5.614 15.426 1.00 98.75 419 MET A O 1
ATOM 3222 N N . ILE A 1 420 ? -6.189 -5.893 17.654 1.00 98.56 420 ILE A N 1
ATOM 3223 C CA . ILE A 1 420 ? -5.110 -4.959 17.986 1.00 98.56 420 ILE A CA 1
ATOM 3224 C C . ILE A 1 420 ? -3.987 -5.763 18.632 1.00 98.56 420 ILE A C 1
ATOM 3226 O O . ILE A 1 420 ? -4.183 -6.361 19.689 1.00 98.56 420 ILE A O 1
ATOM 3230 N N . GLY A 1 421 ? -2.833 -5.802 17.970 1.00 98.19 421 GLY A N 1
ATOM 3231 C CA . GLY A 1 421 ? -1.767 -6.760 18.237 1.00 98.19 421 GLY A CA 1
ATOM 3232 C C . GLY A 1 421 ? -2.111 -8.188 17.794 1.00 98.19 421 GLY A C 1
ATOM 3233 O O . GLY A 1 421 ? -3.217 -8.492 17.340 1.00 98.19 421 GLY A O 1
ATOM 3234 N N . LEU A 1 422 ? -1.135 -9.075 17.955 1.00 98.06 422 LEU A N 1
ATOM 3235 C CA . LEU A 1 422 ? -1.245 -10.526 17.786 1.00 98.06 422 LEU A CA 1
ATOM 3236 C C . LEU A 1 422 ? -0.754 -11.231 19.058 1.00 98.06 422 LEU A C 1
ATOM 3238 O O . LEU A 1 422 ? 0.008 -10.626 19.811 1.00 98.06 422 LEU A O 1
ATOM 3242 N N . PRO A 1 423 ? -1.119 -12.499 19.312 1.00 97.50 423 PRO A N 1
ATOM 3243 C CA . PRO A 1 423 ? -0.562 -13.258 20.434 1.00 97.50 423 PRO A CA 1
ATOM 3244 C C . PRO A 1 423 ? 0.975 -13.257 20.470 1.00 97.50 423 PRO A C 1
ATOM 3246 O O . PRO A 1 423 ? 1.576 -13.054 21.519 1.00 97.50 423 PRO A O 1
ATOM 3249 N N . GLU A 1 424 ? 1.606 -13.441 19.313 1.00 96.88 424 GLU A N 1
ATOM 3250 C CA . GLU A 1 424 ? 3.056 -13.466 19.127 1.00 96.88 424 GLU A CA 1
ATOM 3251 C C . GLU A 1 424 ? 3.679 -12.074 18.940 1.00 96.88 424 GLU A C 1
ATOM 3253 O O . GLU A 1 424 ? 4.899 -11.930 19.000 1.00 96.88 424 GLU A O 1
ATOM 3258 N N . ARG A 1 425 ? 2.850 -11.045 18.714 1.00 97.00 425 ARG A N 1
ATOM 3259 C CA . ARG A 1 425 ? 3.256 -9.635 18.592 1.00 97.00 425 ARG A CA 1
ATOM 3260 C C . ARG A 1 425 ? 2.225 -8.713 19.250 1.00 97.00 425 ARG A C 1
ATOM 3262 O O . ARG A 1 425 ? 1.501 -7.997 18.549 1.00 97.00 425 ARG A O 1
ATOM 3269 N N . PRO A 1 426 ? 2.095 -8.767 20.583 1.00 98.25 426 PRO A N 1
ATOM 3270 C CA . PRO A 1 426 ? 1.152 -7.917 21.290 1.00 98.25 426 PRO A CA 1
ATOM 3271 C C . PRO A 1 426 ? 1.627 -6.462 21.266 1.00 98.25 426 PRO A C 1
ATOM 3273 O O . PRO A 1 426 ? 2.813 -6.191 21.071 1.00 98.25 426 PRO A O 1
ATOM 3276 N N . ILE A 1 427 ? 0.722 -5.516 21.519 1.00 98.56 427 ILE A N 1
ATOM 3277 C CA . ILE A 1 427 ? 1.138 -4.132 21.773 1.00 98.56 427 ILE A CA 1
ATOM 3278 C C . ILE A 1 427 ? 1.956 -4.068 23.067 1.00 98.56 427 ILE A C 1
ATOM 3280 O O . ILE A 1 427 ? 1.661 -4.758 24.046 1.00 98.56 427 ILE A O 1
ATOM 3284 N N . THR A 1 428 ? 2.999 -3.246 23.069 1.00 98.31 428 THR A N 1
ATOM 3285 C CA . THR A 1 428 ? 3.984 -3.162 24.164 1.00 98.31 428 THR A CA 1
ATOM 3286 C C . THR A 1 428 ? 3.933 -1.836 24.910 1.00 98.31 428 THR A C 1
ATOM 3288 O O . THR A 1 428 ? 4.590 -1.667 25.935 1.00 98.31 428 THR A O 1
ATOM 3291 N N . ARG A 1 429 ? 3.120 -0.899 24.424 1.00 98.31 429 ARG A N 1
ATOM 3292 C CA . ARG A 1 429 ? 2.876 0.416 25.014 1.00 98.31 429 ARG A CA 1
ATOM 3293 C C . ARG A 1 429 ? 1.527 0.944 24.550 1.00 98.31 429 ARG A C 1
ATOM 3295 O O . ARG A 1 429 ? 0.921 0.387 23.631 1.00 98.31 429 ARG A O 1
ATOM 3302 N N . ASP A 1 430 ? 1.085 2.022 25.185 1.00 98.50 430 ASP A N 1
ATOM 3303 C CA . ASP A 1 430 ? -0.145 2.698 24.801 1.00 98.50 430 ASP A CA 1
ATOM 3304 C C . ASP A 1 430 ? -0.178 2.989 23.295 1.00 98.50 430 ASP A C 1
ATOM 3306 O O . ASP A 1 430 ? 0.798 3.446 22.691 1.00 98.50 430 ASP A O 1
ATOM 3310 N N . MET A 1 431 ? -1.325 2.683 22.700 1.00 97.06 431 MET A N 1
ATOM 3311 C CA . MET A 1 431 ? -1.598 2.811 21.281 1.00 97.06 431 MET A CA 1
ATOM 3312 C C . MET A 1 431 ? -2.866 3.636 21.099 1.00 97.06 431 MET A C 1
ATOM 3314 O O . MET A 1 431 ? -3.936 3.280 21.596 1.00 97.06 431 MET A O 1
ATOM 3318 N N . LEU A 1 432 ? -2.757 4.737 20.360 1.00 95.69 432 LEU A N 1
ATOM 3319 C CA . LEU A 1 432 ? -3.919 5.550 20.015 1.00 95.69 432 LEU A CA 1
ATOM 3320 C C . LEU A 1 432 ? -4.746 4.851 18.934 1.00 95.69 432 LEU A C 1
ATOM 3322 O O . LEU A 1 432 ? -4.234 4.551 17.854 1.00 95.69 432 LEU A O 1
ATOM 3326 N N . PHE A 1 433 ? -6.037 4.685 19.203 1.00 95.81 433 PHE A N 1
ATOM 3327 C CA . PHE A 1 433 ? -7.050 4.303 18.229 1.00 95.81 433 PHE A CA 1
ATOM 3328 C C . PHE A 1 433 ? -7.985 5.501 18.005 1.00 95.81 433 PHE A C 1
ATOM 3330 O O . PHE A 1 433 ? -9.031 5.619 18.656 1.00 95.81 433 PHE A O 1
ATOM 3337 N N . PRO A 1 434 ? -7.577 6.463 17.155 1.00 92.19 434 PRO A N 1
ATOM 3338 C CA . PRO A 1 434 ? -8.346 7.676 16.971 1.00 92.19 434 PRO A CA 1
ATOM 3339 C C . PRO A 1 434 ? -9.600 7.399 16.138 1.00 92.19 434 PRO A C 1
ATOM 3341 O O . PRO A 1 434 ? -9.549 6.712 15.120 1.00 92.19 434 PRO A O 1
ATOM 3344 N N . VAL A 1 435 ? -10.721 7.981 16.550 1.00 92.44 435 VAL A N 1
ATOM 3345 C CA . VAL A 1 435 ? -12.004 7.907 15.845 1.00 92.44 435 VAL A CA 1
ATOM 3346 C C . VAL A 1 435 ? -12.580 9.308 15.640 1.00 92.44 435 VAL A C 1
ATOM 3348 O O . VAL A 1 435 ? -12.221 10.266 16.332 1.00 92.44 435 VAL A O 1
ATOM 3351 N N . ALA A 1 436 ? -13.472 9.452 14.666 1.00 89.69 436 ALA A N 1
ATOM 3352 C CA . ALA A 1 436 ? -14.102 10.728 14.360 1.00 89.69 436 ALA A CA 1
ATOM 3353 C C . ALA A 1 436 ? -15.081 11.134 15.472 1.00 89.69 436 ALA A C 1
ATOM 3355 O O . ALA A 1 436 ? -15.887 10.325 15.935 1.00 89.69 436 ALA A O 1
ATOM 3356 N N . GLY A 1 437 ? -15.026 12.398 15.894 1.00 90.62 437 GLY A N 1
ATOM 3357 C CA . GLY A 1 437 ? -15.942 12.940 16.900 1.00 90.62 437 GLY A CA 1
ATOM 3358 C C . GLY A 1 437 ? -17.351 13.148 16.356 1.00 90.62 437 GLY A C 1
ATOM 3359 O O . GLY A 1 437 ? -17.491 13.659 15.251 1.00 90.62 437 GLY A O 1
ATOM 3360 N N . VAL A 1 438 ? -18.372 12.810 17.140 1.00 88.81 438 VAL A N 1
ATOM 3361 C CA . VAL A 1 438 ? -19.802 13.026 16.851 1.00 88.81 438 VAL A CA 1
ATOM 3362 C C . VAL A 1 438 ? -20.289 14.279 17.578 1.00 88.81 438 VAL A C 1
ATOM 3364 O O . VAL A 1 438 ? -19.837 14.585 18.674 1.00 88.81 438 VAL A O 1
ATOM 3367 N N . THR A 1 439 ? -21.226 15.031 17.014 1.00 89.06 439 THR A N 1
ATOM 3368 C CA . THR A 1 439 ? -21.924 16.077 17.784 1.00 89.06 439 THR A CA 1
ATOM 3369 C C . THR A 1 439 ? -23.010 15.432 18.644 1.00 89.06 439 THR A C 1
ATOM 3371 O O . THR A 1 439 ? -23.681 14.515 18.168 1.00 89.06 439 THR A O 1
ATOM 3374 N N . LYS A 1 440 ? -23.230 15.941 19.862 1.00 90.88 440 LYS A N 1
ATOM 3375 C CA . LYS A 1 440 ? -24.162 15.364 20.850 1.00 90.88 440 LYS A CA 1
ATOM 3376 C C . LYS A 1 440 ? -25.556 15.047 20.282 1.00 90.88 440 LYS A C 1
ATOM 3378 O O . LYS A 1 440 ? -26.058 13.950 20.503 1.00 90.88 440 LYS A O 1
ATOM 3383 N N . ASP A 1 441 ? -26.129 15.955 19.494 1.00 89.50 441 ASP A N 1
ATOM 3384 C CA . ASP A 1 441 ? -27.489 15.816 18.942 1.00 89.50 441 ASP A CA 1
ATOM 3385 C C . ASP A 1 441 ? -27.597 14.796 17.793 1.00 89.50 441 ASP A C 1
ATOM 3387 O O . ASP A 1 441 ? -28.695 14.437 17.377 1.00 89.50 441 ASP A O 1
ATOM 3391 N N . HIS A 1 442 ? -26.464 14.292 17.294 1.00 89.44 442 HIS A N 1
ATOM 3392 C CA . HIS A 1 442 ? -26.399 13.315 16.200 1.00 89.44 442 HIS A CA 1
ATOM 3393 C C . HIS A 1 442 ? -25.958 11.927 16.655 1.00 89.44 442 HIS A C 1
ATOM 3395 O O . HIS A 1 442 ? -25.675 11.072 15.816 1.00 89.44 442 HIS A O 1
ATOM 3401 N N . ILE A 1 443 ? -25.892 11.683 17.965 1.00 92.19 443 ILE A N 1
ATOM 3402 C CA . ILE A 1 443 ? -25.579 10.353 18.479 1.00 92.19 443 ILE A CA 1
ATOM 3403 C C . ILE A 1 443 ? -26.754 9.418 18.181 1.00 92.19 443 ILE A C 1
ATOM 3405 O O . ILE A 1 443 ? -27.837 9.558 18.750 1.00 92.19 443 ILE A O 1
ATOM 3409 N N . SER A 1 444 ? -26.528 8.428 17.317 1.00 93.06 444 SER A N 1
ATOM 3410 C CA . SER A 1 444 ? -27.500 7.366 17.075 1.00 93.06 444 SER A CA 1
ATOM 3411 C C . SER A 1 444 ? -27.412 6.324 18.182 1.00 93.06 444 SER A C 1
ATOM 3413 O O . SER A 1 444 ? -26.337 5.806 18.485 1.00 93.06 444 SER A O 1
ATOM 3415 N N . ARG A 1 445 ? -28.563 6.001 18.775 1.00 93.69 445 ARG A N 1
ATOM 3416 C CA . ARG A 1 445 ? -28.698 4.941 19.787 1.00 93.69 445 ARG A CA 1
ATOM 3417 C C . ARG A 1 445 ? -29.048 3.580 19.186 1.00 93.69 445 ARG A C 1
ATOM 3419 O O . ARG A 1 445 ? -29.070 2.595 19.914 1.00 93.69 445 ARG A O 1
ATOM 3426 N N . ASP A 1 446 ? -29.294 3.546 17.881 1.00 93.50 446 ASP A N 1
ATOM 3427 C CA . ASP A 1 446 ? -29.563 2.345 17.094 1.00 93.50 446 ASP A CA 1
ATOM 3428 C C . ASP A 1 446 ? -29.010 2.541 15.667 1.00 93.50 446 ASP A C 1
ATOM 3430 O O . ASP A 1 446 ? -29.748 2.821 14.718 1.00 93.50 446 ASP A O 1
ATOM 3434 N N . PRO A 1 447 ? -27.676 2.569 15.504 1.00 93.12 447 PRO A N 1
ATOM 3435 C CA . PRO A 1 447 ? -27.055 2.806 14.211 1.00 93.12 447 PRO A CA 1
ATOM 3436 C C . PRO A 1 447 ? -27.256 1.602 13.279 1.00 93.12 447 PRO A C 1
ATOM 3438 O O . PRO A 1 447 ? -26.988 0.459 13.644 1.00 93.12 447 PRO A O 1
ATOM 3441 N N . ALA A 1 448 ? -27.665 1.864 12.035 1.00 92.94 448 ALA A N 1
ATOM 3442 C CA . ALA A 1 448 ? -27.760 0.828 11.009 1.00 92.94 448 ALA A CA 1
ATOM 3443 C C . ALA A 1 448 ? -26.371 0.273 10.647 1.00 92.94 448 ALA A C 1
ATOM 3445 O O . ALA A 1 448 ? -25.446 1.047 10.398 1.00 92.94 448 ALA A O 1
ATOM 3446 N N . GLU A 1 449 ? -26.243 -1.054 10.555 1.00 93.62 449 GLU A N 1
ATOM 3447 C CA . GLU A 1 449 ? -24.998 -1.714 10.151 1.00 93.62 449 GLU A CA 1
ATOM 3448 C C . GLU A 1 449 ? -24.731 -1.548 8.649 1.00 93.62 449 GLU A C 1
ATOM 3450 O O . GLU A 1 449 ? -25.566 -1.872 7.802 1.00 93.62 449 GLU A O 1
ATOM 3455 N N . GLY A 1 450 ? -23.540 -1.061 8.302 1.00 90.06 450 GLY A N 1
ATOM 3456 C CA . GLY A 1 450 ? -23.102 -0.937 6.914 1.00 90.06 450 GLY A CA 1
ATOM 3457 C C . GLY A 1 450 ? -21.966 0.063 6.729 1.00 90.06 450 GLY A C 1
ATOM 3458 O O . GLY A 1 450 ? -21.690 0.883 7.601 1.00 90.06 450 GLY A O 1
ATOM 3459 N N . GLY A 1 451 ? -21.353 0.103 5.543 1.00 83.94 451 GLY A N 1
ATOM 3460 C CA . GLY A 1 451 ? -20.331 1.121 5.236 1.00 83.94 451 GLY A CA 1
ATOM 3461 C C . GLY A 1 451 ? -20.860 2.560 5.331 1.00 83.94 451 GLY A C 1
ATOM 3462 O O . GLY A 1 451 ? -20.105 3.514 5.470 1.00 83.94 451 GLY A O 1
ATOM 3463 N N . ARG A 1 452 ? -22.188 2.734 5.321 1.00 87.12 452 ARG A N 1
ATOM 3464 C CA . ARG A 1 452 ? -22.879 4.016 5.504 1.00 87.12 452 ARG A CA 1
ATOM 3465 C C . ARG A 1 452 ? -23.457 4.208 6.921 1.00 87.12 452 ARG A C 1
ATOM 3467 O O . ARG A 1 452 ? -24.345 5.050 7.077 1.00 87.12 452 ARG A O 1
ATOM 3474 N N . THR A 1 453 ? -22.960 3.474 7.921 1.00 87.31 453 THR A N 1
ATOM 3475 C CA . THR A 1 453 ? -23.300 3.643 9.351 1.00 87.31 453 THR A CA 1
ATOM 3476 C C . THR A 1 453 ? -23.091 5.090 9.776 1.00 87.31 453 THR A C 1
ATOM 3478 O O . THR A 1 453 ? -22.030 5.627 9.496 1.00 87.31 453 THR A O 1
ATOM 3481 N N . ALA A 1 454 ? -24.034 5.723 10.472 1.00 87.50 454 ALA A N 1
ATOM 3482 C CA . ALA A 1 454 ? -23.899 7.104 10.945 1.00 87.50 454 ALA A CA 1
ATOM 3483 C C . ALA A 1 454 ? -24.251 7.238 12.435 1.00 87.50 454 ALA A C 1
ATOM 3485 O O . ALA A 1 454 ? -24.845 6.339 13.028 1.00 87.50 454 ALA A O 1
ATOM 3486 N N . GLY A 1 455 ? -23.884 8.379 13.022 1.00 88.75 455 GLY A N 1
ATOM 3487 C CA . GLY A 1 455 ? -24.231 8.748 14.398 1.00 88.75 455 GLY A CA 1
ATOM 3488 C C . GLY A 1 455 ? -23.413 8.066 15.496 1.00 88.75 455 GLY A C 1
ATOM 3489 O O . GLY A 1 455 ? -23.729 8.216 16.671 1.00 88.75 455 GLY A O 1
ATOM 3490 N N . VAL A 1 456 ? -22.357 7.335 15.138 1.00 93.12 456 VAL A N 1
ATOM 3491 C CA . VAL A 1 456 ? -21.394 6.736 16.073 1.00 93.12 456 VAL A CA 1
ATOM 3492 C C . VAL A 1 456 ? -19.988 6.833 15.496 1.00 93.12 456 VAL A C 1
ATOM 3494 O O . VAL A 1 456 ? -19.814 6.772 14.283 1.00 93.12 456 VAL A O 1
ATOM 3497 N N . SER A 1 457 ? -18.983 6.975 16.352 1.00 93.75 457 SER A N 1
ATOM 3498 C CA . SER A 1 457 ? -17.565 7.055 15.989 1.00 93.75 457 SER A CA 1
ATOM 3499 C C . SER A 1 457 ? -16.993 5.692 15.585 1.00 93.75 457 SER A C 1
ATOM 3501 O O . SER A 1 457 ? -16.215 5.604 14.635 1.00 93.75 457 SER A O 1
ATOM 3503 N N . LEU A 1 458 ? -17.424 4.629 16.269 1.00 96.00 458 LEU A N 1
ATOM 3504 C CA . LEU A 1 458 ? -17.115 3.231 15.965 1.00 96.00 458 LEU A CA 1
ATOM 3505 C C . LEU A 1 458 ? -18.364 2.372 16.170 1.00 96.00 458 LEU A C 1
ATOM 3507 O O . LEU A 1 458 ? -19.054 2.514 17.182 1.00 96.00 458 LEU A O 1
ATOM 3511 N N . LEU A 1 459 ? -18.616 1.463 15.225 1.00 96.94 459 LEU A N 1
ATOM 3512 C CA . LEU A 1 459 ? -19.654 0.440 15.325 1.00 96.94 459 LEU A CA 1
ATOM 3513 C C . LEU A 1 459 ? -19.034 -0.956 15.246 1.00 96.94 459 LEU A C 1
ATOM 3515 O O . LEU A 1 459 ? -18.595 -1.379 14.179 1.00 96.94 459 LEU A O 1
ATOM 3519 N N . LEU A 1 460 ? -19.069 -1.698 16.349 1.00 98.38 460 LEU A N 1
ATOM 3520 C CA . LEU A 1 460 ? -18.912 -3.149 16.354 1.00 98.38 460 LEU A CA 1
ATOM 3521 C C . LEU A 1 460 ? -20.304 -3.776 16.182 1.00 98.38 460 LEU A C 1
ATOM 3523 O O . LEU A 1 460 ? -21.085 -3.819 17.133 1.00 98.38 460 LEU A O 1
ATOM 3527 N N . GLY A 1 461 ? -20.617 -4.208 14.958 1.00 97.69 461 GLY A N 1
ATOM 3528 C CA . GLY A 1 461 ? -21.902 -4.812 14.594 1.00 97.69 461 GLY A CA 1
ATOM 3529 C C . GLY A 1 461 ? -22.128 -6.166 15.266 1.00 97.69 461 GLY A C 1
ATOM 3530 O O . GLY A 1 461 ? -21.213 -6.732 15.859 1.00 97.69 461 GLY A O 1
ATOM 3531 N N . LYS A 1 462 ? -23.339 -6.716 15.157 1.00 97.44 462 LYS A N 1
ATOM 3532 C CA . LYS A 1 462 ? -23.781 -7.919 15.893 1.00 97.44 462 LYS A CA 1
ATOM 3533 C C . LYS A 1 462 ? -22.918 -9.158 15.640 1.00 97.44 462 LYS A C 1
ATOM 3535 O O . LYS A 1 462 ? -22.707 -9.956 16.547 1.00 97.44 462 LYS A O 1
ATOM 3540 N N . GLN A 1 463 ? -22.416 -9.323 14.416 1.00 97.56 463 GLN A N 1
ATOM 3541 C CA . GLN A 1 463 ? -21.504 -10.419 14.046 1.00 97.56 463 GLN A CA 1
ATOM 3542 C C . GLN A 1 463 ? -20.029 -10.079 14.293 1.00 97.56 463 GLN A C 1
ATOM 3544 O O . GLN A 1 463 ? -19.165 -10.951 14.206 1.00 97.56 463 GLN A O 1
ATOM 3549 N N . GLY A 1 464 ? -19.746 -8.811 14.587 1.00 98.38 464 GLY A N 1
ATOM 3550 C CA . GLY A 1 464 ? -18.403 -8.299 14.742 1.00 98.38 464 GLY A CA 1
ATOM 3551 C C . GLY A 1 464 ? -17.708 -8.851 15.979 1.00 98.38 464 GLY A C 1
ATOM 3552 O O . GLY A 1 464 ? -18.320 -9.071 17.029 1.00 98.38 464 GLY A O 1
ATOM 3553 N N . ARG A 1 465 ? -16.391 -9.011 15.872 1.00 98.69 465 ARG A N 1
ATOM 3554 C CA . ARG A 1 465 ? -15.510 -9.349 16.987 1.00 98.69 465 ARG A CA 1
ATOM 3555 C C . ARG A 1 465 ? -14.376 -8.339 17.096 1.00 98.69 465 ARG A C 1
ATOM 3557 O O . ARG A 1 465 ? -13.762 -7.983 16.095 1.00 98.69 465 ARG A O 1
ATOM 3564 N N . MET A 1 466 ? -14.070 -7.916 18.316 1.00 98.69 466 MET A N 1
ATOM 3565 C CA . MET A 1 466 ? -12.890 -7.111 18.619 1.00 98.69 466 MET A CA 1
ATOM 3566 C C . MET A 1 466 ? -12.036 -7.805 19.680 1.00 98.69 466 MET A C 1
ATOM 3568 O O . MET A 1 466 ? -12.576 -8.255 20.689 1.00 98.69 466 MET A O 1
ATOM 3572 N N . VAL A 1 467 ? -10.723 -7.890 19.451 1.00 98.62 467 VAL A N 1
ATOM 3573 C CA . VAL A 1 467 ? -9.758 -8.538 20.357 1.00 98.62 467 VAL A CA 1
ATOM 3574 C C . VAL A 1 467 ? -8.527 -7.654 20.534 1.00 98.62 467 VAL A C 1
ATOM 3576 O O . VAL A 1 467 ? -8.028 -7.084 19.564 1.00 98.62 467 VAL A O 1
ATOM 3579 N N . ILE A 1 468 ? -8.025 -7.556 21.766 1.00 98.62 468 ILE A N 1
ATOM 3580 C CA . ILE A 1 468 ? -6.801 -6.817 22.094 1.00 98.62 468 ILE A CA 1
ATOM 3581 C C . ILE A 1 468 ? -5.766 -7.782 22.674 1.00 98.62 468 ILE A C 1
ATOM 3583 O O . ILE A 1 468 ? -6.003 -8.429 23.695 1.00 98.62 468 ILE A O 1
ATOM 3587 N N . HIS A 1 469 ? -4.603 -7.843 22.033 1.00 98.62 469 HIS A N 1
ATOM 3588 C CA . HIS A 1 469 ? -3.419 -8.545 22.508 1.00 98.62 469 HIS A CA 1
ATOM 3589 C C . HIS A 1 469 ? -2.411 -7.523 23.031 1.00 98.62 469 HIS A C 1
ATOM 3591 O O . HIS A 1 469 ? -1.772 -6.812 22.258 1.00 98.62 469 HIS A O 1
ATOM 3597 N N . SER A 1 470 ? -2.274 -7.461 24.354 1.00 98.50 470 SER A N 1
ATOM 3598 C CA . SER A 1 470 ? -1.372 -6.550 25.059 1.00 98.50 470 SER A CA 1
ATOM 3599 C C . SER A 1 470 ? -0.360 -7.334 25.892 1.00 98.50 470 SER A C 1
ATOM 3601 O O . SER A 1 470 ? -0.720 -8.320 26.536 1.00 98.50 470 SER A O 1
ATOM 3603 N N . ALA A 1 471 ? 0.902 -6.898 25.866 1.00 98.38 471 ALA A N 1
ATOM 3604 C CA . ALA A 1 471 ? 1.986 -7.511 26.631 1.00 98.38 471 ALA A CA 1
ATOM 3605 C C . ALA A 1 471 ? 1.830 -7.262 28.141 1.00 98.38 471 ALA A C 1
ATOM 3607 O O . ALA A 1 471 ? 2.183 -8.109 28.956 1.00 98.38 471 ALA A O 1
ATOM 3608 N N . ASP A 1 472 ? 1.283 -6.100 28.500 1.00 98.44 472 ASP A N 1
ATOM 3609 C CA . ASP A 1 472 ? 0.954 -5.696 29.866 1.00 98.44 472 ASP A CA 1
ATOM 3610 C C . ASP A 1 472 ? -0.306 -4.817 29.794 1.00 98.44 472 ASP A C 1
ATOM 3612 O O . ASP A 1 472 ? -0.191 -3.608 29.586 1.00 98.44 472 ASP A O 1
ATOM 3616 N N . PRO A 1 473 ? -1.520 -5.382 29.939 1.00 98.31 473 PRO A N 1
ATOM 3617 C CA . PRO A 1 473 ? -2.769 -4.631 29.797 1.00 98.31 473 PRO A CA 1
ATOM 3618 C C . PRO A 1 473 ? -2.928 -3.441 30.755 1.00 98.31 473 PRO A C 1
ATOM 3620 O O . PRO A 1 473 ? -3.796 -2.601 30.533 1.00 98.31 473 PRO A O 1
ATOM 3623 N N . ALA A 1 474 ? -2.114 -3.342 31.811 1.00 98.00 474 ALA A N 1
ATOM 3624 C CA . ALA A 1 474 ? -2.108 -2.182 32.698 1.00 98.00 474 ALA A CA 1
ATOM 3625 C C . ALA A 1 474 ? -1.282 -1.003 32.141 1.00 98.00 474 ALA A C 1
ATOM 3627 O O . ALA A 1 474 ? -1.500 0.135 32.556 1.00 98.00 474 ALA A O 1
ATOM 3628 N N . LYS A 1 475 ? -0.349 -1.251 31.208 1.00 97.94 475 LYS A N 1
ATOM 3629 C CA . LYS A 1 475 ? 0.600 -0.250 30.672 1.00 97.94 475 LYS A CA 1
ATOM 3630 C C . LYS A 1 475 ? 0.577 -0.086 29.155 1.00 97.94 475 LYS A C 1
ATOM 3632 O O . LYS A 1 475 ? 0.960 0.962 28.649 1.00 97.94 475 LYS A O 1
ATOM 3637 N N . ALA A 1 476 ? 0.191 -1.129 28.435 1.00 98.44 476 ALA A N 1
ATOM 3638 C CA . ALA A 1 476 ? 0.113 -1.173 26.988 1.00 98.44 476 ALA A CA 1
ATOM 3639 C C . ALA A 1 476 ? -1.358 -1.238 26.585 1.00 98.44 476 ALA A C 1
ATOM 3641 O O . ALA A 1 476 ? -1.910 -2.316 26.358 1.00 98.44 476 ALA A O 1
ATOM 3642 N N . ARG A 1 477 ? -2.019 -0.080 26.595 1.00 98.50 477 ARG A N 1
ATOM 3643 C CA . ARG A 1 477 ? -3.472 0.019 26.446 1.00 98.50 477 ARG A CA 1
ATOM 3644 C C . ARG A 1 477 ? -3.855 0.542 25.072 1.00 98.50 477 ARG A C 1
ATOM 3646 O O . ARG A 1 477 ? -3.115 1.292 24.439 1.00 98.50 477 ARG A O 1
ATOM 3653 N N . VAL A 1 478 ? -5.062 0.211 24.636 1.00 98.50 478 VAL A N 1
ATOM 3654 C CA . VAL A 1 478 ? -5.682 0.852 23.473 1.00 98.50 478 VAL A CA 1
ATOM 3655 C C . VAL A 1 478 ? -6.482 2.057 23.939 1.00 98.50 478 VAL A C 1
ATOM 3657 O O . VAL A 1 478 ? -7.393 1.923 24.754 1.00 98.50 478 VAL A O 1
ATOM 3660 N N . ILE A 1 479 ? -6.155 3.232 23.414 1.00 98.25 479 ILE A N 1
ATOM 3661 C CA . ILE A 1 479 ? -6.806 4.489 23.778 1.00 98.25 479 ILE A CA 1
ATOM 3662 C C . ILE A 1 479 ? -7.797 4.864 22.677 1.00 98.25 479 ILE A C 1
ATOM 3664 O O . ILE A 1 479 ? -7.395 5.328 21.608 1.00 98.25 479 ILE A O 1
ATOM 3668 N N . PHE A 1 480 ? -9.090 4.686 22.940 1.00 97.81 480 PHE A N 1
ATOM 3669 C CA . PHE A 1 480 ? -10.151 5.211 22.084 1.00 97.81 480 PHE A CA 1
ATOM 3670 C C . PHE A 1 480 ? -10.291 6.705 22.352 1.00 97.81 480 PHE A C 1
ATOM 3672 O O . PHE A 1 480 ? -10.668 7.098 23.455 1.00 97.81 480 PHE A O 1
ATOM 3679 N N . LYS A 1 481 ? -9.974 7.527 21.349 1.00 95.38 481 LYS A N 1
ATOM 3680 C CA . LYS A 1 481 ? -9.937 8.987 21.488 1.00 95.38 481 LYS A CA 1
ATOM 3681 C C . LYS A 1 481 ? -10.501 9.678 20.255 1.00 95.38 481 LYS A C 1
ATOM 3683 O O . LYS A 1 481 ? -10.371 9.173 19.140 1.00 95.38 481 LYS A O 1
ATOM 3688 N N . MET A 1 482 ? -11.074 10.864 20.440 1.00 92.88 482 MET A N 1
ATOM 3689 C CA . MET A 1 482 ? -11.377 11.751 19.320 1.00 92.88 482 MET A CA 1
ATOM 3690 C C . MET A 1 482 ? -10.091 12.172 18.597 1.00 92.88 482 MET A C 1
ATOM 3692 O O . MET A 1 482 ? -9.091 12.505 19.233 1.00 92.88 482 MET A O 1
ATOM 3696 N N . HIS A 1 483 ? -10.120 12.206 17.266 1.00 88.69 483 HIS A N 1
ATOM 3697 C CA . HIS A 1 483 ? -8.998 12.724 16.486 1.00 88.69 483 HIS A CA 1
ATOM 3698 C C . HIS A 1 483 ? -8.726 14.209 16.805 1.00 88.69 483 HIS A C 1
ATOM 3700 O O . HIS A 1 483 ? -9.611 15.051 16.659 1.00 88.69 483 HIS A O 1
ATOM 3706 N N . ASP A 1 484 ? -7.494 14.547 17.195 1.00 88.19 484 ASP A N 1
ATOM 3707 C CA . ASP A 1 484 ? -7.120 15.874 17.715 1.00 88.19 484 ASP A CA 1
ATOM 3708 C C . ASP A 1 484 ? -6.026 16.592 16.903 1.00 88.19 484 ASP A C 1
ATOM 3710 O O . ASP A 1 484 ? -5.527 17.642 17.313 1.00 88.19 484 ASP A O 1
ATOM 3714 N N . SER A 1 485 ? -5.685 16.082 15.716 1.00 85.56 485 SER A N 1
ATOM 3715 C CA . SER A 1 485 ? -4.834 16.815 14.771 1.00 85.56 485 SER A CA 1
ATOM 3716 C C . SER A 1 485 ? -5.455 18.165 14.393 1.00 85.56 485 SER A C 1
ATOM 3718 O O . SER A 1 485 ? -6.675 18.300 14.298 1.00 85.56 485 SER A O 1
ATOM 3720 N N . GLU A 1 486 ? -4.628 19.174 14.102 1.00 85.69 486 GLU A N 1
ATOM 3721 C CA . GLU A 1 486 ? -5.119 20.495 13.668 1.00 85.69 486 GLU A CA 1
ATOM 3722 C C . GLU A 1 486 ? -6.003 20.412 12.418 1.00 85.69 486 GLU A C 1
ATOM 3724 O O . GLU A 1 486 ? -6.987 21.141 12.279 1.00 85.69 486 GLU A O 1
ATOM 3729 N N . LYS A 1 487 ? -5.707 19.450 11.540 1.00 79.62 487 LYS A N 1
ATOM 3730 C CA . LYS A 1 487 ? -6.522 19.110 10.375 1.00 79.62 487 LYS A CA 1
ATOM 3731 C C . LYS A 1 487 ? -7.910 18.615 10.786 1.00 79.62 487 LYS A C 1
ATOM 3733 O O . LYS A 1 487 ? -8.905 19.130 10.276 1.00 79.62 487 LYS A O 1
ATOM 3738 N N . ALA A 1 488 ? -7.986 17.670 11.723 1.00 81.94 488 ALA A N 1
ATOM 3739 C CA . ALA A 1 488 ? -9.251 17.171 12.253 1.00 81.94 488 ALA A CA 1
ATOM 3740 C C . ALA A 1 488 ? -10.028 18.284 12.970 1.00 81.94 488 ALA A C 1
ATOM 3742 O O . ALA A 1 488 ? -11.192 18.505 12.652 1.00 81.94 488 ALA A O 1
ATOM 3743 N N . LYS A 1 489 ? -9.379 19.077 13.832 1.00 85.38 489 LYS A N 1
ATOM 3744 C CA . LYS A 1 489 ? -9.997 20.232 14.510 1.00 85.38 489 LYS A CA 1
ATOM 3745 C C . LYS A 1 489 ? -10.558 21.253 13.523 1.00 85.38 489 LYS A C 1
ATOM 3747 O O . LYS A 1 489 ? -11.705 21.673 13.653 1.00 85.38 489 LYS A O 1
ATOM 3752 N N . THR A 1 490 ? -9.774 21.641 12.519 1.00 83.31 490 THR A N 1
ATOM 3753 C CA . THR A 1 490 ? -10.193 22.598 11.482 1.00 83.31 490 THR A CA 1
ATOM 3754 C C . THR A 1 490 ? -11.405 22.091 10.716 1.00 83.31 490 THR A C 1
ATOM 3756 O O . THR A 1 490 ? -12.369 22.831 10.519 1.00 83.31 490 THR A O 1
ATOM 3759 N N . ARG A 1 491 ? -11.386 20.813 10.323 1.00 78.94 491 ARG A N 1
ATOM 3760 C CA . ARG A 1 491 ? -12.536 20.176 9.679 1.00 78.94 491 ARG A CA 1
ATOM 3761 C C . ARG A 1 491 ? -13.735 20.119 10.624 1.00 78.94 491 ARG A C 1
ATOM 3763 O O . ARG A 1 491 ? -14.821 20.508 10.226 1.00 78.94 491 ARG A O 1
ATOM 3770 N N . GLY A 1 492 ? -13.534 19.762 11.887 1.00 79.75 492 GLY A N 1
ATOM 3771 C CA . GLY A 1 492 ? -14.589 19.695 12.897 1.00 79.75 492 GLY A CA 1
ATOM 3772 C C . GLY A 1 492 ? -15.295 21.019 13.137 1.00 79.75 492 GLY A C 1
ATOM 3773 O O . GLY A 1 492 ? -16.520 21.051 13.200 1.00 79.75 492 GLY A O 1
ATOM 3774 N N . LYS A 1 493 ? -14.549 22.130 13.189 1.00 83.12 493 LYS A N 1
ATOM 3775 C CA . LYS A 1 493 ? -15.121 23.482 13.320 1.00 83.12 493 LYS A CA 1
ATOM 3776 C C . LYS A 1 493 ? -16.089 23.820 12.189 1.00 83.12 493 LYS A C 1
ATOM 3778 O O . LYS A 1 493 ? -17.092 24.483 12.429 1.00 83.12 493 LYS A O 1
ATOM 3783 N N . ARG A 1 494 ? -15.820 23.344 10.970 1.00 77.00 494 ARG A N 1
ATOM 3784 C CA . ARG A 1 494 ? -16.712 23.539 9.818 1.00 77.00 494 ARG A CA 1
ATOM 3785 C C . ARG A 1 494 ? -18.052 22.808 9.980 1.00 77.00 494 ARG A C 1
ATOM 3787 O O . ARG A 1 494 ? -19.016 23.182 9.321 1.00 77.00 494 ARG A O 1
ATOM 3794 N N . TYR A 1 495 ? -18.115 21.789 10.836 1.00 71.19 495 TYR A N 1
ATOM 3795 C CA . TYR A 1 495 ? -19.197 20.805 10.847 1.00 71.19 495 TYR A CA 1
ATOM 3796 C C . TYR A 1 495 ? -19.780 20.555 12.247 1.00 71.19 495 TYR A C 1
ATOM 3798 O O . TYR A 1 495 ? -20.100 19.430 12.615 1.00 71.19 495 TYR A O 1
ATOM 3806 N N . GLY A 1 496 ? -19.941 21.620 13.035 1.00 78.00 496 GLY A N 1
ATOM 3807 C CA . GLY A 1 496 ? -20.645 21.558 14.323 1.00 78.00 496 GLY A CA 1
ATOM 3808 C C . GLY A 1 496 ? -19.749 21.335 15.539 1.00 78.00 496 GLY A C 1
ATOM 3809 O O . GLY A 1 496 ? -20.267 21.236 16.646 1.00 78.00 496 GLY A O 1
ATOM 3810 N N . ASN A 1 497 ? -18.423 21.317 15.352 1.00 87.25 497 ASN A N 1
ATOM 3811 C CA . ASN A 1 497 ? -17.423 21.319 16.421 1.00 87.25 497 ASN A CA 1
ATOM 3812 C C . ASN A 1 497 ? -17.698 20.249 17.498 1.00 87.25 497 ASN A C 1
ATOM 3814 O O . ASN A 1 497 ? -17.964 20.591 18.654 1.00 87.25 497 ASN A O 1
ATOM 3818 N N . PRO A 1 498 ? -17.690 18.958 17.126 1.00 89.19 498 PRO A N 1
ATOM 3819 C CA . PRO A 1 498 ? -17.996 17.896 18.069 1.00 89.19 498 PRO A CA 1
ATOM 3820 C C . PRO A 1 498 ? -16.997 17.895 19.222 1.00 89.19 498 PRO A C 1
ATOM 3822 O O . PRO A 1 498 ? -15.821 18.227 19.064 1.00 89.19 498 PRO A O 1
ATOM 3825 N N . GLN A 1 499 ? -17.505 17.529 20.391 1.00 92.56 499 GLN A N 1
ATOM 3826 C CA . GLN A 1 499 ? -16.766 17.600 21.648 1.00 92.56 499 GLN A CA 1
ATOM 3827 C C . GLN A 1 499 ? -16.304 16.218 22.110 1.00 92.56 499 GLN A C 1
ATOM 3829 O O . GLN A 1 499 ? -15.444 16.130 22.981 1.00 92.56 499 GLN A O 1
ATOM 3834 N N . GLY A 1 500 ? -16.863 15.151 21.533 1.00 94.25 500 GLY A N 1
ATOM 3835 C CA . GLY A 1 500 ? -16.581 13.796 21.967 1.00 94.25 500 GLY A CA 1
ATOM 3836 C C . GLY A 1 500 ? -16.930 12.707 20.962 1.00 94.25 500 GLY A C 1
ATOM 3837 O O . GLY A 1 500 ? -17.261 12.968 19.804 1.00 94.25 500 GLY A O 1
ATOM 3838 N N . ILE A 1 501 ? -16.837 11.466 21.424 1.00 95.75 501 ILE A N 1
ATOM 3839 C CA . ILE A 1 501 ? -17.044 10.243 20.647 1.00 95.75 501 ILE A CA 1
ATOM 3840 C C . ILE A 1 501 ? -18.220 9.433 21.200 1.00 95.75 501 ILE A C 1
ATOM 3842 O O . ILE A 1 501 ? -18.567 9.535 22.380 1.00 95.75 501 ILE A O 1
ATOM 3846 N N . ALA A 1 502 ? -18.816 8.611 20.337 1.00 96.19 502 ALA A N 1
ATOM 3847 C CA . ALA A 1 502 ? -19.814 7.611 20.709 1.00 96.19 502 ALA A CA 1
ATOM 3848 C C . ALA A 1 502 ? -19.425 6.248 20.126 1.00 96.19 502 ALA A C 1
ATOM 3850 O O . ALA A 1 502 ? -19.110 6.136 18.943 1.00 96.19 502 ALA A O 1
ATOM 3851 N N . LEU A 1 503 ? -19.434 5.210 20.951 1.00 98.00 503 LEU A N 1
ATOM 3852 C CA . LEU A 1 503 ? -18.952 3.871 20.634 1.00 98.00 503 LEU A CA 1
ATOM 3853 C C . LEU A 1 503 ? -20.101 2.879 20.808 1.00 98.00 503 LEU A C 1
ATOM 3855 O O . LEU A 1 503 ? -20.748 2.865 21.853 1.00 98.00 503 LEU A O 1
ATOM 3859 N N . TYR A 1 504 ? -20.354 2.053 19.796 1.00 98.00 504 TYR A N 1
ATOM 3860 C CA . TYR A 1 504 ? -21.442 1.076 19.812 1.00 98.00 504 TYR A CA 1
ATOM 3861 C C . TYR A 1 504 ? -20.898 -0.349 19.707 1.00 98.00 504 TYR A C 1
ATOM 3863 O O . TYR A 1 504 ? -20.309 -0.720 18.691 1.00 98.00 504 TYR A O 1
ATOM 3871 N N . PHE A 1 505 ? -21.108 -1.147 20.753 1.00 98.38 505 PHE A N 1
ATOM 3872 C CA . PHE A 1 505 ? -20.613 -2.515 20.899 1.00 98.38 505 PHE A CA 1
ATOM 3873 C C . PHE A 1 505 ? -21.769 -3.526 20.911 1.00 98.38 505 PHE A C 1
ATOM 3875 O O . PHE A 1 505 ? -22.144 -4.038 21.965 1.00 98.38 505 PHE A O 1
ATOM 3882 N N . ALA A 1 506 ? -22.330 -3.818 19.732 1.00 97.69 506 ALA A N 1
ATOM 3883 C CA . ALA A 1 506 ? -23.353 -4.858 19.555 1.00 97.69 506 ALA A CA 1
ATOM 3884 C C . ALA A 1 506 ? -22.767 -6.273 19.449 1.00 97.69 506 ALA A C 1
ATOM 3886 O O . ALA A 1 506 ? -23.456 -7.246 19.751 1.00 97.69 506 ALA A O 1
ATOM 3887 N N . GLY A 1 507 ? -21.530 -6.389 18.964 1.00 97.62 507 GLY A N 1
ATOM 3888 C CA . GLY A 1 507 ? -20.826 -7.660 18.804 1.00 97.62 507 GLY A CA 1
ATOM 3889 C C . GLY A 1 507 ? -20.009 -8.082 20.025 1.00 97.62 507 GLY A C 1
ATOM 3890 O O . GLY A 1 507 ? -20.148 -7.559 21.132 1.00 97.62 507 GLY A O 1
ATOM 3891 N N . LYS A 1 508 ? -19.095 -9.033 19.810 1.00 98.38 508 LYS A N 1
ATOM 3892 C CA . LYS A 1 508 ? -18.222 -9.572 20.859 1.00 98.38 508 LYS A CA 1
ATOM 3893 C C . LYS A 1 508 ? -16.972 -8.706 21.029 1.00 98.38 508 LYS A C 1
ATOM 3895 O O . LYS A 1 508 ? -16.048 -8.785 20.220 1.00 98.38 508 LYS A O 1
ATOM 3900 N N . ALA A 1 509 ? -16.919 -7.914 22.097 1.00 98.19 509 ALA A N 1
ATOM 3901 C CA . ALA A 1 509 ? -15.765 -7.078 22.431 1.00 98.19 509 ALA A CA 1
ATOM 3902 C C . ALA A 1 509 ? -14.947 -7.687 23.583 1.00 98.19 509 ALA A C 1
ATOM 3904 O O . ALA A 1 509 ? -15.334 -7.585 24.744 1.00 98.19 509 ALA A O 1
ATOM 3905 N N . GLU A 1 510 ? -13.805 -8.301 23.270 1.00 98.06 510 GLU A N 1
ATOM 3906 C CA . GLU A 1 510 ? -12.851 -8.855 24.242 1.00 98.06 510 GLU A CA 1
ATOM 3907 C C . GLU A 1 510 ? -11.823 -7.777 24.631 1.00 98.06 510 GLU A C 1
ATOM 3909 O O . GLU A 1 510 ? -10.669 -7.803 24.197 1.00 98.06 510 GLU A O 1
ATOM 3914 N N . LEU A 1 511 ? -12.263 -6.779 25.408 1.00 98.50 511 LEU A N 1
ATOM 3915 C CA . LEU A 1 511 ? -11.422 -5.642 25.796 1.00 98.50 511 LEU A CA 1
ATOM 3916 C C . LEU A 1 511 ? -10.599 -5.955 27.052 1.00 98.50 511 LEU A C 1
ATOM 3918 O O . LEU A 1 511 ? -11.148 -6.215 28.125 1.00 98.50 511 LEU A O 1
ATOM 3922 N N . ASN A 1 512 ? -9.273 -5.892 26.922 1.00 98.44 512 ASN A N 1
ATOM 3923 C CA . ASN A 1 512 ? -8.333 -6.041 28.027 1.00 98.44 512 ASN A CA 1
ATOM 3924 C C . ASN A 1 512 ? -7.187 -5.030 27.887 1.00 98.44 512 ASN A C 1
ATOM 3926 O O . ASN A 1 512 ? -6.308 -5.213 27.048 1.00 98.44 512 ASN A O 1
ATOM 3930 N N . GLY A 1 513 ? -7.208 -3.977 28.706 1.00 98.38 513 GLY A N 1
ATOM 3931 C CA . GLY A 1 513 ? -6.251 -2.870 28.631 1.00 98.38 513 GLY A CA 1
ATOM 3932 C C . GLY A 1 513 ? -6.728 -1.783 27.679 1.00 98.38 513 GLY A C 1
ATOM 3933 O O . GLY A 1 513 ? -6.211 -1.636 26.573 1.00 98.38 513 GLY A O 1
ATOM 3934 N N . VAL A 1 514 ? -7.743 -1.026 28.099 1.00 98.62 514 VAL A N 1
ATOM 3935 C CA . VAL A 1 514 ? -8.329 0.060 27.298 1.00 98.62 514 VAL A CA 1
ATOM 3936 C C . VAL A 1 514 ? -8.451 1.352 28.095 1.00 98.62 514 VAL A C 1
ATOM 3938 O O . VAL A 1 514 ? -8.681 1.344 29.307 1.00 98.62 514 VAL A O 1
ATOM 3941 N N . VAL A 1 515 ? -8.326 2.470 27.387 1.00 98.75 515 VAL A N 1
ATOM 3942 C CA . VAL A 1 515 ? -8.647 3.810 27.876 1.00 98.75 515 VAL A CA 1
ATOM 3943 C C . VAL A 1 515 ? -9.746 4.382 26.991 1.00 98.75 515 VAL A C 1
ATOM 3945 O O . VAL A 1 515 ? -9.609 4.410 25.767 1.00 98.75 515 VAL A O 1
ATOM 3948 N N . PHE A 1 516 ? -10.820 4.858 27.606 1.00 98.69 516 PHE A N 1
ATOM 3949 C CA . PHE A 1 516 ? -11.840 5.653 26.930 1.00 98.69 516 PHE A CA 1
ATOM 3950 C C . PHE A 1 516 ? -11.602 7.133 27.221 1.00 98.69 516 PHE A C 1
ATOM 3952 O O . PHE A 1 516 ? -11.576 7.521 28.389 1.00 98.69 516 PHE A O 1
ATOM 3959 N N . ASP A 1 517 ? -11.415 7.949 26.186 1.00 98.25 517 ASP A N 1
ATOM 3960 C CA . ASP A 1 517 ? -11.189 9.391 26.305 1.00 98.25 517 ASP A CA 1
ATOM 3961 C C . ASP A 1 517 ? -12.091 10.168 25.332 1.00 98.25 517 ASP A C 1
ATOM 3963 O O . ASP A 1 517 ? -12.452 9.673 24.262 1.00 98.25 517 ASP A O 1
ATOM 3967 N N . ASN A 1 518 ? -12.466 11.393 25.704 1.00 97.44 518 ASN A N 1
ATOM 3968 C CA . ASN A 1 518 ? -13.446 12.220 24.985 1.00 97.44 518 ASN A CA 1
ATOM 3969 C C . ASN A 1 518 ? -14.844 11.591 24.827 1.00 97.44 518 ASN A C 1
ATOM 3971 O O . ASN A 1 518 ? -15.545 11.902 23.867 1.00 97.44 518 ASN A O 1
ATOM 3975 N N . VAL A 1 519 ? -15.290 10.700 25.709 1.00 98.44 519 VAL A N 1
ATOM 3976 C CA . VAL A 1 519 ? -16.593 10.038 25.550 1.00 98.44 519 VAL A CA 1
ATOM 3977 C C . VAL A 1 519 ? -17.731 10.889 26.117 1.00 98.44 519 VAL A C 1
ATOM 3979 O O . VAL A 1 519 ? -17.600 11.488 27.184 1.00 98.44 519 VAL A O 1
ATOM 3982 N N . TYR A 1 520 ? -18.858 10.947 25.402 1.00 98.19 520 TYR A N 1
ATOM 3983 C CA . TYR A 1 520 ? -20.088 11.575 25.897 1.00 98.19 520 TYR A CA 1
ATOM 3984 C C . TYR A 1 520 ? -20.723 10.796 27.059 1.00 98.19 520 TYR A C 1
ATOM 3986 O O . TYR A 1 520 ? -20.539 9.588 27.188 1.00 98.19 520 TYR A O 1
ATOM 3994 N N . GLU A 1 521 ? -21.565 11.469 27.846 1.00 98.25 521 GLU A N 1
ATOM 3995 C CA . GLU A 1 521 ? -22.595 10.788 28.641 1.00 98.25 521 GLU A CA 1
ATOM 3996 C C . GLU A 1 521 ? -23.403 9.832 27.746 1.00 98.25 521 GLU A C 1
ATOM 3998 O O . GLU A 1 521 ? -23.742 10.169 26.602 1.00 98.25 521 GLU A O 1
ATOM 4003 N N . ASP A 1 522 ? -23.670 8.622 28.240 1.00 98.00 522 ASP A N 1
ATOM 4004 C CA . ASP A 1 522 ? -24.250 7.509 27.483 1.00 98.00 522 ASP A CA 1
ATOM 4005 C C . ASP A 1 522 ? -23.444 7.109 26.222 1.00 98.00 522 ASP A C 1
ATOM 4007 O O . ASP A 1 522 ? -23.950 6.388 25.362 1.00 98.00 522 ASP A O 1
ATOM 4011 N N . GLY A 1 523 ? -22.219 7.602 26.029 1.00 97.75 523 GLY A N 1
ATOM 4012 C CA . GLY A 1 523 ? -21.453 7.452 24.790 1.00 97.75 523 GLY A CA 1
ATOM 4013 C C . GLY A 1 523 ? -20.962 6.031 24.507 1.00 97.75 523 GLY A C 1
ATOM 4014 O O . GLY A 1 523 ? -20.719 5.712 23.348 1.00 97.75 523 GLY A O 1
ATOM 4015 N N . ILE A 1 524 ? -20.849 5.169 25.519 1.00 98.62 524 ILE A N 1
ATOM 4016 C CA . ILE A 1 524 ? -20.474 3.753 25.402 1.00 98.62 524 ILE A CA 1
ATOM 4017 C C . ILE A 1 524 ? -21.743 2.904 25.434 1.00 98.62 524 ILE A C 1
ATOM 4019 O O . ILE A 1 524 ? -22.291 2.604 26.494 1.00 98.62 524 ILE A O 1
ATOM 4023 N N . MET A 1 525 ? -22.208 2.498 24.260 1.00 98.44 525 MET A N 1
ATOM 4024 C CA . MET A 1 525 ? -23.405 1.680 24.097 1.00 98.44 525 MET A CA 1
ATOM 4025 C C . MET A 1 525 ? -23.010 0.205 24.049 1.00 98.44 525 MET A C 1
ATOM 4027 O O . MET A 1 525 ? -22.407 -0.248 23.078 1.00 98.44 525 MET A O 1
ATOM 4031 N N . VAL A 1 526 ? -23.309 -0.538 25.113 1.00 98.31 526 VAL A N 1
ATOM 4032 C CA . VAL A 1 526 ? -22.888 -1.937 25.289 1.00 98.31 526 VAL A CA 1
ATOM 4033 C C . VAL A 1 526 ? -23.881 -2.686 26.179 1.00 98.31 526 VAL A C 1
ATOM 4035 O O . VAL A 1 526 ? -24.528 -2.081 27.034 1.00 98.31 526 VAL A O 1
ATOM 4038 N N . SER A 1 527 ? -24.031 -4.000 26.000 1.00 97.50 527 SER A N 1
ATOM 4039 C CA . SER A 1 527 ? -24.811 -4.808 26.944 1.00 97.50 527 SER A CA 1
ATOM 4040 C C . SER A 1 527 ? -24.080 -4.954 28.292 1.00 97.50 527 SER A C 1
ATOM 4042 O O . SER A 1 527 ? -22.842 -5.007 28.320 1.00 97.50 527 SER A O 1
ATOM 4044 N N . PRO A 1 528 ? -24.799 -5.050 29.426 1.00 96.94 528 PRO A N 1
ATOM 4045 C CA . PRO A 1 528 ? -24.181 -5.277 30.731 1.00 96.94 528 PRO A CA 1
ATOM 4046 C C . PRO A 1 528 ? -23.323 -6.546 30.765 1.00 96.94 528 PRO A C 1
ATOM 4048 O O . PRO A 1 528 ? -22.247 -6.547 31.361 1.00 96.94 528 PRO A O 1
ATOM 4051 N N . GLU A 1 529 ? -23.759 -7.603 30.077 1.00 96.62 529 GLU A N 1
ATOM 4052 C CA . GLU A 1 529 ? -23.054 -8.881 30.006 1.00 96.62 529 GLU A CA 1
ATOM 4053 C C . GLU A 1 529 ? -21.711 -8.737 29.288 1.00 96.62 529 GLU A C 1
ATOM 4055 O O . GLU A 1 529 ? -20.695 -9.208 29.794 1.00 96.62 529 GLU A O 1
ATOM 4060 N N . THR A 1 530 ? -21.674 -8.036 28.148 1.00 96.88 530 THR A N 1
ATOM 4061 C CA . THR A 1 530 ? -20.418 -7.774 27.433 1.00 96.88 530 THR A CA 1
ATOM 4062 C C . THR A 1 530 ? -19.496 -6.891 28.267 1.00 96.88 530 THR A C 1
ATOM 4064 O O . THR A 1 530 ? -18.325 -7.237 28.434 1.00 96.88 530 THR A O 1
ATOM 4067 N N . ARG A 1 531 ? -20.013 -5.801 28.857 1.00 97.38 531 ARG A N 1
ATOM 4068 C CA . ARG A 1 531 ? -19.232 -4.898 29.723 1.00 97.38 531 ARG A CA 1
ATOM 4069 C C . ARG A 1 531 ? -18.575 -5.651 30.881 1.00 97.38 531 ARG A C 1
ATOM 4071 O O . ARG A 1 531 ? -17.420 -5.387 31.194 1.00 97.38 531 ARG A O 1
ATOM 4078 N N . ALA A 1 532 ? -19.280 -6.605 31.489 1.00 97.44 532 ALA A N 1
ATOM 4079 C CA . ALA A 1 532 ? -18.764 -7.393 32.607 1.00 97.44 532 ALA A CA 1
ATOM 4080 C C . ALA A 1 532 ? -17.557 -8.279 32.238 1.00 97.44 532 ALA A C 1
ATOM 4082 O O . ALA A 1 532 ? -16.811 -8.695 33.122 1.00 97.44 532 ALA A O 1
ATOM 4083 N N . THR A 1 533 ? -17.339 -8.565 30.949 1.00 97.75 533 THR A N 1
ATOM 4084 C CA . THR A 1 533 ? -16.169 -9.336 30.490 1.00 97.75 533 THR A CA 1
ATOM 4085 C C . THR A 1 533 ? -14.903 -8.495 30.329 1.00 97.75 533 THR A C 1
ATOM 4087 O O . THR A 1 533 ? -13.810 -9.058 30.213 1.00 97.75 533 THR A O 1
ATOM 4090 N N . TRP A 1 534 ? -15.028 -7.165 30.308 1.00 98.44 534 TRP A N 1
ATOM 4091 C CA . TRP A 1 534 ? -13.908 -6.262 30.066 1.00 98.44 534 TRP A CA 1
ATOM 4092 C C . TRP A 1 534 ? -12.969 -6.191 31.270 1.00 98.44 534 TRP A C 1
ATOM 4094 O O . TRP A 1 534 ? -13.393 -6.235 32.425 1.00 98.44 534 TRP A O 1
ATOM 4104 N N . LYS A 1 535 ? -11.667 -6.065 31.001 1.00 98.50 535 LYS A N 1
ATOM 4105 C CA . LYS A 1 535 ? -10.604 -6.027 32.016 1.00 98.50 535 LYS A CA 1
ATOM 4106 C C . LYS A 1 535 ? -9.681 -4.837 31.783 1.00 98.50 535 LYS A C 1
ATOM 4108 O O . LYS A 1 535 ? -9.484 -4.416 30.646 1.00 98.50 535 LYS A O 1
ATOM 4113 N N . ASN A 1 536 ? -9.091 -4.311 32.857 1.00 98.50 536 ASN A N 1
ATOM 4114 C CA . ASN A 1 536 ? -8.146 -3.187 32.791 1.00 98.50 536 ASN A CA 1
ATOM 4115 C C . ASN A 1 536 ? -8.708 -1.993 31.987 1.00 98.50 536 ASN A C 1
ATOM 4117 O O . ASN A 1 536 ? -8.055 -1.455 31.093 1.00 98.50 536 ASN A O 1
ATOM 4121 N N . VAL A 1 537 ? -9.962 -1.630 32.276 1.00 98.50 537 VAL A N 1
ATOM 4122 C CA . VAL A 1 537 ? -10.647 -0.472 31.687 1.00 98.50 537 VAL A CA 1
ATOM 4123 C C . VAL A 1 537 ? -10.343 0.757 32.533 1.00 98.50 537 VAL A C 1
ATOM 4125 O O . VAL A 1 537 ? -10.527 0.738 33.749 1.00 98.50 537 VAL A O 1
ATOM 4128 N N . SER A 1 538 ? -9.901 1.829 31.886 1.00 98.56 538 SER A N 1
ATOM 4129 C CA . SER A 1 538 ? -9.640 3.126 32.513 1.00 98.56 538 SER A CA 1
ATOM 4130 C C . SER A 1 538 ? -10.234 4.267 31.682 1.00 98.56 538 SER A C 1
ATOM 4132 O O . SER A 1 538 ? -10.662 4.066 30.543 1.00 98.56 538 SER A O 1
ATOM 4134 N N . TYR A 1 539 ? -10.295 5.461 32.266 1.00 98.62 539 TYR A N 1
ATOM 4135 C CA . TYR A 1 539 ? -10.981 6.618 31.693 1.00 98.62 539 TYR A CA 1
ATOM 4136 C C . TYR A 1 539 ? -10.023 7.807 31.653 1.00 98.62 539 TYR A C 1
ATOM 4138 O O . TYR A 1 539 ? -9.363 8.098 32.648 1.00 98.62 539 TYR A O 1
ATOM 4146 N N . GLY A 1 540 ? -9.919 8.448 30.491 1.00 97.81 540 GLY A N 1
ATOM 4147 C CA . GLY A 1 540 ? -9.138 9.665 30.297 1.00 97.81 540 GLY A CA 1
ATOM 4148 C C . GLY A 1 540 ? -9.793 10.895 30.927 1.00 97.81 540 GLY A C 1
ATOM 4149 O O . GLY A 1 540 ? -10.979 10.891 31.265 1.00 97.81 540 GLY A O 1
ATOM 4150 N N . GLU A 1 541 ? -9.004 11.959 31.063 1.00 97.50 541 GLU A N 1
ATOM 4151 C CA . GLU A 1 541 ? -9.399 13.212 31.721 1.00 97.50 541 GLU A CA 1
ATOM 4152 C C . GLU A 1 541 ? -10.366 14.066 30.885 1.00 97.50 541 GLU A C 1
ATOM 4154 O O . GLU A 1 541 ? -11.006 14.966 31.421 1.00 97.50 541 GLU A O 1
ATOM 4159 N N . HIS A 1 542 ? -10.509 13.796 29.583 1.00 97.94 542 HIS A N 1
ATOM 4160 C CA . HIS A 1 542 ? -11.339 14.604 28.686 1.00 97.94 542 HIS A CA 1
ATOM 4161 C C . HIS A 1 542 ? -12.741 14.021 28.464 1.00 97.94 542 HIS A C 1
ATOM 4163 O O . HIS A 1 542 ? -13.439 14.437 27.534 1.00 97.94 542 HIS A O 1
ATOM 4169 N N . ASN A 1 543 ? -13.150 13.030 29.257 1.00 98.50 543 ASN A N 1
ATOM 4170 C CA . ASN A 1 543 ? -14.507 12.496 29.202 1.00 98.50 543 ASN A CA 1
ATOM 4171 C C . ASN A 1 543 ? -15.535 13.552 29.627 1.00 98.50 543 ASN A C 1
ATOM 4173 O O . ASN A 1 543 ? -15.282 14.394 30.483 1.00 98.50 543 ASN A O 1
ATOM 4177 N N . LEU A 1 544 ? -16.715 13.504 29.010 1.00 97.94 544 LEU A N 1
ATOM 4178 C CA . LEU A 1 544 ? -17.765 14.515 29.175 1.00 97.94 544 LEU A CA 1
ATOM 4179 C C . LEU A 1 544 ? -18.811 14.117 30.227 1.00 97.94 544 LEU A C 1
ATOM 4181 O O . LEU A 1 544 ? -19.862 14.751 30.325 1.00 97.94 544 LEU A O 1
ATOM 4185 N N . ALA A 1 545 ? -18.535 13.056 30.983 1.00 98.25 545 ALA A N 1
ATOM 4186 C CA . ALA A 1 545 ? -19.261 12.646 32.173 1.00 98.25 545 ALA A CA 1
ATOM 4187 C C . ALA A 1 545 ? -18.374 11.743 33.043 1.00 98.25 545 ALA A C 1
ATOM 4189 O O . ALA A 1 545 ? -17.347 11.232 32.591 1.00 98.25 545 ALA A O 1
ATOM 4190 N N . GLU A 1 546 ? -18.809 11.519 34.280 1.00 98.06 546 GLU A N 1
ATOM 4191 C CA . GLU A 1 546 ? -18.182 10.555 35.185 1.00 98.06 546 GLU A CA 1
ATOM 4192 C C . GLU A 1 546 ? -18.232 9.126 34.618 1.00 98.06 546 GLU A C 1
ATOM 4194 O O . GLU A 1 546 ? -19.206 8.790 33.934 1.00 98.06 546 GLU A O 1
ATOM 4199 N N . PRO A 1 547 ? -17.255 8.255 34.943 1.00 97.94 547 PRO A N 1
ATOM 4200 C CA . PRO A 1 547 ? -17.124 6.914 34.374 1.00 97.94 547 PRO A CA 1
ATOM 4201 C C . PRO A 1 547 ? -18.416 6.095 34.275 1.00 97.94 547 PRO A C 1
ATOM 4203 O O . PRO A 1 547 ? -18.697 5.511 33.230 1.00 97.94 547 PRO A O 1
ATOM 4206 N N . ASP A 1 548 ? -19.237 6.075 35.326 1.00 97.50 548 ASP A N 1
ATOM 4207 C CA . ASP A 1 548 ? -20.476 5.289 35.339 1.00 97.50 548 ASP A CA 1
ATOM 4208 C C . ASP A 1 548 ? -21.567 5.849 34.421 1.00 97.50 548 ASP A C 1
ATOM 4210 O O . ASP A 1 548 ? -22.386 5.087 33.909 1.00 97.50 548 ASP A O 1
ATOM 4214 N N . LYS A 1 549 ? -21.544 7.159 34.158 1.00 98.31 549 LYS A N 1
ATOM 4215 C CA . LYS A 1 549 ? -22.484 7.850 33.265 1.00 98.31 549 LYS A CA 1
ATOM 4216 C C . LYS A 1 549 ? -22.080 7.772 31.795 1.00 98.31 549 LYS A C 1
ATOM 4218 O O . LYS A 1 549 ? -22.845 8.177 30.928 1.00 98.31 549 LYS A O 1
ATOM 4223 N N . LEU A 1 550 ? -20.891 7.256 31.483 1.00 98.44 550 LEU A N 1
ATOM 4224 C CA . LEU A 1 550 ? -20.473 7.050 30.094 1.00 98.44 550 LEU A CA 1
ATOM 4225 C C . LEU A 1 550 ? -21.221 5.890 29.430 1.00 98.44 550 LEU A C 1
ATOM 4227 O O . LEU A 1 550 ? -21.212 5.791 28.207 1.00 98.44 550 LEU A O 1
ATOM 4231 N N . TYR A 1 551 ? -21.859 5.007 30.202 1.00 98.44 551 TYR A N 1
ATOM 4232 C CA . TYR A 1 551 ? -22.446 3.772 29.692 1.00 98.44 551 TYR A CA 1
ATOM 4233 C C . TYR A 1 551 ? -23.945 3.870 29.463 1.00 98.44 551 TYR A C 1
ATOM 4235 O O . TYR A 1 551 ? -24.702 4.231 30.357 1.00 98.44 551 TYR A O 1
ATOM 4243 N N . ARG A 1 552 ? -24.374 3.372 28.305 1.00 97.62 552 ARG A N 1
ATOM 4244 C CA . ARG A 1 552 ? -25.772 3.105 27.988 1.00 97.62 552 ARG A CA 1
ATOM 4245 C C . ARG A 1 552 ? -25.957 1.623 27.700 1.00 97.62 552 ARG A C 1
ATOM 4247 O O . ARG A 1 552 ? -25.286 1.068 26.830 1.00 97.62 552 ARG A O 1
ATOM 4254 N N . SER A 1 553 ? -26.901 0.992 28.393 1.00 97.00 553 SER A N 1
ATOM 4255 C CA . SER A 1 553 ? -27.259 -0.398 28.111 1.00 97.00 553 SER A CA 1
ATOM 4256 C C . SER A 1 553 ? -27.877 -0.506 26.721 1.00 97.00 553 SER A C 1
ATOM 4258 O O . SER A 1 553 ? -28.827 0.215 26.406 1.00 97.00 553 SER A O 1
ATOM 4260 N N . LEU A 1 554 ? -27.387 -1.440 25.910 1.00 94.12 554 LEU A N 1
ATOM 4261 C CA . LEU A 1 554 ? -28.159 -1.914 24.765 1.00 94.12 554 LEU A CA 1
ATOM 4262 C C . LEU A 1 554 ? -29.377 -2.677 25.304 1.00 94.12 554 LEU A C 1
ATOM 4264 O O . LEU A 1 554 ? -29.242 -3.490 26.221 1.00 94.12 554 LEU A O 1
ATOM 4268 N N . GLY A 1 555 ? -30.570 -2.334 24.813 1.00 79.69 555 GLY A N 1
ATOM 4269 C CA . GLY A 1 555 ? -31.800 -3.052 25.150 1.00 79.69 555 GLY A CA 1
ATOM 4270 C C . GLY A 1 555 ? -31.738 -4.497 24.651 1.00 79.69 555 GLY A C 1
ATOM 4271 O O . GLY A 1 555 ? -31.002 -4.786 23.706 1.00 79.69 555 GLY A O 1
ATOM 4272 N N . LYS A 1 556 ? -32.483 -5.391 25.309 1.00 54.72 556 LYS A N 1
ATOM 4273 C CA . LYS A 1 556 ? -32.692 -6.759 24.816 1.00 54.72 556 LYS A CA 1
ATOM 4274 C C . LYS A 1 556 ? -33.518 -6.775 23.539 1.00 54.72 556 LYS A C 1
ATOM 4276 O O . LYS A 1 556 ? -34.450 -5.943 23.451 1.00 54.72 556 LYS A O 1
#

Foldseek 3Di:
DEDDPPDQDDDPDEAEAFDDDPVDPAAEQPGFAAYEPADQHQNAAYEYERQYFQRYEYQDQVSNLVSCVNYHYDPRYNDDDSRSHDYPPQAPDDWAWWWWAFLQRDIATWTWQGDAPQWTWTAHQAQRAIATHRLAGTQWIAHPNDIDGRDHRDDDDPVRVVQCVLVPVDPLDDDPQFPSLQNNHHDDDFWEWEQRDQQEADELQAQQRTATSNRHGGHGRPQPPDLEYAYYHYADPHAYEHEHADPPRDDDAGRHAEYAWDANYEYYLEYAYAAEYHYGANGYYNHAAYYEDAAADAQHEHEYEHHWYWDAPDPPSPGHTDTRPLPHENHQEYEYEHHANYEYEYHAEHAYHQAYAEYDYQYEYEYGALYEHEYHFQWEHEDAANYEYEYAAQYEAFHLAAHAPPGGAARHAFLYEYEYADQVGAQEAEYEHEFHFAAPVLQDLDWDHDRRTGNFRYHQDQNGEYYHGHPDLLGRAYEYFHNDPPRRQVRLVVHRNGQAGAYAHNYQYQAGRYEYARAEQQRDEEAPVNVVNHYNYYYDPSHHDDPVRSHDHDDD